Protein 1O63 (pdb70)

Secondary structure (DSSP, 8-state):
-EEE---STTTTT--HHHHHT--EEEE-SS-EEETTEEE---GGGHHHHHHTTS-SEEEEEHHHHHHS----B--SEEEEEEE--EEEETTT---SS-EEEEES-HHHHHHHHHHHT--EEEEE-SS-TTHHHHHTS-SEEE---SSSHHHHHTTEEEEE----EEEEEEE-HHHHHHTHHHHHHHHHHHHHHHHHHHH-/-EEE---STTTTT--HHHHHT--EEEE-SS-EEETTEEE---GGGHHHHHHTTS-SEEEEEHHHHHHS----EEEEE-----B--EEEETT----SSSEEEEES-HHHHHHHHHHHT--EEEEE-SS-TTHHHHHTS-SEEE---SSSHHHHHTTEEEEE----B-EEEEE-HHHHHHSHHHHHHHHHHHHHHHHH-

Organism: Thermotoga maritima (strain ATCC 43589 / DSM 3109 / JCM 10099 / NBRC 100826 / MSB8) (NCBI:txid243274)

Sequence (397 aa):
LKLAIPKGRLEEKVTYLKKTGVIFERESSILREGKDIVCFVRPFDVPTYLVHGVADIGFCGTDVLLEKETSLIQPFFIPTNISRVLAGPKGRGIPEGEKRIATKFPNVTQRYCESKGWHCRIIPLKGSVELAPIAGLSDLIVDITETGRTLKENNLEILDEIFVIRTHVVVNPVSYRTKREEVVSFLEKLQEVIEHDSNELKLAIPKGRLEEKVTYLKKTGVIFERESSILREGKDIVCFVRPFDVPTYLVHGVADIGFCGTDVLLEKETSLIQPFFIPTNISRVLAGPKGRGIPEGEKRIATKFPNVTQRYCESKGWHCRIIPLKGSVELAPIAGLSDLIVDITETGRTLKENNLEILDEIFVIRTHVVVNPVSYRTKREEVVSFLEKLQEVIEHD

Solvent-accessible surface area: 19078 Å² total

Nearest PDB structures (foldseek):
  1usy-assembly1_H  TM=9.453E-01  e=6.357E-39  Thermotoga maritima MSB8
  1usy-assembly1_G  TM=9.417E-01  e=3.894E-38  Thermotoga maritima MSB8
  6fua-assembly1_D-2  TM=9.173E-01  e=1.408E-21  Psychrobacter arcticus 273-4
  8oy0-assembly1_F  TM=9.197E-01  e=4.231E-21  Acinetobacter baumannii ATCC 17978
  1ve4-assembly1_A  TM=8.780E-01  e=1.447E-20  Thermus thermophilus

InterPro domains:
  IPR001348 ATP phosphoribosyltransferase HisG [PTHR21403] (2-198)
  IPR013820 ATP phosphoribosyltransferase, catalytic domain [PF01634] (45-195)
  IPR013820 ATP phosphoribosyltransferase, catalytic domain [TIGR00070] (2-174)
  IPR018198 ATP phosphoribosyltransferase, conserved site [PS01316] (134-155)
  IPR024893 ATP phosphoribosyltransferase HisG, short form [MF_01018] (1-199)
  IPR024893 ATP phosphoribosyltransferase HisG, short form [cd13595] (1-197)

Structure (mmCIF, N/CA/C/O backbone):
data_1O63
#
_entry.id   1O63
#
_cell.length_a   53.257
_cell.length_b   49.972
_cell.length_c   76.403
_cell.angle_alpha   90.00
_cell.angle_beta   92.75
_cell.angle_gamma   90.00
#
_symmetry.space_group_name_H-M   'P 1 21 1'
#
loop_
_entity.id
_entity.type
_entity.pdbx_description
1 polymer 'ATP phosphoribosyltransferase'
2 water water
#
loop_
_atom_site.group_PDB
_atom_site.id
_atom_site.type_symbol
_atom_site.label_atom_id
_atom_site.label_alt_id
_atom_site.label_comp_id
_atom_site.label_asym_id
_atom_site.label_entity_id
_atom_site.label_seq_id
_atom_site.pdbx_PDB_ins_code
_atom_site.Cartn_x
_atom_site.Cartn_y
_atom_site.Cartn_z
_atom_site.occupancy
_atom_site.B_iso_or_equiv
_atom_site.auth_seq_id
_atom_site.auth_comp_id
_atom_site.auth_asym_id
_atom_site.auth_atom_id
_atom_site.pdbx_PDB_model_num
ATOM 1 N N . LEU A 1 3 ? -16.087 10.317 3.061 1.00 25.08 2 LEU A N 1
ATOM 2 C CA . LEU A 1 3 ? -14.753 9.976 3.585 1.00 22.88 2 LEU A CA 1
ATOM 3 C C . LEU A 1 3 ? -14.101 11.161 4.281 1.00 23.26 2 LEU A C 1
ATOM 4 O O . LEU A 1 3 ? -14.222 12.300 3.839 1.00 24.17 2 LEU A O 1
ATOM 9 N N . LYS A 1 4 ? -13.416 10.903 5.387 1.00 24.05 3 LYS A N 1
ATOM 10 C CA . LYS A 1 4 ? -12.720 11.991 6.094 1.00 23.47 3 LYS A CA 1
ATOM 11 C C . LYS A 1 4 ? -11.214 11.776 5.939 1.00 22.96 3 LYS A C 1
ATOM 12 O O . LYS A 1 4 ? -10.753 10.690 6.298 1.00 22.12 3 LYS A O 1
ATOM 18 N N . LEU A 1 5 ? -10.521 12.768 5.392 1.00 21.44 4 LEU A N 1
ATOM 19 C CA . LEU A 1 5 ? -9.071 12.637 5.182 1.00 23.12 4 LEU A CA 1
ATOM 20 C C . LEU A 1 5 ? -8.285 13.548 6.130 1.00 23.22 4 LEU A C 1
ATOM 21 O O . LEU A 1 5 ? -8.709 14.691 6.378 1.00 22.29 4 LEU A O 1
ATOM 26 N N . ALA A 1 6 ? -7.166 13.027 6.663 1.00 20.87 5 ALA A N 1
ATOM 27 C CA . ALA A 1 6 ? -6.308 13.847 7.541 1.00 19.00 5 ALA A CA 1
ATOM 28 C C . ALA A 1 6 ? -5.075 14.219 6.683 1.00 19.67 5 ALA A C 1
ATOM 29 O O . ALA A 1 6 ? -4.328 13.328 6.314 1.00 17.35 5 ALA A O 1
ATOM 31 N N . ILE A 1 7 ? -4.971 15.465 6.305 1.00 19.87 6 ILE A N 1
ATOM 32 C CA . ILE A 1 7 ? -3.961 15.981 5.396 1.00 22.57 6 ILE A CA 1
ATOM 33 C C . ILE A 1 7 ? -2.882 16.769 6.151 1.00 22.10 6 ILE A C 1
ATOM 34 O O . ILE A 1 7 ? -3.182 17.598 7.022 1.00 24.91 6 ILE A O 1
ATOM 39 N N . PRO A 1 8 ? -1.644 16.430 5.916 1.00 22.23 7 PRO A N 1
ATOM 40 C CA . PRO A 1 8 ? -0.493 17.033 6.574 1.00 23.33 7 PRO A CA 1
ATOM 41 C C . PRO A 1 8 ? -0.147 18.412 6.050 1.00 25.16 7 PRO A C 1
ATOM 42 O O . PRO A 1 8 ? 0.160 18.577 4.859 1.00 25.81 7 PRO A O 1
ATOM 46 N N . LYS A 1 9 ? -0.193 19.438 6.904 1.00 24.17 8 LYS A N 1
ATOM 47 C CA . LYS A 1 9 ? 0.157 20.790 6.473 1.00 25.84 8 LYS A CA 1
ATOM 48 C C . LYS A 1 9 ? 1.680 20.835 6.296 1.00 25.48 8 LYS A C 1
ATOM 49 O O . LYS A 1 9 ? 2.391 19.999 6.853 1.00 26.03 8 LYS A O 1
ATOM 55 N N . GLY A 1 10 ? 2.177 21.801 5.544 1.00 26.77 9 GLY A N 1
ATOM 56 C CA . GLY A 1 10 ? 3.615 21.951 5.394 1.00 27.26 9 GLY A CA 1
ATOM 57 C C . GLY A 1 10 ? 4.117 21.358 4.084 1.00 26.82 9 GLY A C 1
ATOM 58 O O . GLY A 1 10 ? 3.542 21.503 3.012 1.00 25.73 9 GLY A O 1
ATOM 59 N N . ARG A 1 11 ? 5.271 20.730 4.166 1.00 27.96 10 ARG A N 1
ATOM 60 C CA . ARG A 1 11 ? 6.021 20.227 3.052 1.00 27.67 10 ARG A CA 1
ATOM 61 C C . ARG A 1 11 ? 5.258 19.326 2.106 1.00 27.26 10 ARG A C 1
ATOM 62 O O . ARG A 1 11 ? 5.533 19.320 0.901 1.00 29.29 10 ARG A O 1
ATOM 70 N N . LEU A 1 12 ? 4.403 18.450 2.621 1.00 27.08 11 LEU A N 1
ATOM 71 C CA . LEU A 1 12 ? 3.688 17.469 1.841 1.00 24.83 11 LEU A CA 1
ATOM 72 C C . LEU A 1 12 ? 2.294 17.911 1.423 1.00 24.97 11 LEU A C 1
ATOM 73 O O . LEU A 1 12 ? 1.616 17.214 0.683 1.00 21.99 11 LEU A O 1
ATOM 78 N N . GLU A 1 13 ? 1.857 19.076 1.895 1.00 23.90 12 GLU A N 1
ATOM 79 C CA . GLU A 1 13 ? 0.518 19.546 1.628 1.00 22.52 12 GLU A CA 1
ATOM 80 C C . GLU A 1 13 ? 0.184 19.686 0.164 1.00 22.57 12 GLU A C 1
ATOM 81 O O . GLU A 1 13 ? -0.920 19.279 -0.271 1.00 22.58 12 GLU A O 1
ATOM 87 N N . GLU A 1 14 ? 1.048 20.258 -0.664 1.00 21.43 13 GLU A N 1
ATOM 88 C CA . GLU A 1 14 ? 0.673 20.469 -2.068 1.00 21.81 13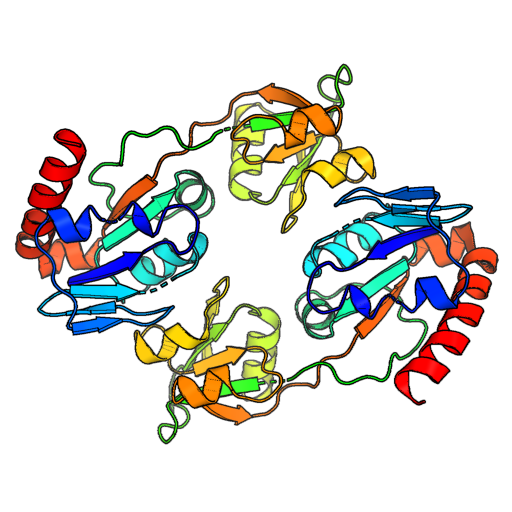 GLU A CA 1
ATOM 89 C C . GLU A 1 14 ? 0.681 19.181 -2.883 1.00 21.82 13 GLU A C 1
ATOM 90 O O . GLU A 1 14 ? -0.181 18.989 -3.747 1.00 19.75 13 GLU A O 1
ATOM 96 N N . LYS A 1 15 ? 1.637 18.292 -2.603 1.00 21.30 14 LYS A N 1
ATOM 97 C CA . LYS A 1 15 ? 1.646 16.993 -3.313 1.00 23.26 14 LYS A CA 1
ATOM 98 C C . LYS A 1 15 ? 0.340 16.254 -3.042 1.00 21.84 14 LYS A C 1
ATOM 99 O O . LYS A 1 15 ? -0.367 15.791 -3.924 1.00 23.26 14 LYS A O 1
ATOM 105 N N . VAL A 1 16 ? -0.041 16.171 -1.755 1.00 21.76 15 VAL A N 1
ATOM 106 C CA . VAL A 1 16 ? -1.281 15.458 -1.419 1.00 22.34 15 VAL A CA 1
ATOM 107 C C . VAL A 1 16 ? -2.514 16.118 -1.966 1.00 23.97 15 VAL A C 1
ATOM 108 O O . VAL A 1 16 ? -3.413 15.459 -2.523 1.00 23.66 15 VAL A O 1
ATOM 120 N N . THR A 1 18 ? -2.717 18.056 -4.484 1.00 23.66 17 THR A N 1
ATOM 121 C CA . THR A 1 18 ? -2.725 17.849 -5.953 1.00 26.44 17 THR A CA 1
ATOM 122 C C . THR A 1 18 ? -3.180 16.464 -6.318 1.00 26.41 17 THR A C 1
ATOM 123 O O . THR A 1 18 ? -3.974 16.281 -7.282 1.00 27.17 17 THR A O 1
ATOM 127 N N . TYR A 1 19 ? -2.824 15.430 -5.541 1.00 27.81 18 TYR A N 1
ATOM 128 C CA . TYR A 1 19 ? -3.317 14.081 -5.834 1.00 27.03 18 TYR A CA 1
ATOM 129 C C . TYR A 1 19 ? -4.854 14.056 -5.786 1.00 27.82 18 TYR A C 1
ATOM 130 O O . TYR A 1 19 ? -5.496 13.484 -6.676 1.00 25.36 18 TYR A O 1
ATOM 139 N N . LEU A 1 20 ? -5.421 14.580 -4.710 1.00 25.98 19 LEU A N 1
ATOM 140 C CA . LEU A 1 20 ? -6.882 14.577 -4.568 1.00 28.09 19 LEU A CA 1
ATOM 141 C C . LEU A 1 20 ? -7.534 15.363 -5.699 1.00 29.67 19 LEU A C 1
ATOM 142 O O . LEU A 1 20 ? -8.621 15.006 -6.162 1.00 31.72 19 LEU A O 1
ATOM 147 N N . LYS A 1 21 ? -6.937 16.500 -6.045 1.00 31.31 20 LYS A N 1
ATOM 148 C CA . LYS A 1 21 ? -7.427 17.309 -7.168 1.00 33.39 20 LYS A CA 1
ATOM 149 C C . LYS A 1 21 ? -7.490 16.462 -8.427 1.00 33.53 20 LYS A C 1
ATOM 150 O O . LYS A 1 21 ? -8.560 16.349 -9.039 1.00 33.67 20 LYS A O 1
ATOM 156 N N . LYS A 1 22 ? -6.465 15.640 -8.702 1.00 33.61 21 LYS A N 1
ATOM 157 C CA . LYS A 1 22 ? -6.513 14.791 -9.892 1.00 35.30 21 LYS A CA 1
ATOM 158 C C . LYS A 1 22 ? -7.397 13.568 -9.773 1.00 35.14 21 LYS A C 1
ATOM 159 O O . LYS A 1 22 ? -7.694 12.948 -10.812 1.00 33.67 21 LYS A O 1
ATOM 165 N N . THR A 1 23 ? -7.819 13.153 -8.579 1.00 34.60 22 THR A N 1
ATOM 166 C CA . THR A 1 23 ? -8.745 12.050 -8.451 1.00 36.27 22 THR A CA 1
ATOM 167 C C . THR A 1 23 ? -10.188 12.495 -8.703 1.00 37.69 22 THR A C 1
ATOM 168 O O . THR A 1 23 ? -11.050 11.651 -8.958 1.00 39.78 22 THR A O 1
ATOM 172 N N . GLY A 1 24 ? -10.432 13.794 -8.753 1.00 38.12 23 GLY A N 1
ATOM 173 C CA . GLY A 1 24 ? -11.739 14.357 -9.007 1.00 36.73 23 GLY A CA 1
ATOM 174 C C . GLY A 1 24 ? -12.330 15.135 -7.849 1.00 36.09 23 GLY A C 1
ATOM 175 O O . GLY A 1 24 ? -13.407 15.729 -7.970 1.00 35.46 23 GLY A O 1
ATOM 176 N N . VAL A 1 25 ? -11.603 15.254 -6.717 1.00 34.40 24 VAL A N 1
ATOM 177 C CA . VAL A 1 25 ? -12.178 15.984 -5.587 1.00 33.41 24 VAL A CA 1
ATOM 178 C C . VAL A 1 25 ? -12.308 17.477 -5.866 1.00 32.94 24 VAL A C 1
ATOM 179 O O . VAL A 1 25 ? -11.368 18.135 -6.283 1.00 28.74 24 VAL A O 1
ATOM 183 N N . ILE A 1 26 ? -13.504 18.010 -5.595 1.00 33.80 25 ILE A N 1
ATOM 184 C CA . ILE A 1 26 ? -13.755 19.446 -5.774 1.00 36.27 25 ILE A CA 1
ATOM 185 C C . ILE A 1 26 ? -14.255 20.012 -4.441 1.00 36.36 25 ILE A C 1
ATOM 186 O O . ILE A 1 26 ? -15.188 19.450 -3.867 1.00 36.59 25 ILE A O 1
ATOM 191 N N . PHE A 1 27 ? -13.639 21.066 -3.929 1.00 36.74 26 PHE A N 1
ATOM 192 C CA . PHE A 1 27 ? -14.110 21.605 -2.650 1.00 38.53 26 PHE A CA 1
ATOM 193 C C . PHE A 1 27 ? -15.103 22.741 -2.845 1.00 38.76 26 PHE A C 1
ATOM 194 O O . PHE A 1 27 ? -14.843 23.661 -3.613 1.00 38.17 26 PHE A O 1
ATOM 202 N N . GLU A 1 28 ? -16.205 22.693 -2.111 1.00 39.95 27 GLU A N 1
ATOM 203 C CA . GLU A 1 28 ? -17.193 23.783 -2.176 1.00 40.75 27 GLU A CA 1
ATOM 204 C C . GLU A 1 28 ? -16.871 24.845 -1.132 1.00 40.34 27 GLU A C 1
ATOM 205 O O . GLU A 1 28 ? -17.168 26.030 -1.340 1.00 39.51 27 GLU A O 1
ATOM 211 N N . ARG A 1 29 ? -16.284 24.425 -0.018 1.00 37.60 28 ARG A N 1
ATOM 212 C CA . ARG A 1 29 ? -15.986 25.341 1.089 1.00 35.98 28 ARG A CA 1
ATOM 213 C C . ARG A 1 29 ? -14.618 25.025 1.681 1.00 33.57 28 ARG A C 1
ATOM 214 O O . ARG A 1 29 ? -14.268 23.841 1.798 1.00 29.56 28 ARG A O 1
ATOM 222 N N . GLU A 1 30 ? -13.823 26.045 1.970 1.00 31.41 29 GLU A N 1
ATOM 223 C CA . GLU A 1 30 ? -12.466 25.844 2.452 1.00 31.55 29 GLU A CA 1
ATOM 224 C C . GLU A 1 30 ? -12.047 26.860 3.523 1.00 32.71 29 GLU A C 1
ATOM 225 O O . GLU A 1 30 ? -12.217 28.070 3.354 1.00 30.31 29 GLU A O 1
ATOM 231 N N . SER A 1 31 ? -11.422 26.313 4.565 1.00 30.15 30 SER A N 1
ATOM 232 C CA . SER A 1 31 ? -10.833 27.138 5.610 1.00 30.95 30 SER A CA 1
ATOM 233 C C . SER A 1 31 ? -9.384 26.641 5.818 1.00 30.99 30 SER A C 1
ATOM 234 O O . SER A 1 31 ? -8.968 25.713 5.118 1.00 31.07 30 SER A O 1
ATOM 237 N N . SER A 1 32 ? -8.646 27.290 6.696 1.00 29.66 31 SER A N 1
ATOM 238 C CA . SER A 1 32 ? -7.269 26.905 6.996 1.00 30.18 31 SER A CA 1
ATOM 239 C C . SER A 1 32 ? -7.232 25.457 7.516 1.00 29.37 31 SER A C 1
ATOM 240 O O . SER A 1 32 ? -6.378 24.683 7.128 1.00 29.18 31 SER A O 1
ATOM 243 N N . ILE A 1 33 ? -8.213 25.101 8.357 1.00 26.09 32 ILE A N 1
ATOM 244 C CA . ILE A 1 33 ? -8.227 23.779 8.945 1.00 26.62 32 ILE A CA 1
ATOM 245 C C . ILE A 1 33 ? -9.198 22.795 8.339 1.00 25.18 32 ILE A C 1
ATOM 246 O O . ILE A 1 33 ? -9.126 21.603 8.705 1.00 23.84 32 ILE A O 1
ATOM 251 N N . LEU A 1 34 ? -10.142 23.206 7.501 1.00 24.18 33 LEU A N 1
ATOM 252 C CA . LEU A 1 34 ? -11.147 22.241 7.001 1.00 26.04 33 LEU A CA 1
ATOM 253 C C . LEU A 1 34 ? -11.570 22.506 5.569 1.00 25.99 33 LEU A C 1
ATOM 254 O O . LEU A 1 34 ? -11.973 23.635 5.268 1.00 25.51 33 LEU A O 1
ATOM 259 N N . ARG A 1 35 ? -11.428 21.518 4.683 1.00 27.10 34 ARG A N 1
ATOM 260 C CA . ARG A 1 35 ? -11.812 21.651 3.282 1.00 27.84 34 ARG A CA 1
ATOM 261 C C . ARG A 1 35 ? -12.929 20.634 3.002 1.00 31.69 34 ARG A C 1
ATOM 262 O O . ARG A 1 35 ? -12.703 19.442 3.208 1.00 30.21 34 ARG A O 1
ATOM 270 N N . GLU A 1 36 ? -14.083 21.137 2.576 1.00 33.70 35 GLU A N 1
ATOM 271 C CA . GLU A 1 36 ? -15.250 20.285 2.419 1.00 36.35 35 GLU A CA 1
ATOM 272 C C . GLU A 1 36 ? -15.640 20.148 0.949 1.00 38.39 35 GLU A C 1
ATOM 273 O O . GLU A 1 36 ? -15.661 21.116 0.190 1.00 35.28 35 GLU A O 1
ATOM 279 N N . GLY A 1 37 ? -16.012 18.925 0.579 1.00 38.53 36 GLY A N 1
ATOM 280 C CA . GLY A 1 37 ? -16.429 18.669 -0.792 1.00 41.38 36 GLY A CA 1
ATOM 281 C C . GLY A 1 37 ? -17.487 17.560 -0.775 1.00 42.51 36 GLY A C 1
ATOM 282 O O . GLY A 1 37 ? -17.743 16.975 0.277 1.00 42.39 36 GLY A O 1
ATOM 283 N N . LYS A 1 38 ? -18.072 17.354 -1.943 1.00 43.59 37 LYS A N 1
ATOM 284 C CA . LYS A 1 38 ? -19.055 16.280 -2.093 1.00 45.52 37 LYS A CA 1
ATOM 285 C C . LYS A 1 38 ? -18.372 14.971 -1.702 1.00 44.53 37 LYS A C 1
ATOM 286 O O . LYS A 1 38 ? -17.361 14.585 -2.300 1.00 45.43 37 LYS A O 1
ATOM 292 N N . ASP A 1 39 ? -18.911 14.297 -0.701 1.00 42.68 38 ASP A N 1
ATOM 293 C CA . ASP A 1 39 ? -18.402 12.997 -0.293 1.00 42.12 38 ASP A CA 1
ATOM 294 C C . ASP A 1 39 ? -16.994 13.021 0.299 1.00 39.40 38 ASP A C 1
ATOM 295 O O . ASP A 1 39 ? -16.389 11.948 0.452 1.00 37.55 38 ASP A O 1
ATOM 300 N N . ILE A 1 40 ? -16.447 14.179 0.631 1.00 38.14 39 ILE A N 1
ATOM 301 C CA . ILE A 1 40 ? -15.111 14.267 1.187 1.00 36.69 39 ILE A CA 1
ATOM 302 C C . ILE A 1 40 ? -14.912 15.497 2.060 1.00 34.31 39 ILE A C 1
ATOM 303 O O . ILE A 1 40 ? -15.219 16.626 1.670 1.00 33.65 39 ILE A O 1
ATOM 308 N N . VAL A 1 41 ? -14.366 15.259 3.248 1.00 30.99 40 VAL A N 1
ATOM 309 C CA . VAL A 1 41 ? -13.992 16.351 4.161 1.00 26.79 40 VAL A CA 1
ATOM 310 C C . VAL A 1 41 ? -12.494 16.170 4.465 1.00 26.32 40 VAL A C 1
ATOM 311 O O . VAL A 1 41 ? -12.084 15.049 4.798 1.00 23.42 40 VAL A O 1
ATOM 315 N N . CYS A 1 42 ? -11.725 17.242 4.306 1.00 23.43 41 CYS A N 1
ATOM 316 C CA . CYS A 1 42 ? -10.302 17.154 4.627 1.00 20.87 41 CYS A CA 1
ATOM 317 C C . CYS A 1 42 ? -10.015 17.930 5.915 1.00 21.40 41 CYS A C 1
ATOM 318 O O . CYS A 1 42 ? -10.314 19.118 5.974 1.00 19.85 41 CYS A O 1
ATOM 321 N N . PHE A 1 43 ? -9.422 17.231 6.885 1.00 21.36 42 PHE A N 1
ATOM 322 C CA . PHE A 1 43 ? -8.924 17.917 8.085 1.00 20.51 42 PHE A CA 1
ATOM 323 C C . PHE A 1 43 ? -7.461 18.313 7.796 1.00 20.91 42 PHE A C 1
ATOM 324 O O . PHE A 1 43 ? -6.671 17.424 7.465 1.00 20.05 42 PHE A O 1
ATOM 340 N N . VAL A 1 45 ? -4.069 19.259 9.132 1.00 23.37 44 VAL A N 1
ATOM 341 C CA . VAL A 1 45 ? -3.462 19.144 10.456 1.00 21.13 44 VAL A CA 1
ATOM 342 C C . VAL A 1 45 ? -1.947 19.066 10.381 1.00 23.38 44 VAL A C 1
ATOM 343 O O . VAL A 1 45 ? -1.407 18.865 9.288 1.00 23.55 44 VAL A O 1
ATOM 347 N N . ARG A 1 46 ? -1.282 19.265 11.513 1.00 22.68 45 ARG A N 1
ATOM 348 C CA . ARG A 1 46 ? 0.186 19.150 11.542 1.00 23.07 45 ARG A CA 1
ATOM 349 C C . ARG A 1 46 ? 0.533 17.685 11.264 1.00 23.83 45 ARG A C 1
ATOM 350 O O . ARG A 1 46 ? -0.180 16.772 11.701 1.00 22.74 45 ARG A O 1
ATOM 358 N N . PRO A 1 47 ? 1.604 17.462 10.513 1.00 24.48 46 PRO A N 1
ATOM 359 C CA . PRO A 1 47 ? 2.024 16.136 10.101 1.00 23.44 46 PRO A CA 1
ATOM 360 C C . PRO A 1 47 ? 2.053 15.105 11.179 1.00 23.84 46 PRO A C 1
ATOM 361 O O . PRO A 1 47 ? 1.523 13.968 11.011 1.00 22.97 46 PRO A O 1
ATOM 365 N N . PHE A 1 48 ? 2.582 15.430 12.363 1.00 22.50 47 PHE A N 1
ATOM 366 C CA . PHE A 1 48 ? 2.627 14.475 13.463 1.00 22.73 47 PHE A CA 1
ATOM 367 C C . PHE A 1 48 ? 1.258 14.181 14.041 1.00 21.94 47 PHE A C 1
ATOM 368 O O . PHE A 1 48 ? 1.076 13.130 14.680 1.00 23.82 47 PHE A O 1
ATOM 376 N N . ASP A 1 49 ? 0.257 14.984 13.735 1.00 20.17 48 ASP A N 1
ATOM 377 C CA . ASP A 1 49 ? -1.097 14.736 14.239 1.00 20.66 48 ASP A CA 1
ATOM 378 C C . ASP A 1 49 ? -1.910 13.859 13.302 1.00 20.48 48 ASP A C 1
ATOM 379 O O . ASP A 1 49 ? -3.016 13.472 13.656 1.00 19.99 48 ASP A O 1
ATOM 384 N N . VAL A 1 50 ? -1.394 13.553 12.100 1.00 20.30 49 VAL A N 1
ATOM 385 C CA . VAL A 1 50 ? -2.203 12.711 11.183 1.00 20.01 49 VAL A CA 1
ATOM 386 C C . VAL A 1 50 ? -2.548 11.392 11.808 1.00 21.86 49 VAL A C 1
ATOM 387 O O . VAL A 1 50 ? -3.739 10.990 11.866 1.00 22.99 49 VAL A O 1
ATOM 391 N N . PRO A 1 51 ? -1.586 10.663 12.391 1.00 21.49 50 PRO A N 1
ATOM 392 C CA . PRO A 1 51 ? -1.867 9.359 12.946 1.00 22.50 50 PRO A CA 1
ATOM 393 C C . PRO A 1 51 ? -2.781 9.457 14.161 1.00 23.15 50 PRO A C 1
ATOM 394 O O . PRO A 1 51 ? -3.603 8.552 14.374 1.00 21.28 50 PRO A O 1
ATOM 398 N N . THR A 1 52 ? -2.683 10.555 14.906 1.00 20.85 51 THR A N 1
ATOM 399 C CA . THR A 1 52 ? -3.583 10.789 16.045 1.00 22.34 51 THR A CA 1
ATOM 400 C C . THR A 1 52 ? -5.025 10.889 15.595 1.00 21.21 51 THR A C 1
ATOM 401 O O . THR A 1 52 ? -5.941 10.286 16.192 1.00 22.92 51 THR A O 1
ATOM 405 N N . TYR A 1 53 ? -5.313 11.631 14.523 1.00 22.70 52 TYR A N 1
ATOM 406 C CA . TYR A 1 53 ? -6.676 11.727 14.012 1.00 22.77 52 TYR A CA 1
ATOM 407 C C . TYR A 1 53 ? -7.207 10.375 13.563 1.00 24.10 52 TYR A C 1
ATOM 408 O O . TYR A 1 53 ? -8.416 10.088 13.709 1.00 23.58 52 TYR A O 1
ATOM 417 N N . LEU A 1 54 ? -6.358 9.558 12.941 1.00 23.51 53 LEU A N 1
ATOM 418 C CA . LEU A 1 54 ? -6.770 8.240 12.489 1.00 24.25 53 LEU A CA 1
ATOM 419 C C . LEU A 1 54 ? -6.953 7.248 13.636 1.00 26.48 53 LEU A C 1
ATOM 420 O O . LEU A 1 54 ? -7.978 6.556 13.739 1.00 24.73 53 LEU A O 1
ATOM 425 N N . VAL A 1 55 ? -5.959 7.193 14.537 1.00 26.11 54 VAL A N 1
ATOM 426 C CA . VAL A 1 55 ? -6.035 6.231 15.648 1.00 27.46 54 VAL A CA 1
ATOM 427 C C . VAL A 1 55 ? -7.270 6.456 16.488 1.00 27.69 54 VAL A C 1
ATOM 428 O O . VAL A 1 55 ? -7.931 5.503 16.944 1.00 26.62 54 VAL A O 1
ATOM 432 N N . HIS A 1 56 ? -7.640 7.712 16.723 1.00 26.93 55 HIS A N 1
ATOM 433 C CA . HIS A 1 56 ? -8.838 8.043 17.486 1.00 28.05 55 HIS A CA 1
ATOM 434 C C . HIS A 1 56 ? -10.111 7.804 16.695 1.00 27.99 55 HIS A C 1
AT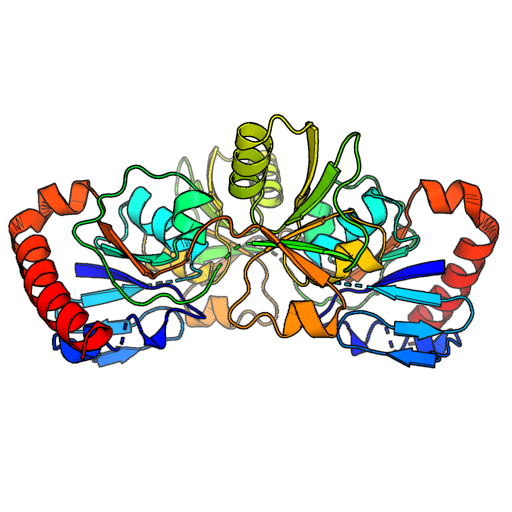OM 435 O O . HIS A 1 56 ? -11.208 7.951 17.246 1.00 30.16 55 HIS A O 1
ATOM 442 N N . GLY A 1 57 ? -10.031 7.516 15.408 1.00 27.54 56 GLY A N 1
ATOM 443 C CA . GLY A 1 57 ? -11.189 7.229 14.590 1.00 28.49 56 GLY A CA 1
ATOM 444 C C . GLY A 1 57 ? -11.952 8.404 14.046 1.00 27.49 56 GLY A C 1
ATOM 445 O O . GLY A 1 57 ? -13.101 8.206 13.568 1.00 27.26 56 GLY A O 1
ATOM 446 N N . VAL A 1 58 ? -11.392 9.618 14.016 1.00 24.14 57 VAL A N 1
ATOM 447 C CA . VAL A 1 58 ? -12.168 10.748 13.474 1.00 24.01 57 VAL A CA 1
ATOM 448 C C . VAL A 1 58 ? -11.932 10.936 11.986 1.00 23.49 57 VAL A C 1
ATOM 449 O O . VAL A 1 58 ? -12.672 11.662 11.285 1.00 24.81 57 VAL A O 1
ATOM 453 N N . ALA A 1 59 ? -10.907 10.294 11.461 1.00 20.88 58 ALA A N 1
ATOM 454 C CA . ALA A 1 59 ? -10.564 10.328 10.054 1.00 21.29 58 ALA A CA 1
ATOM 455 C C . ALA A 1 59 ? -10.476 8.883 9.516 1.00 21.22 58 ALA A C 1
ATOM 456 O O . ALA A 1 59 ? -10.132 7.976 10.269 1.00 20.40 58 ALA A O 1
ATOM 458 N N . ASP A 1 60 ? -10.740 8.703 8.244 1.00 19.90 59 ASP A N 1
ATOM 459 C CA . ASP A 1 60 ? -10.663 7.411 7.587 1.00 20.70 59 ASP A CA 1
ATOM 460 C C . ASP A 1 60 ? -9.291 7.184 6.945 1.00 19.81 59 ASP A C 1
ATOM 461 O O . ASP A 1 60 ? -8.752 6.084 7.002 1.00 20.77 59 ASP A O 1
ATOM 466 N N . ILE A 1 61 ? -8.802 8.162 6.184 1.00 19.95 60 ILE A N 1
ATOM 467 C CA . ILE A 1 61 ? -7.525 8.017 5.468 1.00 18.84 60 ILE A CA 1
ATOM 468 C C . ILE A 1 61 ? -6.634 9.222 5.792 1.00 20.70 60 ILE A C 1
ATOM 469 O O . ILE A 1 61 ? -7.153 10.327 5.937 1.00 18.71 60 ILE A O 1
ATOM 474 N N . GLY A 1 62 ? -5.319 9.008 5.856 1.00 19.73 61 GLY A N 1
ATOM 475 C CA . GLY A 1 62 ? -4.406 10.123 6.083 1.00 20.22 61 GLY A CA 1
ATOM 476 C C . GLY A 1 62 ? -3.099 9.917 5.319 1.00 21.96 61 GLY A C 1
ATOM 477 O O . GLY A 1 62 ? -2.931 8.948 4.566 1.00 19.87 61 GLY A O 1
ATOM 478 N N . PHE A 1 63 ? -2.282 10.971 5.327 1.00 20.74 62 PHE A N 1
ATOM 479 C CA . PHE A 1 63 ? -0.997 11.018 4.671 1.00 22.19 62 PHE A CA 1
ATOM 480 C C . PHE A 1 63 ? 0.040 11.675 5.617 1.00 23.11 62 PHE A C 1
ATOM 481 O O . PHE A 1 63 ? -0.305 12.622 6.312 1.00 21.68 62 PHE A O 1
ATOM 489 N N . CYS A 1 64 ? 1.232 11.101 5.649 1.00 22.48 63 CYS A N 1
ATOM 490 C CA . CYS A 1 64 ? 2.310 11.666 6.449 1.00 23.24 63 CYS A CA 1
ATOM 491 C C . CYS A 1 64 ? 3.664 11.165 5.952 1.00 21.90 63 CYS A C 1
ATOM 492 O O . CYS A 1 64 ? 3.741 10.216 5.172 1.00 21.37 63 CYS A O 1
ATOM 495 N N . GLY A 1 65 ? 4.742 11.847 6.310 1.00 20.06 64 GLY A N 1
ATOM 496 C CA . GLY A 1 65 ? 6.060 11.417 5.816 1.00 20.38 64 GLY A CA 1
ATOM 497 C C . GLY A 1 65 ? 6.611 10.247 6.609 1.00 21.31 64 GLY A C 1
ATOM 498 O O . GLY A 1 65 ? 6.163 9.869 7.685 1.00 17.90 64 GLY A O 1
ATOM 499 N N . THR A 1 66 ? 7.749 9.717 6.103 1.00 21.72 65 THR A N 1
ATOM 500 C CA . THR A 1 66 ? 8.401 8.602 6.774 1.00 23.66 65 THR A CA 1
ATOM 501 C C . THR A 1 66 ? 8.885 8.984 8.167 1.00 23.30 65 THR A C 1
ATOM 502 O O . THR A 1 66 ? 8.889 8.146 9.078 1.00 24.26 65 THR A O 1
ATOM 506 N N . ASP A 1 67 ? 9.289 10.214 8.367 1.00 24.19 66 ASP A N 1
ATOM 507 C CA . ASP A 1 67 ? 9.744 10.710 9.663 1.00 24.43 66 ASP A CA 1
ATOM 508 C C . ASP A 1 67 ? 8.645 10.520 10.701 1.00 23.75 66 ASP A C 1
ATOM 509 O O . ASP A 1 67 ? 8.909 9.957 11.771 1.00 24.70 66 ASP A O 1
ATOM 514 N N . VAL A 1 68 ? 7.430 10.966 10.407 1.00 21.31 67 VAL A N 1
ATOM 515 C CA . VAL A 1 68 ? 6.299 10.805 11.330 1.00 20.00 67 VAL A CA 1
ATOM 516 C C . VAL A 1 68 ? 6.085 9.336 11.643 1.00 22.71 67 VAL A C 1
ATOM 517 O O . VAL A 1 68 ? 5.962 8.923 12.788 1.00 21.12 67 VAL A O 1
ATOM 521 N N . LEU A 1 69 ? 5.991 8.510 10.585 1.00 26.30 68 LEU A N 1
ATOM 522 C CA . LEU A 1 69 ? 5.721 7.096 10.722 1.00 28.08 68 LEU A CA 1
ATOM 523 C C . LEU A 1 69 ? 6.723 6.362 11.585 1.00 28.94 68 LEU A C 1
ATOM 524 O O . LEU A 1 69 ? 6.343 5.477 12.373 1.00 27.13 68 LEU A O 1
ATOM 529 N N . LEU A 1 70 ? 8.013 6.665 11.382 1.00 27.71 69 LEU A N 1
ATOM 530 C CA . LEU A 1 70 ? 9.040 5.950 12.155 1.00 26.59 69 LEU A CA 1
ATOM 531 C C . LEU A 1 70 ? 9.215 6.565 13.532 1.00 27.66 69 LEU A C 1
ATOM 532 O O . LEU A 1 70 ? 9.715 5.887 14.421 1.00 24.81 69 LEU A O 1
ATOM 537 N N . GLU A 1 71 ? 8.918 7.860 13.709 1.00 25.95 70 GLU A N 1
ATOM 538 C CA . GLU A 1 71 ? 9.117 8.456 15.025 1.00 27.74 70 GLU A CA 1
ATOM 539 C C . GLU A 1 71 ? 8.034 8.030 16.013 1.00 29.71 70 GLU A C 1
ATOM 540 O O . GLU A 1 71 ? 8.258 7.993 17.219 1.00 30.29 70 GLU A O 1
ATOM 546 N N . LYS A 1 72 ? 6.866 7.734 15.508 1.00 32.76 71 LYS A N 1
ATOM 547 C CA . LYS A 1 72 ? 5.676 7.417 16.312 1.00 37.22 71 LYS A CA 1
ATOM 548 C C . LYS A 1 72 ? 5.027 6.172 15.735 1.00 36.93 71 LYS A C 1
ATOM 549 O O . LYS A 1 72 ? 4.374 6.253 14.683 1.00 37.23 71 LYS A O 1
ATOM 555 N N . GLU A 1 73 ? 5.223 5.022 16.359 1.00 36.42 72 GLU A N 1
ATOM 556 C CA . GLU A 1 73 ? 4.650 3.791 15.797 1.00 38.35 72 GLU A CA 1
ATOM 557 C C . GLU A 1 73 ? 3.152 3.683 15.972 1.00 36.67 72 GLU A C 1
ATOM 558 O O . GLU A 1 73 ? 2.583 3.980 17.018 1.00 35.33 72 GLU A O 1
ATOM 564 N N . THR A 1 74 ? 2.452 3.299 14.904 1.00 38.10 73 THR A N 1
ATOM 565 C CA . THR A 1 74 ? 1.008 3.117 14.934 1.00 38.99 73 THR A CA 1
ATOM 566 C C . THR A 1 74 ? 0.653 1.731 14.374 1.00 39.16 73 THR A C 1
ATOM 567 O O . THR A 1 74 ? 1.490 1.071 13.757 1.00 37.32 73 THR A O 1
ATOM 571 N N . SER A 1 75 ? -0.625 1.386 14.461 1.00 38.23 74 SER A N 1
ATOM 572 C CA . SER A 1 75 ? -1.094 0.133 13.878 1.00 40.67 74 SER A CA 1
ATOM 573 C C . SER A 1 75 ? -1.760 0.362 12.525 1.00 38.57 74 SER A C 1
ATOM 574 O O . SER A 1 75 ? -2.257 -0.591 11.905 1.00 40.42 74 SER A O 1
ATOM 577 N N . LEU A 1 76 ? -1.763 1.577 12.023 1.00 35.54 75 LEU A N 1
ATOM 578 C CA . LEU A 1 76 ? -2.402 1.926 10.775 1.00 33.81 75 LEU A CA 1
ATOM 579 C C . LEU A 1 76 ? -1.917 1.139 9.568 1.00 32.05 75 LEU A C 1
ATOM 580 O O . LEU A 1 76 ? -0.751 0.782 9.384 1.00 31.69 75 LEU A O 1
ATOM 585 N N . ILE A 1 77 ? -2.848 0.946 8.635 1.00 30.58 76 ILE A N 1
ATOM 586 C CA . ILE A 1 77 ? -2.624 0.220 7.399 1.00 28.77 76 ILE A CA 1
ATOM 587 C C . ILE A 1 77 ? -2.121 1.108 6.278 1.00 28.45 76 ILE A C 1
ATOM 588 O O . ILE A 1 77 ? -2.694 2.168 6.018 1.00 26.50 76 ILE A O 1
ATOM 593 N N . GLN A 1 78 ? -1.112 0.644 5.546 1.00 27.44 77 GLN A N 1
ATOM 594 C CA . GLN A 1 78 ? -0.608 1.372 4.390 1.00 27.20 77 GLN A CA 1
ATOM 595 C C . GLN A 1 78 ? -1.016 0.600 3.134 1.00 28.95 77 GLN A C 1
ATOM 596 O O . GLN A 1 78 ? -0.435 -0.479 2.906 1.00 28.05 77 GLN A O 1
ATOM 602 N N . PRO A 1 79 ? -2.007 1.065 2.390 1.00 27.77 78 PRO A N 1
ATOM 603 C CA . PRO A 1 79 ? -2.531 0.303 1.277 1.00 28.26 78 PRO A CA 1
ATOM 604 C C . PRO A 1 79 ? -1.539 0.207 0.137 1.00 27.92 78 PRO A C 1
ATOM 605 O O . PRO A 1 79 ? -1.511 -0.796 -0.569 1.00 27.42 78 PRO A O 1
ATOM 609 N N . PHE A 1 80 ? -0.754 1.263 -0.087 1.00 28.93 79 PHE A N 1
ATOM 610 C CA . PHE A 1 80 ? 0.208 1.227 -1.195 1.00 27.27 79 PHE A CA 1
ATOM 611 C C . PHE A 1 80 ? 1.359 2.193 -0.978 1.00 29.07 79 PHE A C 1
ATOM 612 O O . PHE A 1 80 ? 1.358 3.006 -0.049 1.00 25.80 79 PHE A O 1
ATOM 620 N N . PHE A 1 81 ? 2.308 2.150 -1.909 1.00 30.13 80 PHE A N 1
ATOM 621 C CA . PHE A 1 81 ? 3.537 2.939 -1.874 1.00 30.28 80 PHE A CA 1
ATOM 622 C C . PHE A 1 81 ? 3.507 4.203 -2.697 1.00 29.36 80 PHE A C 1
ATOM 623 O O . PHE A 1 81 ? 3.202 4.201 -3.887 1.00 29.81 80 PHE A O 1
ATOM 631 N N . ILE A 1 82 ? 3.909 5.339 -2.117 1.00 30.62 81 ILE A N 1
ATOM 632 C CA . ILE A 1 82 ? 3.964 6.606 -2.882 1.00 30.01 81 ILE A CA 1
ATOM 633 C C . ILE A 1 82 ? 5.424 6.938 -3.163 1.00 32.14 81 ILE A C 1
ATOM 634 O O . ILE A 1 82 ? 6.198 7.281 -2.271 1.00 32.07 81 ILE A O 1
ATOM 639 N N . PRO A 1 83 ? 5.856 6.752 -4.408 1.00 34.97 82 PRO A N 1
ATOM 640 C CA . PRO A 1 83 ? 7.212 6.842 -4.845 1.00 36.71 82 PRO A CA 1
ATOM 641 C C . PRO A 1 83 ? 8.116 7.977 -4.480 1.00 38.03 82 PRO A C 1
ATOM 642 O O . PRO A 1 83 ? 9.295 7.759 -4.093 1.00 39.70 82 PRO A O 1
ATOM 646 N N . THR A 1 84 ? 7.771 9.208 -4.797 1.00 39.27 83 THR A N 1
ATOM 647 C CA . THR A 1 84 ? 8.628 10.371 -4.665 1.00 39.83 83 THR A CA 1
ATOM 648 C C . THR A 1 84 ? 9.475 10.467 -3.422 1.00 38.78 83 THR A C 1
ATOM 649 O O . THR A 1 84 ? 9.004 10.562 -2.293 1.00 35.85 83 THR A O 1
ATOM 653 N N . ASN A 1 85 ? 10.805 10.556 -3.613 1.00 38.07 84 ASN A N 1
ATOM 654 C CA . ASN A 1 85 ? 11.693 10.822 -2.478 1.00 37.75 84 ASN A CA 1
ATOM 655 C C . ASN A 1 85 ? 11.604 12.314 -2.163 1.00 37.79 84 ASN A C 1
ATOM 656 O O . ASN A 1 85 ? 11.902 13.142 -3.042 1.00 38.69 84 ASN A O 1
ATOM 661 N N . ILE A 1 86 ? 11.171 12.681 -0.960 1.00 34.64 85 ILE A N 1
ATOM 662 C CA . ILE A 1 86 ? 11.087 14.101 -0.627 1.00 35.20 85 ILE A CA 1
ATOM 663 C C . ILE A 1 86 ? 12.397 14.619 -0.014 1.00 32.95 85 ILE A C 1
ATOM 664 O O . ILE A 1 86 ? 12.830 15.735 -0.253 1.00 32.27 85 ILE A O 1
ATOM 669 N N . SER A 1 87 ? 12.850 13.866 0.998 1.00 33.66 86 SER A N 1
ATOM 670 C CA . SER A 1 87 ? 14.054 14.288 1.741 1.00 30.74 86 SER A CA 1
ATOM 671 C C . SER A 1 87 ? 14.731 13.087 2.372 1.00 30.35 86 SER A C 1
ATOM 672 O O . SER A 1 87 ? 14.398 11.943 2.045 1.00 30.30 86 SER A O 1
ATOM 675 N N . ARG A 1 88 ? 15.732 13.338 3.210 1.00 29.65 87 ARG A N 1
ATOM 676 C CA . ARG A 1 88 ? 16.489 12.267 3.858 1.00 27.11 87 ARG A CA 1
ATOM 677 C C . ARG A 1 88 ? 16.656 12.579 5.364 1.00 24.25 87 ARG A C 1
ATOM 678 O O . ARG A 1 88 ? 16.985 13.695 5.711 1.00 23.61 87 ARG A O 1
ATOM 694 N N . VAL A 1 90 ? 19.271 12.188 8.229 1.00 21.48 89 VAL A N 1
ATOM 695 C CA . VAL A 1 90 ? 20.706 11.911 8.289 1.00 23.02 89 VAL A CA 1
ATOM 696 C C . VAL A 1 90 ? 21.285 12.135 9.675 1.00 24.15 89 VAL A C 1
ATOM 697 O O . VAL A 1 90 ? 20.683 12.800 10.504 1.00 23.23 89 VAL A O 1
ATOM 701 N N . LEU A 1 91 ? 22.452 11.556 9.894 1.00 22.96 90 LEU A N 1
ATOM 702 C CA . LEU A 1 91 ? 23.290 11.837 11.042 1.00 23.42 90 LEU A CA 1
ATOM 703 C C . LEU A 1 91 ? 24.318 12.868 10.521 1.00 22.85 90 LEU A C 1
ATOM 704 O O . LEU A 1 91 ? 24.796 12.663 9.390 1.00 23.78 90 LEU A O 1
ATOM 709 N N . ALA A 1 92 ? 24.464 13.980 11.180 1.00 24.10 91 ALA A N 1
ATOM 710 C CA . ALA A 1 92 ? 25.437 15.005 10.752 1.00 24.20 91 ALA A CA 1
ATOM 711 C C . ALA A 1 92 ? 26.217 15.554 11.944 1.00 24.52 91 ALA A C 1
ATOM 712 O O . ALA A 1 92 ? 25.803 15.508 13.097 1.00 22.92 91 ALA A O 1
ATOM 714 N N . GLY A 1 93 ? 27.383 16.152 11.620 1.00 25.80 92 GLY A N 1
ATOM 715 C CA . GLY A 1 93 ? 28.235 16.730 12.678 1.00 24.86 92 GLY A CA 1
ATOM 716 C C . GLY A 1 93 ? 29.262 17.686 12.049 1.00 25.94 92 GLY A C 1
ATOM 717 O O . GLY A 1 93 ? 29.376 17.770 10.837 1.00 25.17 92 GLY A O 1
ATOM 718 N N . PRO A 1 94 ? 29.994 18.398 12.873 1.00 27.04 93 PRO A N 1
ATOM 719 C CA . PRO A 1 94 ? 30.998 19.364 12.384 1.00 28.49 93 PRO A CA 1
ATOM 720 C C . PRO A 1 94 ? 31.883 18.707 11.355 1.00 29.17 93 PRO A C 1
ATOM 721 O O . PRO A 1 94 ? 32.366 17.579 11.601 1.00 27.57 93 PRO A O 1
ATOM 725 N N . LYS A 1 95 ? 32.071 19.297 10.176 1.00 30.47 94 LYS A N 1
ATOM 726 C CA . LYS A 1 95 ? 32.907 18.637 9.178 1.00 33.42 94 LYS A CA 1
ATOM 727 C C . LYS A 1 95 ? 34.348 18.458 9.672 1.00 32.92 94 LYS A C 1
ATOM 728 O O . LYS A 1 95 ? 34.961 19.398 10.154 1.00 31.58 94 LYS A O 1
ATOM 734 N N . GLY A 1 96 ? 34.844 17.227 9.542 1.00 33.67 95 GLY A N 1
ATOM 735 C CA . GLY A 1 96 ? 36.169 16.861 9.975 1.00 33.95 95 GLY A CA 1
ATOM 736 C C . GLY A 1 96 ? 36.214 16.260 11.361 1.00 35.38 95 GLY A C 1
ATOM 737 O O . GLY A 1 96 ? 37.120 15.458 11.673 1.00 34.38 95 GLY A O 1
ATOM 738 N N . ARG A 1 97 ? 35.260 16.565 12.241 1.00 35.13 96 ARG A N 1
ATOM 739 C CA . ARG A 1 97 ? 35.384 16.085 13.611 1.00 38.03 96 ARG A CA 1
ATOM 740 C C . ARG A 1 97 ? 35.177 14.599 13.750 1.00 40.41 96 ARG A C 1
ATOM 741 O O . ARG A 1 97 ? 36.004 13.877 14.356 1.00 42.19 96 ARG A O 1
ATOM 749 N N . GLY A 1 98 ? 34.096 14.062 13.203 1.00 41.21 97 GLY A N 1
ATOM 750 C CA . GLY A 1 98 ? 33.828 12.629 13.333 1.00 43.78 97 GLY A CA 1
ATOM 751 C C . GLY A 1 98 ? 32.833 12.371 14.465 1.00 45.48 97 GLY A C 1
ATOM 752 O O . GLY A 1 98 ? 32.082 13.283 14.860 1.00 45.78 97 GLY A O 1
ATOM 753 N N . ILE A 1 99 ? 32.969 11.201 15.074 1.00 45.31 98 ILE A N 1
ATOM 754 C CA . ILE A 1 99 ? 32.130 10.752 16.177 1.00 45.39 98 ILE A CA 1
ATOM 755 C C . ILE A 1 99 ? 32.994 10.534 17.426 1.00 44.66 98 ILE A C 1
ATOM 756 O O . ILE A 1 99 ? 33.990 9.810 17.362 1.00 45.29 98 ILE A O 1
ATOM 761 N N . PRO A 1 100 ? 32.651 11.140 18.544 1.00 44.26 99 PRO A N 1
ATOM 762 C CA . PRO A 1 100 ? 33.377 10.911 19.794 1.00 43.19 99 PRO A CA 1
ATOM 763 C C . PRO A 1 100 ? 33.350 9.423 20.145 1.00 43.01 99 PRO A C 1
ATOM 764 O O . PRO A 1 100 ? 32.390 8.720 19.8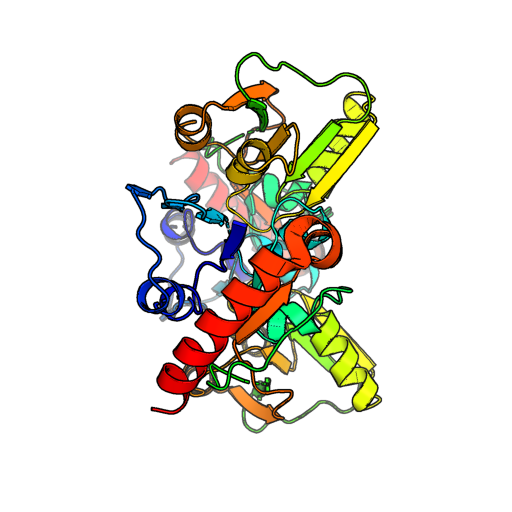24 1.00 39.84 99 PRO A O 1
ATOM 768 N N . GLU A 1 101 ? 34.373 8.949 20.836 1.00 42.98 100 GLU A N 1
ATOM 769 C CA . GLU A 1 101 ? 34.492 7.553 21.206 1.00 43.48 100 GLU A CA 1
ATOM 770 C C . GLU A 1 101 ? 33.611 7.166 22.378 1.00 41.99 100 GLU A C 1
ATOM 771 O O . GLU A 1 101 ? 33.138 6.028 22.464 1.00 43.46 100 GLU A O 1
ATOM 777 N N . GLY A 1 102 ? 33.338 8.094 23.277 1.00 40.22 101 GLY A N 1
ATOM 778 C CA . GLY A 1 102 ? 32.517 7.810 24.447 1.00 38.57 101 GLY A CA 1
ATOM 779 C C . GLY A 1 102 ? 31.035 8.040 24.168 1.00 37.66 101 GLY A C 1
ATOM 780 O O . GLY A 1 102 ? 30.524 7.750 23.086 1.00 36.26 101 GLY A O 1
ATOM 781 N N . GLU A 1 103 ? 30.361 8.619 25.150 1.00 36.07 102 GLU A N 1
ATOM 782 C CA . GLU A 1 103 ? 28.926 8.894 25.061 1.00 34.81 102 GLU A CA 1
ATOM 783 C C . GLU A 1 103 ? 28.685 9.998 24.031 1.00 32.98 102 GLU A C 1
ATOM 784 O O . GLU A 1 103 ? 29.443 10.949 23.915 1.00 30.13 102 GLU A O 1
ATOM 790 N N . LYS A 1 104 ? 27.739 9.762 23.110 1.00 32.28 103 LYS A N 1
ATOM 791 C CA . LYS A 1 104 ? 27.517 10.749 22.046 1.00 32.43 103 LYS A CA 1
ATOM 792 C C . LYS A 1 104 ? 26.326 11.640 22.336 1.00 31.99 103 LYS A C 1
ATOM 793 O O . LYS A 1 104 ? 25.212 11.167 22.572 1.00 32.10 103 LYS A O 1
ATOM 799 N N . ARG A 1 105 ? 26.545 12.958 22.371 1.00 30.37 104 ARG A N 1
ATOM 800 C CA . ARG A 1 105 ? 25.440 13.894 22.603 1.00 29.91 104 ARG A CA 1
ATOM 801 C C . ARG A 1 105 ? 24.810 14.227 21.228 1.00 28.44 104 ARG A C 1
ATOM 802 O O . ARG A 1 105 ? 25.532 14.624 20.321 1.00 25.00 104 ARG A O 1
ATOM 810 N N . ILE A 1 106 ? 23.550 13.838 21.039 1.00 25.26 105 ILE A N 1
ATOM 811 C CA . ILE A 1 106 ? 22.883 14.045 19.755 1.00 23.37 105 ILE A CA 1
ATOM 812 C C . ILE A 1 106 ? 21.605 14.873 19.979 1.00 24.84 105 ILE A C 1
ATOM 813 O O . ILE A 1 106 ? 20.735 14.389 20.700 1.00 22.43 105 ILE A O 1
ATOM 818 N N . ALA A 1 107 ? 21.540 16.017 19.315 1.00 22.82 106 ALA A N 1
ATOM 819 C CA . ALA A 1 107 ? 20.339 16.861 19.324 1.00 21.90 106 ALA A CA 1
ATOM 820 C C . ALA A 1 107 ? 19.439 16.428 18.176 1.00 22.12 106 ALA A C 1
ATOM 821 O O . ALA A 1 107 ? 19.951 16.074 17.114 1.00 20.34 106 ALA A O 1
ATOM 823 N N . THR A 1 108 ? 18.115 16.469 18.395 1.00 22.47 107 THR A N 1
ATOM 824 C CA . THR A 1 108 ? 17.228 16.038 17.294 1.00 22.25 107 THR A CA 1
ATOM 825 C C . THR A 1 108 ? 15.782 16.384 17.636 1.00 21.89 107 THR A C 1
ATOM 826 O O . THR A 1 108 ? 15.458 16.534 18.821 1.00 22.18 107 THR A O 1
ATOM 830 N N . LYS A 1 109 ? 14.933 16.460 16.633 1.00 22.07 108 LYS A N 1
ATOM 831 C CA . LYS A 1 109 ? 13.493 16.545 16.795 1.00 23.66 108 LYS A CA 1
ATOM 832 C C . LYS A 1 109 ? 12.880 15.136 16.809 1.00 24.31 108 LYS A C 1
ATOM 833 O O . LYS A 1 109 ? 11.663 14.967 17.013 1.00 23.00 108 LYS A O 1
ATOM 839 N N . PHE A 1 110 ? 13.701 14.151 16.447 1.00 20.44 109 PHE A N 1
ATOM 840 C CA . PHE A 1 110 ? 13.210 12.756 16.382 1.00 22.52 109 PHE A CA 1
ATOM 841 C C . PHE A 1 110 ? 13.919 11.843 17.355 1.00 23.30 109 PHE A C 1
ATOM 842 O O . PHE A 1 110 ? 14.794 11.053 16.989 1.00 20.72 109 PHE A O 1
ATOM 850 N N . PRO A 1 111 ? 13.573 11.916 18.653 1.00 25.32 110 PRO A N 1
ATOM 851 C CA . PRO A 1 111 ? 14.227 11.114 19.659 1.00 25.88 110 PRO A CA 1
ATOM 852 C C . PRO A 1 111 ? 14.057 9.627 19.508 1.00 24.90 110 PRO A C 1
ATOM 853 O O . PRO A 1 111 ? 15.055 8.914 19.776 1.00 25.70 110 PRO A O 1
ATOM 857 N N . ASN A 1 112 ? 12.951 9.072 19.037 1.00 24.28 111 ASN A N 1
ATOM 858 C CA . ASN A 1 112 ? 12.838 7.617 18.898 1.00 24.93 111 ASN A CA 1
ATOM 859 C C . ASN A 1 112 ? 13.663 7.118 17.718 1.00 24.25 111 ASN A C 1
ATOM 860 O O . ASN A 1 112 ? 14.330 6.094 17.793 1.00 22.24 111 ASN A O 1
ATOM 865 N N . VAL A 1 113 ? 13.530 7.832 16.571 1.00 21.98 112 VAL A N 1
ATOM 866 C CA . VAL A 1 113 ? 14.379 7.533 15.417 1.00 20.37 112 VAL A CA 1
ATOM 867 C C . VAL A 1 113 ? 15.861 7.535 15.834 1.00 20.93 112 VAL A C 1
ATOM 868 O O . VAL A 1 113 ? 16.610 6.634 15.506 1.00 20.14 112 VAL A O 1
ATOM 872 N N . THR A 1 114 ? 16.288 8.571 16.555 1.00 22.39 113 THR A N 1
ATOM 873 C CA . THR A 1 114 ? 17.697 8.677 16.970 1.00 21.91 113 THR A CA 1
ATOM 874 C C . THR A 1 114 ? 18.050 7.538 17.924 1.00 24.03 113 THR A C 1
ATOM 875 O O . THR A 1 114 ? 19.084 6.874 17.754 1.00 21.99 113 THR A O 1
ATOM 882 N N . GLN A 1 115 ? 17.166 7.233 18.876 1.00 23.25 114 GLN A N 1
ATOM 883 C CA . GLN A 1 115 ? 17.453 6.121 19.798 1.00 27.36 114 GLN A CA 1
ATOM 884 C C . GLN A 1 115 ? 17.589 4.818 19.024 1.00 28.12 114 GLN A C 1
ATOM 885 O O . GLN A 1 115 ? 18.514 4.033 19.281 1.00 30.81 114 GLN A O 1
ATOM 891 N N . ARG A 1 116 ? 16.716 4.590 18.032 1.00 27.40 115 ARG A N 1
ATOM 892 C CA . ARG A 1 116 ? 16.800 3.369 17.223 1.00 26.27 115 ARG A CA 1
ATOM 893 C C . ARG A 1 116 ? 18.123 3.305 16.467 1.00 28.17 115 ARG A C 1
ATOM 894 O O . ARG A 1 116 ? 18.714 2.236 16.260 1.00 24.72 115 ARG A O 1
ATOM 902 N N . TYR A 1 117 ? 18.568 4.456 15.964 1.00 25.81 116 TYR A N 1
ATOM 903 C CA . TYR A 1 117 ? 19.834 4.543 15.255 1.00 26.56 116 TYR A CA 1
ATOM 904 C C . TYR A 1 117 ? 20.976 4.175 16.181 1.00 27.35 116 TYR A C 1
ATOM 905 O O . TYR A 1 117 ? 21.701 3.192 15.921 1.00 26.67 116 TYR A O 1
ATOM 914 N N . CYS A 1 118 ? 21.047 4.781 17.359 1.00 28.35 117 CYS A N 1
ATOM 915 C CA . CYS A 1 118 ? 22.089 4.451 18.334 1.00 30.01 117 CYS A CA 1
ATOM 916 C C . CYS A 1 118 ? 22.138 2.948 18.655 1.00 32.48 117 CYS A C 1
ATOM 917 O O . CYS A 1 118 ? 23.204 2.320 18.531 1.00 30.51 117 CYS A O 1
ATOM 920 N N . GLU A 1 119 ? 21.004 2.314 18.878 1.00 34.03 118 GLU A N 1
ATOM 921 C CA . GLU A 1 119 ? 20.939 0.879 19.161 1.00 35.88 118 GLU A CA 1
ATOM 922 C C . GLU A 1 119 ? 21.473 0.037 18.028 1.00 37.34 118 GLU A C 1
ATOM 923 O O . GLU A 1 119 ? 22.219 -0.929 18.240 1.00 38.84 118 GLU A O 1
ATOM 929 N N . SER A 1 120 ? 21.189 0.452 16.807 1.00 38.90 119 SER A N 1
ATOM 930 C CA . SER A 1 120 ? 21.683 -0.225 15.623 1.00 41.81 119 SER A CA 1
ATOM 931 C C . SER A 1 120 ? 23.200 -0.080 15.523 1.00 43.57 119 SER A C 1
ATOM 932 O O . SER A 1 120 ? 23.846 -0.825 14.777 1.00 44.06 119 SER A O 1
ATOM 935 N N . LYS A 1 121 ? 23.785 0.840 16.282 1.00 43.79 120 LYS A N 1
ATOM 936 C CA . LYS A 1 121 ? 25.214 1.058 16.295 1.00 43.80 120 LYS A CA 1
ATOM 937 C C . LYS A 1 121 ? 25.872 0.544 17.561 1.00 43.71 120 LYS A C 1
ATOM 938 O O . LYS A 1 121 ? 27.097 0.601 17.680 1.00 44.03 120 LYS A O 1
ATOM 944 N N . GLY A 1 122 ? 25.080 0.238 18.583 1.00 44.55 121 GLY A N 1
ATOM 945 C CA . GLY A 1 122 ? 25.640 -0.150 19.885 1.00 43.34 121 GLY A CA 1
ATOM 946 C C . GLY A 1 122 ? 26.241 1.052 20.606 1.00 43.45 121 GLY A C 1
ATOM 947 O O . GLY A 1 122 ? 27.054 0.902 21.521 1.00 42.61 121 GLY A O 1
ATOM 948 N N . TRP A 1 123 ? 25.823 2.265 20.226 1.00 41.48 122 TRP A N 1
ATOM 949 C CA . TRP A 1 123 ? 26.334 3.479 20.823 1.00 39.45 122 TRP A CA 1
ATOM 950 C C . TRP A 1 123 ? 25.595 3.813 22.123 1.00 40.40 122 TRP A C 1
ATOM 951 O O . TRP A 1 123 ? 24.390 3.561 22.232 1.00 41.25 122 TRP A O 1
ATOM 962 N N . HIS A 1 124 ? 26.308 4.435 23.048 1.00 40.29 123 HIS A N 1
ATOM 963 C CA . HIS A 1 124 ? 25.660 5.023 24.232 1.00 40.87 123 HIS A CA 1
ATOM 964 C C . HIS A 1 124 ? 25.405 6.493 23.863 1.00 38.53 123 HIS A C 1
ATOM 965 O O . HIS A 1 124 ? 26.364 7.183 23.488 1.00 37.59 123 HIS A O 1
ATOM 972 N N . CYS A 1 125 ? 24.163 6.915 23.847 1.00 36.88 124 CYS A N 1
ATOM 973 C CA . CYS A 1 125 ? 23.831 8.269 23.395 1.00 35.21 124 CYS A CA 1
ATOM 974 C C . CYS A 1 125 ? 23.110 9.084 24.441 1.00 34.81 124 CYS A C 1
ATOM 975 O O . CYS A 1 125 ? 22.267 8.589 25.204 1.00 37.53 124 CYS A O 1
ATOM 978 N N . ARG A 1 126 ? 23.394 10.362 24.487 1.00 34.51 125 ARG A N 1
ATOM 979 C CA . ARG A 1 126 ? 22.698 11.323 25.354 1.00 34.36 125 ARG A CA 1
ATOM 980 C C . ARG A 1 126 ? 21.819 12.165 24.400 1.00 32.11 125 ARG A C 1
ATOM 981 O O . ARG A 1 126 ? 22.373 13.015 23.691 1.00 29.08 125 ARG A O 1
ATOM 989 N N . ILE A 1 127 ? 20.551 11.805 24.281 1.00 28.68 126 ILE A N 1
ATOM 990 C CA . ILE A 1 127 ? 19.699 12.434 23.257 1.00 29.05 126 ILE A CA 1
ATOM 991 C C . ILE A 1 127 ? 19.021 13.701 23.727 1.00 29.09 126 ILE A C 1
ATOM 992 O O . ILE A 1 127 ? 18.210 13.690 24.650 1.00 30.13 126 ILE A O 1
ATOM 997 N N . ILE A 1 128 ? 19.240 14.794 22.988 1.00 27.40 127 ILE A N 1
ATOM 998 C CA . ILE A 1 128 ? 18.654 16.082 23.359 1.00 27.39 127 ILE A CA 1
ATOM 999 C C . ILE A 1 128 ? 17.574 16.532 22.392 1.00 25.94 127 ILE A C 1
ATOM 1000 O O . ILE A 1 128 ? 17.867 16.980 21.283 1.00 24.54 127 ILE A O 1
ATOM 1005 N N . PRO A 1 129 ? 16.312 16.459 22.799 1.00 26.97 128 PRO A N 1
ATOM 1006 C CA . PRO A 1 129 ? 15.191 16.829 21.979 1.00 27.58 128 PRO A CA 1
ATOM 1007 C C . PRO A 1 129 ? 15.077 18.329 21.746 1.00 27.81 128 PRO A C 1
ATOM 1008 O O . PRO A 1 129 ? 15.158 19.100 22.702 1.00 28.27 128 PRO A O 1
ATOM 1012 N N . LEU A 1 130 ? 14.895 18.718 20.501 1.00 27.61 129 LEU A N 1
ATOM 1013 C CA . LEU A 1 130 ? 14.748 20.137 20.132 1.00 26.06 129 LEU A CA 1
ATOM 1014 C C . LEU A 1 130 ? 13.499 20.252 19.255 1.00 27.97 129 LEU A C 1
ATOM 1015 O O . LEU A 1 130 ? 13.124 19.256 18.600 1.00 25.85 129 LEU A O 1
ATOM 1020 N N . LYS A 1 131 ? 12.988 21.465 19.098 1.00 28.54 130 LYS A N 1
ATOM 1021 C CA . LYS A 1 131 ? 11.794 21.662 18.282 1.00 31.33 130 LYS A CA 1
ATOM 1022 C C . LYS A 1 131 ? 12.123 22.152 16.887 1.00 30.52 130 LYS A C 1
ATOM 1023 O O . LYS A 1 131 ? 11.240 22.190 16.038 1.00 32.54 130 LYS A O 1
ATOM 1029 N N . GLY A 1 132 ? 13.319 22.665 16.660 1.00 30.61 131 GLY A N 1
ATOM 1030 C CA . GLY A 1 132 ? 13.667 23.169 15.316 1.00 27.97 131 GLY A CA 1
ATOM 1031 C C . GLY A 1 132 ? 15.063 23.797 15.409 1.00 28.28 131 GLY A C 1
ATOM 1032 O O . GLY A 1 132 ? 15.685 23.683 16.472 1.00 26.24 131 GLY A O 1
ATOM 1033 N N . SER A 1 133 ? 15.563 24.305 14.300 1.00 26.50 132 SER A N 1
ATOM 1034 C CA . SER A 1 133 ? 16.896 24.886 14.227 1.00 26.22 132 SER A CA 1
ATOM 1035 C C . SER A 1 133 ? 17.925 23.978 14.892 1.00 25.99 132 SER A C 1
ATOM 1036 O O . SER A 1 133 ? 18.880 24.415 15.547 1.00 25.22 132 SER A O 1
ATOM 1039 N N . VAL A 1 134 ? 17.826 22.673 14.585 1.00 25.80 133 VAL A N 1
ATOM 1040 C CA . VAL A 1 134 ? 18.684 21.684 15.208 1.00 23.04 133 VAL A CA 1
ATOM 1041 C C . VAL A 1 134 ? 20.130 21.884 14.796 1.00 23.95 133 VAL A C 1
ATOM 1042 O O . VAL A 1 134 ? 21.046 21.491 15.516 1.00 23.15 133 VAL A O 1
ATOM 1046 N N . GLU A 1 135 ? 20.372 22.490 13.625 1.00 23.47 134 GLU A N 1
ATOM 1047 C CA . GLU A 1 135 ? 21.722 22.729 13.151 1.00 26.71 134 GLU A CA 1
ATOM 1048 C C . GLU A 1 135 ? 22.530 23.677 14.022 1.00 27.53 134 GLU A C 1
ATOM 1049 O O . GLU A 1 135 ? 23.774 23.658 13.947 1.00 28.18 134 GLU A O 1
ATOM 1055 N N . LEU A 1 136 ? 21.929 24.421 14.918 1.00 26.16 135 LEU A N 1
ATOM 1056 C CA . LEU A 1 136 ? 22.623 25.284 15.870 1.00 28.44 135 LEU A CA 1
ATOM 1057 C C . LEU A 1 136 ? 23.266 24.484 17.002 1.00 28.18 135 LEU A C 1
ATOM 1058 O O . LEU A 1 136 ? 24.265 24.928 17.578 1.00 29.18 135 LEU A O 1
ATOM 1063 N N . ALA A 1 137 ? 22.785 23.285 17.329 1.00 28.25 136 ALA A N 1
ATOM 1064 C CA . ALA A 1 137 ? 23.315 22.542 18.473 1.00 27.98 136 ALA A CA 1
ATOM 1065 C C . ALA A 1 137 ? 24.802 22.313 18.524 1.00 27.32 136 ALA A C 1
ATOM 1066 O O . ALA A 1 137 ? 25.441 22.603 19.558 1.00 27.98 136 ALA A O 1
ATOM 1068 N N . PRO A 1 138 ? 25.447 21.781 17.511 1.00 27.78 137 PRO A N 1
ATOM 1069 C CA . PRO A 1 138 ? 26.895 21.529 17.536 1.00 28.45 137 PRO A CA 1
ATOM 1070 C C . PRO A 1 138 ? 27.713 22.790 17.726 1.00 29.56 137 PRO A C 1
ATOM 1071 O O . PRO A 1 138 ? 28.499 22.912 18.676 1.00 29.19 137 PRO A O 1
ATOM 1075 N N . ILE A 1 139 ? 27.454 23.840 16.949 1.00 31.12 138 ILE A N 1
ATOM 1076 C CA . ILE A 1 139 ? 28.177 25.112 17.116 1.00 32.52 138 ILE A CA 1
ATOM 1077 C C . ILE A 1 139 ? 27.927 25.790 18.425 1.00 31.91 138 ILE A C 1
ATOM 1078 O O . ILE A 1 139 ? 28.843 26.455 18.996 1.00 31.09 138 ILE A O 1
ATOM 1083 N N . ALA A 1 140 ? 26.770 25.611 19.087 1.00 30.36 139 ALA A N 1
ATOM 1084 C CA . ALA A 1 140 ? 26.574 26.156 20.415 1.00 30.21 139 ALA A CA 1
ATOM 1085 C C . ALA A 1 140 ? 27.222 25.300 21.505 1.00 31.02 139 ALA A C 1
ATOM 1086 O O . ALA A 1 140 ? 27.203 25.688 22.691 1.00 28.18 139 ALA A O 1
ATOM 1088 N N . GLY A 1 141 ? 27.654 24.087 21.172 1.00 30.35 140 GLY A N 1
ATOM 1089 C CA . GLY A 1 141 ? 28.231 23.204 22.196 1.00 31.61 140 GLY A CA 1
ATOM 1090 C C . GLY A 1 141 ? 27.157 22.379 22.898 1.00 29.72 140 GLY A C 1
ATOM 1091 O O . GLY A 1 141 ? 27.397 21.781 23.935 1.00 28.97 140 GLY A O 1
ATOM 1092 N N . LEU A 1 142 ? 25.954 22.366 22.332 1.00 30.04 141 LEU A N 1
ATOM 1093 C CA . LEU A 1 142 ? 24.834 21.630 22.963 1.00 28.20 141 LEU A CA 1
ATOM 1094 C C . LEU A 1 142 ? 24.941 20.149 22.615 1.00 27.11 141 LEU A C 1
ATOM 1095 O O . LEU A 1 142 ? 24.599 19.289 23.407 1.00 26.80 141 LEU A O 1
ATOM 1100 N N . SER A 1 143 ? 25.458 19.855 21.408 1.00 24.36 142 SER A N 1
ATOM 1101 C CA . SER A 1 143 ? 25.594 18.451 21.048 1.00 25.73 142 SER A CA 1
ATOM 1102 C C . SER A 1 143 ? 26.846 18.231 20.207 1.00 25.53 142 SER A C 1
ATOM 1103 O O . SER A 1 143 ? 27.422 19.198 19.694 1.00 25.01 142 SER A O 1
ATOM 1106 N N . ASP A 1 144 ? 27.207 16.960 20.095 1.00 24.34 143 ASP A N 1
ATOM 1107 C CA . ASP A 1 144 ? 28.329 16.581 19.250 1.00 24.74 143 ASP A CA 1
ATOM 1108 C C . ASP A 1 144 ? 27.822 16.414 17.823 1.00 24.43 143 ASP A C 1
ATOM 1109 O O . ASP A 1 144 ? 28.474 16.720 16.831 1.00 23.71 143 ASP A O 1
ATOM 1114 N N . LEU A 1 145 ? 26.617 15.833 17.717 1.00 20.74 144 LEU A N 1
ATOM 1115 C CA . LEU A 1 145 ? 26.035 15.410 16.480 1.00 20.36 144 LEU A CA 1
ATOM 1116 C C . LEU A 1 145 ? 24.527 15.755 16.451 1.00 20.34 144 LEU A C 1
ATOM 1117 O O . LEU A 1 145 ? 23.942 16.055 17.469 1.00 21.37 144 LEU A O 1
ATOM 1122 N N . ILE A 1 146 ? 23.972 15.725 15.244 1.00 20.64 145 ILE A N 1
ATOM 1123 C CA . ILE A 1 146 ? 22.520 15.875 15.134 1.00 21.81 145 ILE A CA 1
ATOM 1124 C C . ILE A 1 146 ? 21.953 14.753 14.265 1.00 19.35 145 ILE A C 1
ATOM 1125 O O . ILE A 1 146 ? 22.715 14.130 13.523 1.00 21.85 145 ILE A O 1
ATOM 1130 N N . VAL A 1 147 ? 20.666 14.493 14.449 1.00 18.51 146 VAL A N 1
ATOM 1131 C CA . VAL A 1 147 ? 19.943 13.589 13.528 1.00 19.58 146 VAL A CA 1
ATOM 1132 C C . VAL A 1 147 ? 18.799 14.461 12.997 1.00 20.42 146 VAL A C 1
ATOM 1133 O O . VAL A 1 147 ? 18.007 14.944 13.805 1.00 20.72 146 VAL A O 1
ATOM 1137 N N . ASP A 1 148 ? 18.827 14.782 11.713 1.00 20.25 147 ASP A N 1
ATOM 1138 C CA . ASP A 1 148 ? 17.817 15.728 11.195 1.00 22.52 147 ASP A CA 1
ATOM 1139 C C . ASP A 1 148 ? 17.549 15.489 9.721 1.00 21.87 147 ASP A C 1
ATOM 1140 O O . ASP A 1 148 ? 18.264 14.738 9.047 1.00 21.72 147 ASP A O 1
ATOM 1145 N N . ILE A 1 149 ? 16.540 16.168 9.209 1.00 23.15 148 ILE A N 1
ATOM 1146 C CA . ILE A 1 149 ? 16.158 16.050 7.805 1.00 22.80 148 ILE A CA 1
ATOM 1147 C C . ILE A 1 149 ? 16.919 17.124 6.993 1.00 25.71 148 ILE A C 1
ATOM 1148 O O . ILE A 1 149 ? 17.089 18.241 7.458 1.00 24.51 148 ILE A O 1
ATOM 1153 N N . THR A 1 150 ? 17.292 16.740 5.798 1.00 27.11 149 THR A N 1
ATOM 1154 C CA . THR A 1 150 ? 17.921 17.557 4.793 1.00 29.13 149 THR A CA 1
ATOM 1155 C C . THR A 1 150 ? 17.350 17.169 3.423 1.00 28.42 149 THR A C 1
ATOM 1156 O O . THR A 1 150 ? 16.936 16.032 3.225 1.00 27.46 149 THR A O 1
ATOM 1160 N N . GLU A 1 151 ? 17.279 18.108 2.490 1.00 30.05 150 GLU A N 1
ATOM 1161 C CA . GLU A 1 151 ? 16.787 17.804 1.147 1.00 29.19 150 GLU A CA 1
ATOM 1162 C C . GLU A 1 151 ? 17.957 17.882 0.156 1.00 30.84 150 GLU A C 1
ATOM 1163 O O . GLU A 1 151 ? 18.130 16.987 -0.665 1.00 30.83 150 GLU A O 1
ATOM 1169 N N . THR A 1 152 ? 18.728 18.965 0.238 1.00 29.40 151 THR A N 1
ATOM 1170 C CA . THR A 1 152 ? 19.861 19.105 -0.673 1.00 31.09 151 THR A CA 1
ATOM 1171 C C . THR A 1 152 ? 21.191 19.185 0.082 1.00 32.82 151 THR A C 1
ATOM 1172 O O . THR A 1 152 ? 22.229 19.317 -0.565 1.00 31.32 151 THR A O 1
ATOM 1176 N N . GLY A 1 153 ? 21.132 19.332 1.404 1.00 33.08 152 GLY A N 1
ATOM 1177 C CA . GLY A 1 153 ? 22.331 19.475 2.220 1.00 34.93 152 GLY A CA 1
ATOM 1178 C C . GLY A 1 153 ? 22.768 20.908 2.398 1.00 36.28 152 GLY A C 1
ATOM 1179 O O . GLY A 1 153 ? 23.785 21.195 3.044 1.00 36.68 152 GLY A O 1
ATOM 1180 N N . ARG A 1 154 ? 22.005 21.865 1.862 1.00 36.62 153 ARG A N 1
ATOM 1181 C CA . ARG A 1 154 ? 22.314 23.272 1.927 1.00 36.97 153 ARG A CA 1
ATOM 1182 C C . ARG A 1 154 ? 22.448 23.821 3.336 1.00 36.68 153 ARG A C 1
ATOM 1183 O O . ARG A 1 154 ? 23.498 24.394 3.677 1.00 34.59 153 ARG A O 1
ATOM 1191 N N . THR A 1 155 ? 21.398 23.718 4.152 1.00 33.84 154 THR A N 1
ATOM 1192 C CA . THR A 1 155 ? 21.475 24.221 5.529 1.00 32.66 154 THR A CA 1
ATOM 1193 C C . THR A 1 155 ? 22.637 23.576 6.264 1.00 32.62 154 THR A C 1
ATOM 1194 O O . THR A 1 155 ? 23.402 24.259 6.942 1.00 31.63 154 THR A O 1
ATOM 1198 N N . LEU A 1 156 ? 22.850 22.268 6.094 1.00 31.94 155 LEU A N 1
ATOM 1199 C CA . LEU A 1 156 ? 24.014 21.636 6.739 1.00 33.30 155 LEU A CA 1
ATOM 1200 C C . LEU A 1 156 ? 25.333 22.253 6.257 1.00 35.33 155 LEU A C 1
ATOM 1201 O O . LEU A 1 156 ? 26.182 22.667 7.071 1.00 34.23 155 LEU A O 1
ATOM 1206 N N . LYS A 1 157 ? 25.532 22.261 4.959 1.00 35.96 156 LYS A N 1
ATOM 1207 C CA . LYS A 1 157 ? 26.707 22.798 4.296 1.00 39.88 156 LYS A CA 1
ATOM 1208 C C . LYS A 1 157 ? 27.050 24.200 4.739 1.00 40.43 156 LYS A C 1
ATOM 1209 O O . LYS A 1 157 ? 28.192 24.519 5.104 1.00 40.57 156 LYS A O 1
ATOM 1215 N N . GLU A 1 158 ? 26.060 25.092 4.803 1.00 42.34 157 GLU A N 1
ATOM 1216 C CA . GLU A 1 158 ? 26.309 26.487 5.176 1.00 42.31 157 GLU A CA 1
ATOM 1217 C C . GLU A 1 158 ? 26.563 26.643 6.662 1.00 42.43 157 GLU A C 1
ATOM 1218 O O . GLU A 1 158 ? 26.964 27.718 7.149 1.00 42.25 157 GLU A O 1
ATOM 1224 N N . ASN A 1 159 ? 26.306 25.598 7.442 1.00 39.97 158 ASN A N 1
ATOM 1225 C CA . ASN A 1 159 ? 26.595 25.616 8.869 1.00 39.74 158 ASN A CA 1
ATOM 1226 C C . ASN A 1 159 ? 27.816 24.763 9.187 1.00 36.75 158 ASN A C 1
ATOM 1227 O O . ASN A 1 159 ? 28.012 24.364 10.334 1.00 37.67 158 ASN A O 1
ATOM 1232 N N . ASN A 1 160 ? 28.550 24.366 8.158 1.00 35.97 159 ASN A N 1
ATOM 1233 C CA . ASN A 1 160 ? 29.748 23.560 8.286 1.00 35.84 159 ASN A CA 1
ATOM 1234 C C . ASN A 1 160 ? 29.511 22.207 8.921 1.00 35.34 159 ASN A C 1
ATOM 1235 O O . ASN A 1 160 ? 30.404 21.659 9.580 1.00 35.80 159 ASN A O 1
ATOM 1240 N N . LEU A 1 161 ? 28.307 21.671 8.777 1.00 33.28 160 LEU A N 1
ATOM 1241 C CA . LEU A 1 161 ? 27.991 20.327 9.236 1.00 33.02 160 LEU A CA 1
ATOM 1242 C C . LEU A 1 161 ? 28.154 19.396 8.033 1.00 32.04 160 LEU A C 1
ATOM 1243 O O . LEU A 1 161 ? 27.827 19.820 6.923 1.00 33.75 160 LEU A O 1
ATOM 1248 N N . GLU A 1 162 ? 28.681 18.222 8.253 1.00 31.82 161 GLU A N 1
ATOM 1249 C CA . GLU A 1 162 ? 28.837 17.229 7.192 1.00 33.65 161 GLU A CA 1
ATOM 1250 C C . GLU A 1 162 ? 27.850 16.080 7.437 1.00 33.31 161 GLU A C 1
ATOM 1251 O O . GLU A 1 162 ? 27.617 15.728 8.598 1.00 31.28 161 GLU A O 1
ATOM 1257 N N . ILE A 1 163 ? 27.430 15.431 6.364 1.00 33.77 162 ILE A N 1
ATOM 1258 C CA . ILE A 1 163 ? 26.566 14.260 6.482 1.00 33.71 162 ILE A CA 1
ATOM 1259 C C . ILE A 1 163 ? 27.402 13.024 6.778 1.00 34.06 162 ILE A C 1
ATOM 1260 O O . ILE A 1 163 ? 28.213 12.573 5.969 1.00 33.70 162 ILE A O 1
ATOM 1265 N N . LEU A 1 164 ? 27.252 12.482 7.989 1.00 33.60 163 LEU A N 1
ATOM 1266 C CA . LEU A 1 164 ? 28.034 11.331 8.402 1.00 31.96 163 LEU A CA 1
ATOM 1267 C C . LEU A 1 164 ? 27.373 10.009 8.044 1.00 33.62 163 LEU A C 1
ATOM 1268 O O . LEU A 1 164 ? 28.068 8.984 8.022 1.00 32.20 163 LEU A O 1
ATOM 1273 N N . ASP A 1 165 ? 26.043 10.001 7.867 1.00 30.00 164 ASP A N 1
ATOM 1274 C CA . ASP A 1 165 ? 25.350 8.761 7.552 1.00 31.39 164 ASP A CA 1
ATOM 1275 C C . ASP A 1 165 ? 23.909 9.076 7.101 1.00 33.20 164 ASP A C 1
ATOM 1276 O O . ASP A 1 165 ? 23.252 9.971 7.632 1.00 29.91 164 ASP A O 1
ATOM 1281 N N . GLU A 1 166 ? 23.436 8.250 6.175 1.00 31.21 165 GLU A N 1
ATOM 1282 C CA . GLU A 1 166 ? 22.053 8.386 5.685 1.00 32.12 165 GLU A CA 1
ATOM 1283 C C . GLU A 1 166 ? 21.197 7.406 6.475 1.00 31.57 165 GLU A C 1
ATOM 1284 O O . GLU A 1 166 ? 21.502 6.208 6.482 1.00 31.99 165 GLU A O 1
ATOM 1290 N N . ILE A 1 167 ? 20.209 7.870 7.236 1.00 30.99 166 ILE A N 1
ATOM 1291 C CA . ILE A 1 167 ? 19.473 6.889 8.080 1.00 29.25 166 ILE A CA 1
ATOM 1292 C C . ILE A 1 167 ? 18.299 6.300 7.324 1.00 29.47 166 ILE A C 1
ATOM 1293 O O . ILE A 1 167 ? 17.950 5.141 7.485 1.00 30.40 166 ILE A O 1
ATOM 1298 N N . PHE A 1 168 ? 17.553 7.139 6.597 1.00 27.01 167 PHE A N 1
ATOM 1299 C CA . PHE A 1 168 ? 16.469 6.642 5.774 1.00 25.88 167 PHE A CA 1
ATOM 1300 C C . PHE A 1 168 ? 15.997 7.754 4.854 1.00 25.71 167 PHE A C 1
ATOM 1301 O O . PHE A 1 168 ? 16.120 8.964 5.162 1.00 24.20 167 PHE A O 1
ATOM 1309 N N . VAL A 1 169 ? 15.455 7.293 3.736 1.00 22.85 168 VAL A N 1
ATOM 1310 C CA . VAL A 1 169 ? 14.901 8.233 2.759 1.00 25.81 168 VAL A CA 1
ATOM 1311 C C . VAL A 1 169 ? 13.458 8.522 3.179 1.00 26.12 168 VAL A C 1
ATOM 1312 O O . VAL A 1 169 ? 12.830 7.626 3.727 1.00 26.38 168 VAL A O 1
ATOM 1316 N N . ILE A 1 170 ? 13.023 9.758 3.049 1.00 26.55 169 ILE A N 1
ATOM 1317 C CA . ILE A 1 170 ? 11.697 10.166 3.492 1.00 26.30 169 ILE A CA 1
ATOM 1318 C C . ILE A 1 170 ? 10.771 10.387 2.298 1.00 27.79 169 ILE A C 1
ATOM 1319 O O . ILE A 1 170 ? 11.085 11.123 1.362 1.00 26.59 169 ILE A O 1
ATOM 1324 N N . ARG A 1 171 ? 9.610 9.752 2.379 1.00 26.67 170 ARG A N 1
ATOM 1325 C CA . ARG A 1 171 ? 8.608 9.861 1.325 1.00 26.10 170 ARG A CA 1
ATOM 1326 C C . ARG A 1 171 ? 7.243 10.140 1.990 1.00 25.32 170 ARG A C 1
ATOM 1327 O O . ARG A 1 171 ? 7.097 10.065 3.189 1.00 24.55 170 ARG A O 1
ATOM 1335 N N . THR A 1 172 ? 6.237 10.293 1.144 1.00 26.01 171 THR A N 1
ATOM 1336 C CA . THR A 1 172 ? 4.854 10.415 1.607 1.00 25.12 171 THR A CA 1
ATOM 1337 C C . THR A 1 172 ? 4.289 9.003 1.731 1.00 25.20 171 THR A C 1
ATOM 1338 O O . THR A 1 172 ? 4.656 8.143 0.933 1.00 24.95 171 THR A O 1
ATOM 1342 N N . HIS A 1 173 ? 3.439 8.769 2.736 1.00 22.80 172 HIS A N 1
ATOM 1343 C CA . HIS A 1 173 ? 2.830 7.438 2.875 1.00 21.04 172 HIS A CA 1
ATOM 1344 C C . HIS A 1 173 ? 1.295 7.661 2.998 1.00 22.12 172 HIS A C 1
ATOM 1345 O O . HIS A 1 173 ? 0.947 8.722 3.500 1.00 21.43 172 HIS A O 1
ATOM 1352 N N . VAL A 1 174 ? 0.507 6.728 2.536 1.00 20.65 173 VAL A N 1
ATOM 1353 C CA . VAL A 1 174 ? -0.951 6.775 2.774 1.00 20.79 173 VAL A CA 1
ATOM 1354 C C . VAL A 1 174 ? -1.268 5.772 3.887 1.00 22.01 173 VAL A C 1
ATOM 1355 O O . VAL A 1 174 ? -0.725 4.652 3.899 1.00 20.75 173 VAL A O 1
ATOM 1359 N N . VAL A 1 175 ? -2.065 6.195 4.870 1.00 21.32 174 VAL A N 1
ATOM 1360 C CA . VAL A 1 175 ? -2.370 5.373 6.031 1.00 21.44 174 VAL A CA 1
ATOM 1361 C C . VAL A 1 175 ? -3.885 5.342 6.241 1.00 23.59 174 VAL A C 1
ATOM 1362 O O . VAL A 1 175 ? -4.553 6.346 5.966 1.00 21.51 174 VAL A O 1
ATOM 1366 N N . VAL A 1 176 ? -4.415 4.192 6.637 1.00 21.86 175 VAL A N 1
ATOM 1367 C CA . VAL A 1 176 ? -5.872 4.052 6.733 1.00 21.32 175 VAL A CA 1
ATOM 1368 C C . VAL A 1 176 ? -6.266 3.608 8.138 1.00 22.39 175 VAL A C 1
ATOM 1369 O O . VAL A 1 176 ? -5.661 2.699 8.695 1.00 21.33 175 VAL A O 1
ATOM 1373 N N . ASN A 1 177 ? -7.323 4.204 8.671 1.00 22.86 176 ASN A N 1
ATOM 1374 C CA . ASN A 1 177 ? -7.878 3.746 9.966 1.00 24.35 176 ASN A CA 1
ATOM 1375 C C . ASN A 1 177 ? -8.455 2.349 9.751 1.00 25.45 176 ASN A C 1
ATOM 1376 O O . ASN A 1 177 ? -9.307 2.128 8.892 1.00 25.51 176 ASN A O 1
ATOM 1381 N N . PRO A 1 178 ? -7.967 1.348 10.469 1.00 26.91 177 PRO A N 1
ATOM 1382 C CA . PRO A 1 178 ? -8.420 -0.019 10.334 1.00 29.21 177 PRO A CA 1
ATOM 1383 C C . PRO A 1 178 ? -9.914 -0.223 10.492 1.00 29.24 177 PRO A C 1
ATOM 1384 O O . PRO A 1 178 ? -10.514 -1.108 9.868 1.00 28.90 177 PRO A O 1
ATOM 1388 N N . VAL A 1 179 ? -10.573 0.518 11.363 1.00 28.80 178 VAL A N 1
ATOM 1389 C CA . VAL A 1 179 ? -12.017 0.412 11.533 1.00 31.31 178 VAL A CA 1
ATOM 1390 C C . VAL A 1 179 ? -12.761 0.877 10.290 1.00 31.65 178 VAL A C 1
ATOM 1391 O O . VAL A 1 179 ? -13.755 0.263 9.871 1.00 31.31 178 VAL A O 1
ATOM 1395 N N . SER A 1 180 ? -12.269 1.939 9.646 1.00 31.14 179 SER A N 1
ATOM 1396 C CA . SER A 1 180 ? -12.854 2.484 8.438 1.00 32.64 179 SER A CA 1
ATOM 1397 C C . SER A 1 180 ? -12.812 1.460 7.299 1.00 34.90 179 SER A C 1
ATOM 1398 O O . SER A 1 180 ? -13.707 1.381 6.462 1.00 31.69 179 SER A O 1
ATOM 1401 N N . TYR A 1 181 ? -11.774 0.628 7.351 1.00 37.48 180 TYR A N 1
ATOM 1402 C CA . TYR A 1 181 ? -11.612 -0.468 6.413 1.00 42.49 180 TYR A CA 1
ATOM 1403 C C . TYR A 1 181 ? -12.665 -1.538 6.640 1.00 44.43 180 TYR A C 1
ATOM 1404 O O . TYR A 1 181 ? -13.019 -2.320 5.745 1.00 46.16 180 TYR A O 1
ATOM 1413 N N . ARG A 1 182 ? -13.218 -1.573 7.844 1.00 46.53 181 ARG A N 1
ATOM 1414 C CA . ARG A 1 182 ? -14.324 -2.483 8.191 1.00 48.06 181 ARG A CA 1
ATOM 1415 C C . ARG A 1 182 ? -15.638 -1.796 7.807 1.00 48.60 181 ARG A C 1
ATOM 1416 O O . ARG A 1 182 ? -16.226 -2.123 6.766 1.00 50.55 181 ARG A O 1
ATOM 1424 N N . THR A 1 183 ? -15.956 -0.693 8.456 1.00 46.65 182 THR A N 1
ATOM 1425 C CA . THR A 1 183 ? -17.180 0.047 8.285 1.00 44.73 182 THR A CA 1
ATOM 1426 C C . THR A 1 183 ? -17.466 0.600 6.911 1.00 43.40 182 THR A C 1
ATOM 1427 O O . THR A 1 183 ? -18.636 0.664 6.501 1.00 43.46 182 THR A O 1
ATOM 1431 N N . LYS A 1 184 ? -16.474 1.069 6.168 1.00 40.96 183 LYS A N 1
ATOM 1432 C CA . LYS A 1 184 ? -16.682 1.716 4.871 1.00 36.91 183 LYS A CA 1
ATOM 1433 C C . LYS A 1 184 ? -15.869 0.988 3.794 1.00 36.18 183 LYS A C 1
ATOM 1434 O O . LYS A 1 184 ? -15.344 1.573 2.843 1.00 32.17 183 LYS A O 1
ATOM 1440 N N . ARG A 1 185 ? -15.777 -0.339 3.957 1.00 33.38 184 ARG A N 1
ATOM 1441 C CA . ARG A 1 185 ? -14.955 -1.142 3.086 1.00 33.34 184 ARG A CA 1
ATOM 1442 C C . ARG A 1 185 ? -14.965 -0.820 1.625 1.00 32.04 184 ARG A C 1
ATOM 1443 O O . ARG A 1 185 ? -13.925 -0.371 1.092 1.00 29.91 184 ARG A O 1
ATOM 1451 N N . GLU A 1 186 ? -16.085 -0.999 0.891 1.00 29.70 185 GLU A N 1
ATOM 1452 C CA . GLU A 1 186 ? -16.046 -0.717 -0.534 1.00 29.01 185 GLU A CA 1
ATOM 1453 C C . GLU A 1 186 ? -15.787 0.734 -0.868 1.00 27.98 185 GLU A C 1
ATOM 1454 O O . GLU A 1 186 ? -15.118 1.018 -1.879 1.00 28.82 185 GLU A O 1
ATOM 1460 N N . GLU A 1 187 ? -16.338 1.677 -0.116 1.00 27.43 186 GLU A N 1
ATOM 1461 C CA . GLU A 1 187 ? -16.052 3.087 -0.436 1.00 28.65 186 GLU A CA 1
ATOM 1462 C C . GLU A 1 187 ? -14.553 3.374 -0.310 1.00 27.75 186 GLU A C 1
ATOM 1463 O O . GLU A 1 187 ? -13.947 3.999 -1.174 1.00 29.13 186 GLU A O 1
ATOM 1469 N N . VAL A 1 188 ? -13.907 2.863 0.727 1.00 28.97 187 VAL A N 1
ATOM 1470 C CA . VAL A 1 188 ? -12.460 3.060 0.913 1.00 28.15 187 VAL A CA 1
ATOM 1471 C C . VAL A 1 188 ? -11.659 2.417 -0.208 1.00 28.45 187 VAL A C 1
ATOM 1472 O O . VAL A 1 188 ? -10.805 3.024 -0.858 1.00 26.99 187 VAL A O 1
ATOM 1476 N N . VAL A 1 189 ? -11.919 1.119 -0.421 1.00 28.44 188 VAL A N 1
ATOM 1477 C CA . VAL A 1 189 ? -11.209 0.361 -1.442 1.00 28.22 188 VAL A CA 1
ATOM 1478 C C . VAL A 1 189 ? -11.260 1.063 -2.779 1.00 28.65 188 VAL A C 1
ATOM 1479 O O . VAL A 1 189 ? -10.257 1.164 -3.487 1.00 28.32 188 VAL A O 1
ATOM 1483 N N . SER A 1 190 ? -12.454 1.537 -3.158 1.00 30.58 189 SER A N 1
ATOM 1484 C CA . SER A 1 190 ? -12.665 2.208 -4.428 1.00 32.06 189 SER A CA 1
ATOM 1485 C C . SER A 1 190 ? -11.921 3.527 -4.519 1.00 31.72 189 SER A C 1
ATOM 1486 O O . SER A 1 190 ? -11.317 3.883 -5.545 1.00 30.16 189 SER A O 1
ATOM 1491 N N . PHE A 1 191 ? -12.009 4.338 -3.452 1.00 31.01 190 PHE A N 1
ATOM 1492 C CA . PHE A 1 191 ? -11.268 5.608 -3.457 1.00 30.29 190 PHE A CA 1
ATOM 1493 C C . PHE A 1 191 ? -9.770 5.319 -3.553 1.00 28.52 190 PHE A C 1
ATOM 1494 O O . PHE A 1 191 ? -9.060 5.941 -4.351 1.00 25.81 190 PHE A O 1
ATOM 1502 N N . LEU A 1 192 ? -9.275 4.325 -2.825 1.00 28.31 191 LEU A N 1
ATOM 1503 C CA . LEU A 1 192 ? -7.844 3.990 -2.859 1.00 28.98 191 LEU A CA 1
ATOM 1504 C C . LEU A 1 192 ? -7.397 3.516 -4.238 1.00 30.57 191 LEU A C 1
ATOM 1505 O O . LEU A 1 192 ? -6.243 3.732 -4.635 1.00 29.17 191 LEU A O 1
ATOM 1510 N N . GLU A 1 193 ? -8.285 2.868 -4.992 1.00 29.64 192 GLU A N 1
ATOM 1511 C CA . GLU A 1 193 ? -7.968 2.454 -6.353 1.00 31.38 192 GLU A CA 1
ATOM 1512 C C . GLU A 1 193 ? -7.764 3.665 -7.261 1.00 29.24 192 GLU A C 1
ATOM 1513 O O . GLU A 1 193 ? -6.772 3.707 -7.977 1.00 29.78 192 GLU A O 1
ATOM 1519 N N . LYS A 1 194 ? -8.717 4.587 -7.282 1.00 28.09 193 LYS A N 1
ATOM 1520 C CA . LYS A 1 194 ? -8.571 5.801 -8.065 1.00 30.81 193 LYS A CA 1
ATOM 1521 C C . LYS A 1 194 ? -7.315 6.586 -7.683 1.00 32.52 193 LYS A C 1
ATOM 1522 O O . LYS A 1 194 ? -6.599 7.096 -8.546 1.00 32.57 193 LYS A O 1
ATOM 1528 N N . LEU A 1 195 ? -7.060 6.704 -6.381 1.00 30.23 194 LEU A N 1
ATOM 1529 C CA . LEU A 1 195 ? -5.914 7.466 -5.895 1.00 31.01 194 LEU A CA 1
ATOM 1530 C C . LEU A 1 195 ? -4.593 6.845 -6.285 1.00 30.24 194 LEU A C 1
ATOM 1531 O O . LEU A 1 195 ? -3.697 7.553 -6.779 1.00 29.85 194 LEU A O 1
ATOM 1536 N N . GLN A 1 196 ? -4.430 5.523 -6.174 1.00 30.22 195 GLN A N 1
ATOM 1537 C CA . GLN A 1 196 ? -3.173 4.891 -6.600 1.00 30.26 195 GLN A CA 1
ATOM 1538 C C . GLN A 1 196 ? -2.917 5.106 -8.091 1.00 30.28 195 GLN A C 1
ATOM 1539 O O . GLN A 1 196 ? -1.776 5.358 -8.508 1.00 28.14 195 GLN A O 1
ATOM 1545 N N . GLU A 1 197 ? -3.955 4.989 -8.928 1.00 30.85 196 GLU A N 1
ATOM 1546 C CA . GLU A 1 197 ? -3.808 5.265 -10.357 1.00 34.32 196 GLU A CA 1
ATOM 1547 C C . GLU A 1 197 ? -3.222 6.674 -10.580 1.00 33.30 196 GLU A C 1
ATOM 1548 O O . GLU A 1 197 ? -2.262 6.862 -11.300 1.00 33.90 196 GLU A O 1
ATOM 1554 N N . VAL A 1 198 ? -3.865 7.653 -9.970 1.00 33.41 197 VAL A N 1
ATOM 1555 C CA . VAL A 1 198 ? -3.454 9.060 -10.097 1.00 32.06 197 VAL A CA 1
ATOM 1556 C C . VAL A 1 198 ? -2.040 9.244 -9.567 1.00 34.81 197 VAL A C 1
ATOM 1557 O O . VAL A 1 198 ? -1.137 9.777 -10.223 1.00 31.59 197 VAL A O 1
ATOM 1561 N N . ILE A 1 199 ? -1.820 8.747 -8.346 1.00 34.87 198 ILE A N 1
ATOM 1562 C CA . ILE A 1 199 ? -0.519 8.923 -7.691 1.00 36.82 198 ILE A CA 1
ATOM 1563 C C . ILE A 1 199 ? 0.613 8.292 -8.457 1.00 38.21 198 ILE A C 1
ATOM 1564 O O . ILE A 1 199 ? 1.723 8.832 -8.582 1.00 38.77 198 ILE A O 1
ATOM 1569 N N . GLU A 1 200 ? 0.393 7.090 -8.972 1.00 40.29 199 GLU A N 1
ATOM 1570 C CA . GLU A 1 200 ? 1.408 6.402 -9.770 1.00 41.79 199 GLU A CA 1
ATOM 1571 C C . GLU A 1 200 ? 1.814 7.243 -10.971 1.00 42.25 199 GLU A C 1
ATOM 1572 O O . GLU A 1 200 ? 3.003 7.463 -11.228 1.00 40.69 199 GLU A O 1
ATOM 1578 N N . HIS A 1 201 ? 0.805 7.718 -11.716 1.00 42.23 200 HIS A N 1
ATOM 1579 C CA . HIS A 1 201 ? 1.090 8.520 -12.899 1.00 44.23 200 HIS A CA 1
ATOM 1580 C C . HIS A 1 201 ? 1.840 9.795 -12.529 1.00 43.84 200 HIS A C 1
ATOM 1581 O O . HIS A 1 201 ? 2.839 10.136 -13.160 1.00 41.08 200 HIS A O 1
ATOM 1588 N N . ASP A 1 202 ? 1.423 10.453 -11.443 1.00 44.16 201 ASP A N 1
ATOM 1589 C CA . ASP A 1 202 ? 2.055 11.694 -11.034 1.00 44.98 201 ASP A CA 1
ATOM 1590 C C . ASP A 1 202 ? 3.509 11.505 -10.614 1.00 44.58 201 ASP A C 1
ATOM 1591 O O . ASP A 1 202 ? 4.362 12.302 -11.002 1.00 44.06 201 ASP A O 1
ATOM 1596 N N . SER A 1 203 ? 3.755 10.559 -9.712 1.00 44.00 202 SER A N 1
ATOM 1597 C CA . SER A 1 203 ? 5.097 10.348 -9.180 1.00 43.15 202 SER A CA 1
ATOM 1598 C C . SER A 1 203 ? 6.061 9.833 -10.227 1.00 42.21 202 SER A C 1
ATOM 1599 O O . SER A 1 203 ? 7.215 10.280 -10.303 1.00 42.14 202 SER A O 1
ATOM 1602 N N . ASN A 1 204 ? 5.631 8.880 -11.056 1.00 40.52 203 ASN A N 1
ATOM 1603 C CA . ASN A 1 204 ? 6.512 8.365 -12.089 1.00 40.11 203 ASN A CA 1
ATOM 1604 C C . ASN A 1 204 ? 6.594 9.260 -13.307 1.00 38.36 203 ASN A C 1
ATOM 1605 O O . ASN A 1 204 ? 7.657 9.404 -13.928 1.00 39.57 203 ASN A O 1
ATOM 1610 N N . GLU A 1 205 ? 5.465 9.815 -13.710 1.00 37.49 204 GLU A N 1
ATOM 1611 C CA . GLU A 1 205 ? 5.438 10.555 -14.990 1.00 37.74 204 GLU A CA 1
ATOM 1612 C C . GLU A 1 205 ? 4.718 11.874 -14.848 1.00 39.16 204 GLU A C 1
ATOM 1613 O O . GLU A 1 205 ? 5.070 12.793 -15.600 1.00 44.27 204 GLU A O 1
ATOM 1619 N N . LEU B 1 3 ? 28.830 36.269 28.442 1.00 30.34 2 LEU B N 1
ATOM 1620 C CA . LEU B 1 3 ? 27.548 35.649 28.780 1.00 30.40 2 LEU B CA 1
ATOM 1621 C C . LEU B 1 3 ? 26.890 35.084 27.530 1.00 30.24 2 LEU B C 1
ATOM 1622 O O . LEU B 1 3 ? 26.975 35.703 26.466 1.00 32.45 2 LEU B O 1
ATOM 1627 N N . LYS B 1 4 ? 26.199 33.966 27.681 1.00 28.57 3 LYS B N 1
ATOM 1628 C CA . LYS B 1 4 ? 25.477 33.390 26.539 1.00 29.36 3 LYS B CA 1
ATOM 1629 C C . LYS B 1 4 ? 23.977 33.417 26.837 1.00 27.83 3 LYS B C 1
ATOM 1630 O O . LYS B 1 4 ? 23.556 33.069 27.933 1.00 23.97 3 LYS B O 1
ATOM 1636 N N . LEU B 1 5 ? 23.197 33.914 25.897 1.00 26.85 4 LEU B N 1
ATOM 1637 C CA . LEU B 1 5 ? 21.773 34.065 25.984 1.00 29.59 4 LEU B CA 1
ATOM 1638 C C . LEU B 1 5 ? 20.995 33.225 24.955 1.00 28.76 4 LEU B C 1
ATOM 1639 O O . LEU B 1 5 ? 21.314 33.226 23.758 1.00 29.17 4 LEU B O 1
ATOM 1644 N N . ALA B 1 6 ? 19.920 32.622 25.411 1.00 26.92 5 ALA B N 1
ATOM 1645 C CA . ALA B 1 6 ? 19.017 31.864 24.545 1.00 27.74 5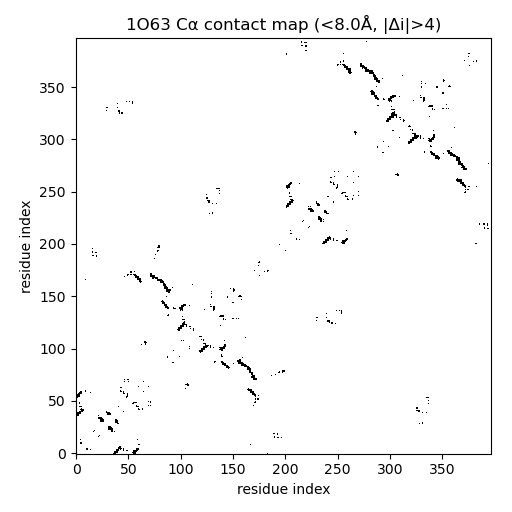 ALA B CA 1
ATOM 1646 C C . ALA B 1 6 ? 17.787 32.742 24.273 1.00 28.51 5 ALA B C 1
ATOM 1647 O O . ALA B 1 6 ? 17.003 33.062 25.188 1.00 27.53 5 ALA B O 1
ATOM 1649 N N . ILE B 1 7 ? 17.693 33.177 23.031 1.00 28.32 6 ILE B N 1
ATOM 1650 C CA . ILE B 1 7 ? 16.630 34.111 22.639 1.00 28.43 6 ILE B CA 1
ATOM 1651 C C . ILE B 1 7 ? 15.555 33.365 21.866 1.00 29.41 6 ILE B C 1
ATOM 1652 O O . ILE B 1 7 ? 15.853 32.652 20.912 1.00 29.56 6 ILE B O 1
ATOM 1657 N N . PRO B 1 8 ? 14.299 33.556 22.234 1.00 30.12 7 PRO B N 1
ATOM 1658 C CA . PRO B 1 8 ? 13.192 32.910 21.559 1.00 30.03 7 PRO B CA 1
ATOM 1659 C C . PRO B 1 8 ? 12.936 33.511 20.190 1.00 32.14 7 PRO B C 1
ATOM 1660 O O . PRO B 1 8 ? 12.530 34.674 20.047 1.00 31.24 7 PRO B O 1
ATOM 1664 N N . LYS B 1 9 ? 13.201 32.731 19.152 1.00 34.65 8 LYS B N 1
ATOM 1665 C CA . LYS B 1 9 ? 12.941 33.142 17.778 1.00 37.57 8 LYS B CA 1
ATOM 1666 C C . LYS B 1 9 ? 11.438 33.346 17.576 1.00 38.68 8 LYS B C 1
ATOM 1667 O O . LYS B 1 9 ? 10.625 32.652 18.176 1.00 41.14 8 LYS B O 1
ATOM 1673 N N . GLY B 1 10 ? 11.071 34.291 16.727 1.00 41.33 9 GLY B N 1
ATOM 1674 C CA . GLY B 1 10 ? 9.660 34.450 16.379 1.00 42.54 9 GLY B CA 1
ATOM 1675 C C . GLY B 1 10 ? 9.093 35.772 16.849 1.00 42.44 9 GLY B C 1
ATOM 1676 O O . GLY B 1 10 ? 9.748 36.813 16.778 1.00 42.97 9 GLY B O 1
ATOM 1677 N N . ARG B 1 11 ? 7.871 35.736 17.340 1.00 42.82 10 ARG B N 1
ATOM 1678 C CA . ARG B 1 11 ? 7.141 36.863 17.820 1.00 46.14 10 ARG B CA 1
ATOM 1679 C C . ARG B 1 11 ? 7.900 37.854 18.673 1.00 46.90 10 ARG B C 1
ATOM 1680 O O . ARG B 1 11 ? 7.772 39.063 18.427 1.00 47.85 10 ARG B O 1
ATOM 1681 N N . LEU B 1 12 ? 8.673 37.430 19.673 1.00 46.83 11 LEU B N 1
ATOM 1682 C CA . LEU B 1 12 ? 9.303 38.392 20.585 1.00 47.16 11 LEU B CA 1
ATOM 1683 C C . LEU B 1 12 ? 10.761 38.639 20.340 1.00 46.56 11 LEU B C 1
ATOM 1684 O O . LEU B 1 12 ? 11.421 39.426 21.045 1.00 46.02 11 LEU B O 1
ATOM 1689 N N . GLU B 1 13 ? 11.308 38.056 19.272 1.00 44.74 12 GLU B N 1
ATOM 1690 C CA . GLU B 1 13 ? 12.711 38.250 18.952 1.00 44.00 12 GLU B CA 1
ATOM 1691 C C . GLU B 1 13 ? 13.154 39.703 18.998 1.00 43.13 12 GLU B C 1
ATOM 1692 O O . GLU B 1 13 ? 14.090 40.070 19.710 1.00 41.71 12 GLU B O 1
ATOM 1698 N N . GLU B 1 14 ? 12.564 40.555 18.165 1.00 41.96 13 GLU B N 1
ATOM 1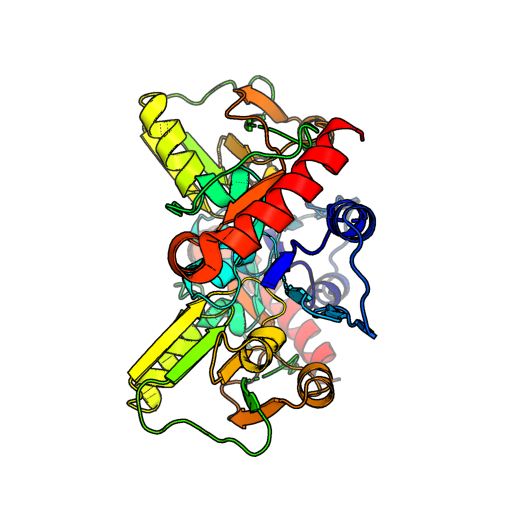699 C CA . GLU B 1 14 ? 12.916 41.946 18.075 1.00 40.02 13 GLU B CA 1
ATOM 1700 C C . GLU B 1 14 ? 12.747 42.716 19.369 1.00 38.56 13 GLU B C 1
ATOM 1701 O O . GLU B 1 14 ? 13.556 43.601 19.653 1.00 39.62 13 GLU B O 1
ATOM 1702 N N . LYS B 1 15 ? 11.676 42.488 20.111 1.00 37.57 14 LYS B N 1
ATOM 1703 C CA . LYS B 1 15 ? 11.484 43.173 21.401 1.00 37.28 14 LYS B CA 1
ATOM 1704 C C . LYS B 1 15 ? 12.674 42.886 22.318 1.00 37.37 14 LYS B C 1
ATOM 1705 O O . LYS B 1 15 ? 13.308 43.779 22.892 1.00 34.95 14 LYS B O 1
ATOM 1711 N N . VAL B 1 16 ? 13.014 41.591 22.452 1.00 35.63 15 VAL B N 1
ATOM 1712 C CA . VAL B 1 16 ? 14.105 41.216 23.376 1.00 34.47 15 VAL B CA 1
ATOM 1713 C C . VAL B 1 16 ? 15.432 41.709 22.871 1.00 34.84 15 VAL B C 1
ATOM 1714 O O . VAL B 1 16 ? 16.279 42.260 23.608 1.00 35.92 15 VAL B O 1
ATOM 1726 N N . THR B 1 18 ? 15.924 44.318 21.082 1.00 35.50 17 THR B N 1
ATOM 1727 C CA . THR B 1 18 ? 16.063 45.779 21.319 1.00 36.51 17 THR B CA 1
ATOM 1728 C C . THR B 1 18 ? 16.429 46.083 22.749 1.00 35.84 17 THR B C 1
ATOM 1729 O O . THR B 1 18 ? 17.347 46.885 23.022 1.00 36.18 17 THR B O 1
ATOM 1733 N N . TYR B 1 19 ? 15.823 45.396 23.722 1.00 36.07 18 TYR B N 1
ATOM 1734 C CA . TYR B 1 19 ? 16.246 45.536 25.124 1.00 35.68 18 TYR B CA 1
ATOM 1735 C C . TYR B 1 19 ? 17.736 45.276 25.271 1.00 35.98 18 TYR B C 1
ATOM 1736 O O . TYR B 1 19 ? 18.489 46.011 25.928 1.00 34.03 18 TYR B O 1
ATOM 1745 N N . LEU B 1 20 ? 18.185 44.142 24.677 1.00 35.88 19 LEU B N 1
ATOM 1746 C CA . LEU B 1 20 ? 19.628 43.829 24.829 1.00 35.78 19 LEU B CA 1
ATOM 1747 C C . LEU B 1 20 ? 20.424 45.028 24.330 1.00 36.56 19 LEU B C 1
ATOM 1748 O O . LEU B 1 20 ? 21.336 45.530 24.997 1.00 37.27 19 LEU B O 1
ATOM 1753 N N . LYS B 1 21 ? 20.093 45.484 23.128 1.00 37.04 20 LYS B N 1
ATOM 1754 C CA . LYS B 1 21 ? 20.741 46.664 22.543 1.00 38.88 20 LYS B CA 1
ATOM 1755 C C . LYS B 1 21 ? 20.652 47.853 23.489 1.00 39.56 20 LYS B C 1
ATOM 1756 O O . LYS B 1 21 ? 21.684 48.479 23.809 1.00 39.13 20 LYS B O 1
ATOM 1762 N N . LYS B 1 22 ? 19.493 48.101 24.106 1.00 39.20 21 LYS B N 1
ATOM 1763 C CA . LYS B 1 22 ? 19.388 49.197 25.066 1.00 41.22 21 LYS B CA 1
ATOM 1764 C C . LYS B 1 22 ? 20.231 48.995 26.304 1.00 44.47 21 LYS B C 1
ATOM 1765 O O . LYS B 1 22 ? 20.620 49.984 26.959 1.00 45.18 21 LYS B O 1
ATOM 1771 N N . THR B 1 23 ? 20.556 47.751 26.684 1.00 46.11 22 THR B N 1
ATOM 1772 C CA . THR B 1 23 ? 21.456 47.563 27.830 1.00 48.22 22 THR B CA 1
ATOM 1773 C C . THR B 1 23 ? 22.872 47.982 27.397 1.00 50.55 22 THR B C 1
ATOM 1774 O O . THR B 1 23 ? 23.745 48.108 28.240 1.00 52.73 22 THR B O 1
ATOM 1778 N N . GLY B 1 24 ? 23.099 48.110 26.099 1.00 52.39 23 GLY B N 1
ATOM 1779 C CA . GLY B 1 24 ? 24.357 48.513 25.531 1.00 54.05 23 GLY B CA 1
ATOM 1780 C C . GLY B 1 24 ? 25.158 47.372 24.927 1.00 55.40 23 GLY B C 1
ATOM 1781 O O . GLY B 1 24 ? 26.385 47.331 25.086 1.00 55.66 23 GLY B O 1
A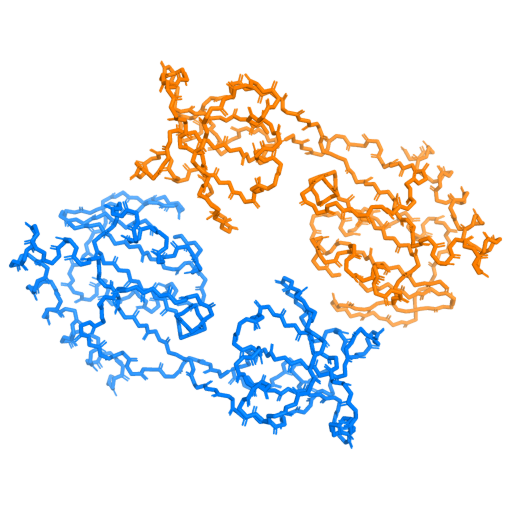TOM 1782 N N . VAL B 1 25 ? 24.513 46.478 24.184 1.00 55.95 24 VAL B N 1
ATOM 1783 C CA . VAL B 1 25 ? 25.222 45.364 23.573 1.00 56.61 24 VAL B CA 1
ATOM 1784 C C . VAL B 1 25 ? 25.508 45.619 22.100 1.00 56.39 24 VAL B C 1
ATOM 1785 O O . VAL B 1 25 ? 24.713 46.229 21.395 1.00 56.38 24 VAL B O 1
ATOM 1789 N N . ILE B 1 26 ? 26.666 45.152 21.638 1.00 57.04 25 ILE B N 1
ATOM 1790 C CA . ILE B 1 26 ? 27.068 45.302 20.249 1.00 57.24 25 ILE B CA 1
ATOM 1791 C C . ILE B 1 26 ? 27.450 43.954 19.627 1.00 56.99 25 ILE B C 1
ATOM 1792 O O . ILE B 1 26 ? 28.280 43.223 20.179 1.00 56.82 25 ILE B O 1
ATOM 1797 N N . PHE B 1 27 ? 26.876 43.634 18.478 1.00 56.64 26 PHE B N 1
ATOM 1798 C CA . PHE B 1 27 ? 27.162 42.386 17.787 1.00 56.64 26 PHE B CA 1
ATOM 1799 C C . PHE B 1 27 ? 28.136 42.585 16.630 1.00 57.22 26 PHE B C 1
ATOM 1800 O O . PHE B 1 27 ? 28.002 43.542 15.859 1.00 57.03 26 PHE B O 1
ATOM 1808 N N . GLU B 1 28 ? 29.082 41.671 16.483 1.00 56.92 27 GLU B N 1
ATOM 1809 C CA . GLU B 1 28 ? 30.059 41.718 15.401 1.00 57.08 27 GLU B CA 1
ATOM 1810 C C . GLU B 1 28 ? 29.569 40.926 14.193 1.00 57.64 27 GLU B C 1
ATOM 1811 O O . GLU B 1 28 ? 29.849 41.271 13.039 1.00 57.41 27 GLU B O 1
ATOM 1812 N N . ARG B 1 29 ? 28.850 39.833 14.433 1.00 57.14 28 ARG B N 1
ATOM 1813 C CA . ARG B 1 29 ? 28.317 39.027 13.335 1.00 57.05 28 ARG B CA 1
ATOM 1814 C C . ARG B 1 29 ? 26.980 38.415 13.718 1.00 56.10 28 ARG B C 1
ATOM 1815 O O . ARG B 1 29 ? 26.737 38.117 14.888 1.00 55.75 28 ARG B O 1
ATOM 1823 N N . GLU B 1 30 ? 26.052 38.361 12.761 1.00 55.62 29 GLU B N 1
ATOM 1824 C CA . GLU B 1 30 ? 24.722 37.849 13.009 1.00 55.11 29 GLU B CA 1
ATOM 1825 C C . GLU B 1 30 ? 24.214 36.930 11.899 1.00 54.16 29 GLU B C 1
ATOM 1826 O O . GLU B 1 30 ? 24.439 37.183 10.717 1.00 54.14 29 GLU B O 1
ATOM 1832 N N . SER B 1 31 ? 23.463 35.913 12.295 1.00 51.22 30 SER B N 1
ATOM 1833 C CA . SER B 1 31 ? 22.806 35.013 11.359 1.00 49.57 30 SER B CA 1
ATOM 1834 C C . SER B 1 31 ? 21.383 34.743 11.844 1.00 48.71 30 SER B C 1
ATOM 1835 O O . SER B 1 31 ? 20.951 35.290 12.868 1.00 48.48 30 SER B O 1
ATOM 1838 N N . SER B 1 32 ? 20.682 33.841 11.188 1.00 48.24 31 SER B N 1
ATOM 1839 C CA . SER B 1 32 ? 19.310 33.520 11.598 1.00 47.47 31 SER B CA 1
ATOM 1840 C C . SER B 1 32 ? 19.278 32.811 12.942 1.00 45.69 31 SER B C 1
ATOM 1841 O O . SER B 1 32 ? 18.270 32.841 13.657 1.00 43.99 31 SER B O 1
ATOM 1844 N N . ILE B 1 33 ? 20.352 32.105 13.306 1.00 43.80 32 ILE B N 1
ATOM 1845 C CA . ILE B 1 33 ? 20.361 31.337 14.537 1.00 42.98 32 ILE B CA 1
ATOM 1846 C C . ILE B 1 33 ? 21.418 31.745 15.541 1.00 41.27 32 ILE B C 1
ATOM 1847 O O . ILE B 1 33 ? 21.418 31.208 16.650 1.00 39.51 32 ILE B O 1
ATOM 1852 N N . LEU B 1 34 ? 22.310 32.669 15.196 1.00 41.50 33 LEU B N 1
ATOM 1853 C CA . LEU B 1 34 ? 23.347 33.086 16.123 1.00 41.67 33 LEU B CA 1
ATOM 1854 C C . LEU B 1 34 ? 23.819 34.519 15.928 1.00 43.07 33 LEU B C 1
ATOM 1855 O O . LEU B 1 34 ? 24.139 34.942 14.824 1.00 41.80 33 LEU B O 1
ATOM 1860 N N . ARG B 1 35 ? 23.965 35.244 17.036 1.00 44.49 34 ARG B N 1
ATOM 1861 C CA . ARG B 1 35 ? 24.484 36.612 17.019 1.00 45.89 34 ARG B CA 1
ATOM 1862 C C . ARG B 1 35 ? 25.540 36.788 18.109 1.00 46.42 34 ARG B C 1
ATOM 1863 O O . ARG B 1 35 ? 25.200 36.586 19.276 1.00 45.79 34 ARG B O 1
ATOM 1871 N N . GLU B 1 36 ? 26.771 37.087 17.720 1.00 46.68 35 GLU B N 1
ATOM 1872 C CA . GLU B 1 36 ? 27.850 37.224 18.678 1.00 49.58 35 GLU B CA 1
ATOM 1873 C C . GLU B 1 36 ? 28.465 38.637 18.615 1.00 50.35 35 GLU B C 1
ATOM 1874 O O . GLU B 1 36 ? 28.481 39.269 17.561 1.00 48.98 35 GLU B O 1
ATOM 1880 N N . GLY B 1 37 ? 29.043 39.021 19.730 1.00 50.93 36 GLY B N 1
ATOM 1881 C CA . GLY B 1 37 ? 29.720 40.309 19.860 1.00 52.35 36 GLY B CA 1
ATOM 1882 C C . GLY B 1 37 ? 30.668 40.220 21.060 1.00 53.90 36 GLY B C 1
ATOM 1883 O O . GLY B 1 37 ? 30.910 39.127 21.578 1.00 53.48 36 GLY B O 1
ATOM 1884 N N . LYS B 1 38 ? 31.161 41.368 21.513 1.00 54.70 37 LYS B N 1
ATOM 1885 C CA . LYS B 1 38 ? 32.056 41.357 22.676 1.00 55.51 37 LYS B CA 1
ATOM 1886 C C . LYS B 1 38 ? 31.308 40.948 23.931 1.00 56.17 37 LYS B C 1
ATOM 1887 O O . LYS B 1 38 ? 30.356 41.607 24.368 1.00 56.92 37 LYS B O 1
ATOM 1888 N N . ASP B 1 39 ? 31.685 39.810 24.511 1.00 56.29 38 ASP B N 1
ATOM 1889 C CA . ASP B 1 39 ? 31.112 39.346 25.761 1.00 56.44 38 ASP B CA 1
ATOM 1890 C C . ASP B 1 39 ? 29.668 38.902 25.704 1.00 54.25 38 ASP B C 1
ATOM 1891 O O . ASP B 1 39 ? 29.067 38.673 26.770 1.00 53.72 38 ASP B O 1
ATOM 1896 N N . ILE B 1 40 ? 29.067 38.792 24.525 1.00 52.51 39 ILE B N 1
ATOM 1897 C CA . ILE B 1 40 ? 27.673 38.374 24.448 1.00 49.65 39 ILE B CA 1
ATOM 1898 C C . ILE B 1 40 ? 27.459 37.494 23.220 1.00 46.72 39 ILE B C 1
ATOM 1899 O O . ILE B 1 40 ? 27.968 37.780 22.138 1.00 46.46 39 ILE B O 1
ATOM 1904 N N . VAL B 1 41 ? 26.788 36.389 23.453 1.00 43.79 40 VAL B N 1
ATOM 1905 C CA . VAL B 1 41 ? 26.422 35.451 22.402 1.00 40.17 40 VAL B CA 1
ATOM 1906 C C . VAL B 1 41 ? 24.919 35.142 22.545 1.00 36.42 40 VAL B C 1
ATOM 1907 O O . VAL B 1 41 ? 24.517 34.710 23.622 1.00 35.05 40 VAL B O 1
ATOM 1911 N N . CYS B 1 42 ? 24.167 35.328 21.474 1.00 34.45 41 CYS B N 1
ATOM 1912 C CA . CYS B 1 42 ? 22.757 34.983 21.463 1.00 32.87 41 CYS B CA 1
ATOM 1913 C C . CYS B 1 42 ? 22.440 33.822 20.531 1.00 32.19 41 CYS B C 1
ATOM 1914 O O . CYS B 1 42 ? 22.586 33.891 19.305 1.00 31.75 41 CYS B O 1
ATOM 1917 N N . PHE B 1 43 ? 21.911 32.758 21.107 1.00 31.83 42 PHE B N 1
ATOM 1918 C CA . PHE B 1 43 ? 21.444 31.605 20.337 1.00 31.33 42 PHE B CA 1
ATOM 1919 C C . PHE B 1 43 ? 19.944 31.847 20.065 1.00 32.84 42 PHE B C 1
ATOM 1920 O O . PHE B 1 43 ? 19.190 32.041 21.017 1.00 31.79 42 PHE B O 1
ATOM 1936 N N . VAL B 1 45 ? 16.761 30.465 19.228 1.00 33.27 44 VAL B N 1
ATOM 1937 C CA . VAL B 1 45 ? 16.189 29.120 19.211 1.00 32.91 44 VAL B CA 1
ATOM 1938 C C . VAL B 1 45 ? 14.677 29.157 19.306 1.00 33.05 44 VAL B C 1
ATOM 1939 O O . VAL B 1 45 ? 14.111 30.209 19.605 1.00 31.84 44 VAL B O 1
ATOM 1943 N N . ARG B 1 46 ? 14.041 27.991 19.125 1.00 32.77 45 ARG B N 1
ATOM 1944 C CA . ARG B 1 46 ? 12.592 27.911 19.341 1.00 33.28 45 ARG B CA 1
ATOM 1945 C C . ARG B 1 46 ? 12.294 28.175 20.821 1.00 32.64 45 ARG B C 1
ATOM 1946 O O . ARG B 1 46 ? 12.996 27.679 21.702 1.00 30.98 45 ARG B O 1
ATOM 1954 N N . PRO B 1 47 ? 11.228 28.905 21.114 1.00 33.27 46 PRO B N 1
ATOM 1955 C CA . PRO B 1 47 ? 10.847 29.196 22.490 1.00 33.22 46 PRO B CA 1
ATOM 1956 C C . PRO B 1 47 ? 10.866 28.000 23.382 1.00 33.25 46 PRO B C 1
ATOM 1957 O O . PRO B 1 47 ? 11.449 28.063 24.485 1.00 32.83 46 PRO B O 1
ATOM 1961 N N . PHE B 1 48 ? 10.339 26.840 22.950 1.00 34.26 47 PHE B N 1
ATOM 1962 C CA . PHE B 1 48 ? 10.372 25.660 23.800 1.00 34.03 47 PHE B CA 1
ATOM 1963 C C . PHE B 1 48 ? 11.765 25.107 24.023 1.00 32.44 47 PHE B C 1
ATOM 1964 O O . PHE B 1 48 ? 11.956 24.346 24.973 1.00 33.51 47 PHE B O 1
ATOM 1972 N N . ASP B 1 49 ? 12.739 25.453 23.195 1.00 31.12 48 ASP B N 1
ATOM 1973 C CA . ASP B 1 49 ? 14.113 24.990 23.415 1.00 30.80 48 ASP B CA 1
ATOM 1974 C C . ASP B 1 49 ? 14.900 25.893 24.349 1.00 29.40 48 ASP B C 1
ATOM 1975 O O . ASP B 1 49 ? 16.028 25.544 24.717 1.00 27.82 48 ASP B O 1
ATOM 1980 N N . VAL B 1 50 ? 14.376 27.057 24.739 1.00 28.41 49 VAL B N 1
ATOM 1981 C CA . VAL B 1 50 ? 15.133 27.967 25.612 1.00 28.32 49 VAL B CA 1
ATOM 1982 C C . VAL B 1 50 ? 15.621 27.286 26.873 1.00 28.68 49 VAL B C 1
ATOM 1983 O O . VAL B 1 50 ? 16.832 27.220 27.128 1.00 29.24 49 VAL B O 1
ATOM 1987 N N . PRO B 1 51 ? 14.743 26.684 27.663 1.00 27.94 50 PRO B N 1
ATOM 1988 C CA . PRO B 1 51 ? 15.138 25.959 28.861 1.00 29.36 50 PRO B CA 1
ATOM 1989 C C . PRO B 1 51 ? 16.120 24.839 28.605 1.00 29.81 50 PRO B C 1
ATOM 1990 O O . PRO B 1 51 ? 17.056 24.658 29.393 1.00 31.11 50 PRO B O 1
ATOM 1994 N N . THR B 1 52 ? 16.019 24.119 27.478 1.00 29.18 51 THR B N 1
ATOM 1995 C CA . THR B 1 52 ? 16.963 23.046 27.201 1.00 27.46 51 THR B CA 1
ATOM 1996 C C . THR B 1 52 ? 18.358 23.567 26.930 1.00 27.21 51 THR B C 1
ATOM 1997 O O . THR B 1 52 ? 19.346 22.922 27.324 1.00 25.52 51 THR B O 1
ATOM 2001 N N . TYR B 1 53 ? 18.478 24.788 26.397 1.00 27.52 52 TYR B N 1
ATOM 2002 C CA . TYR B 1 53 ? 19.816 25.378 26.233 1.00 28.84 52 TYR B CA 1
ATOM 2003 C C . TYR B 1 53 ? 20.369 25.823 27.594 1.00 29.86 52 TYR B C 1
ATOM 2004 O O . TYR B 1 53 ? 21.589 25.810 27.806 1.00 30.09 52 TYR B O 1
ATOM 2013 N N . LEU B 1 54 ? 19.502 26.183 28.531 1.00 28.23 53 LEU B N 1
ATOM 2014 C CA . LEU B 1 54 ? 19.945 26.566 29.867 1.00 30.27 53 LEU B CA 1
ATOM 2015 C C . LEU B 1 54 ? 20.225 25.307 30.720 1.00 33.51 53 LEU B C 1
ATOM 2016 O O . LEU B 1 54 ? 21.307 25.128 31.251 1.00 32.65 53 LEU B O 1
ATOM 2021 N N . VAL B 1 55 ? 19.254 24.384 30.688 1.00 35.43 54 VAL B N 1
ATOM 2022 C CA . VAL B 1 55 ? 19.386 23.115 31.386 1.00 38.15 54 VAL B CA 1
ATOM 2023 C C . VAL B 1 55 ? 20.752 22.513 31.113 1.00 39.02 54 VAL B C 1
ATOM 2024 O O . VAL B 1 55 ? 21.532 22.208 32.010 1.00 40.53 54 VAL B O 1
ATOM 2028 N N . HIS B 1 56 ? 21.128 22.433 29.835 1.00 38.17 55 HIS B N 1
ATOM 2029 C CA . HIS B 1 56 ? 22.356 21.829 29.415 1.00 36.08 55 HIS B CA 1
ATOM 2030 C C . HIS B 1 56 ? 23.594 22.650 29.625 1.00 37.00 55 HIS B C 1
ATOM 2031 O O . HIS B 1 56 ? 24.691 22.232 29.223 1.00 36.06 55 HIS B O 1
ATOM 2038 N N . GLY B 1 57 ? 23.488 23.851 30.211 1.00 36.23 56 GLY B N 1
ATOM 2039 C CA . GLY B 1 57 ? 24.602 24.692 30.502 1.00 35.51 56 GLY B CA 1
ATOM 2040 C C . GLY B 1 57 ? 25.264 25.395 29.358 1.00 35.68 56 GLY B C 1
ATOM 2041 O O . GLY B 1 57 ? 26.399 25.891 29.468 1.00 36.38 56 GLY B O 1
ATOM 2042 N N . VAL B 1 58 ? 24.613 25.484 28.195 1.00 35.33 57 VAL B N 1
ATOM 2043 C CA . VAL B 1 58 ? 25.229 26.160 27.056 1.00 33.23 57 VAL B CA 1
ATOM 2044 C C . VAL B 1 58 ? 24.873 27.633 27.107 1.00 32.72 57 VAL B C 1
ATOM 2045 O O . VAL B 1 58 ? 25.610 28.479 26.623 1.00 32.35 57 VAL B O 1
ATOM 2049 N N . ALA B 1 59 ? 23.731 27.958 27.726 1.00 30.76 58 ALA B N 1
ATOM 2050 C CA . ALA B 1 59 ? 23.358 29.376 27.880 1.00 28.73 58 ALA B CA 1
ATOM 2051 C C . ALA B 1 59 ? 23.292 29.742 29.363 1.00 26.28 58 ALA B C 1
ATOM 2052 O O . ALA B 1 59 ? 23.052 28.895 30.217 1.00 28.54 58 ALA B O 1
ATOM 2054 N N . ASP B 1 60 ? 23.505 31.004 29.683 1.00 24.96 59 ASP B N 1
ATOM 2055 C CA . ASP B 1 60 ? 23.488 31.426 31.093 1.00 25.89 59 ASP B CA 1
ATOM 2056 C C . ASP B 1 60 ? 22.110 32.007 31.416 1.00 25.18 59 ASP B C 1
ATOM 2057 O O . ASP B 1 60 ? 21.552 31.801 32.488 1.00 25.64 59 ASP B O 1
ATOM 2062 N N . ILE B 1 61 ? 21.615 32.773 30.451 1.00 23.92 60 ILE B N 1
ATOM 2063 C CA . ILE B 1 61 ? 20.343 33.495 30.619 1.00 23.56 60 ILE B CA 1
ATOM 2064 C C . ILE B 1 61 ? 19.466 33.294 29.391 1.00 22.60 60 ILE B C 1
ATOM 2065 O O . ILE B 1 61 ? 19.960 33.229 28.272 1.00 22.48 60 ILE B O 1
ATOM 2070 N N . GLY B 1 62 ? 18.150 33.196 29.623 1.00 22.86 61 GLY B N 1
ATOM 2071 C CA . GLY B 1 62 ? 17.228 33.084 28.510 1.00 22.11 61 GLY B CA 1
ATOM 2072 C C . GLY B 1 62 ? 15.942 33.841 28.764 1.00 22.63 61 GLY B C 1
ATOM 2073 O O . GLY B 1 62 ? 15.715 34.434 29.816 1.00 21.64 61 GLY B O 1
ATOM 2074 N N . PHE B 1 63 ? 15.107 33.891 27.733 1.00 21.46 62 PHE B N 1
ATOM 2075 C CA . PHE B 1 63 ? 13.832 34.547 27.744 1.00 23.14 62 PHE B CA 1
ATOM 2076 C C . PHE B 1 63 ? 12.789 33.567 27.213 1.00 25.09 62 PHE B C 1
ATOM 2077 O O . PHE B 1 63 ? 13.013 33.018 26.110 1.00 23.86 62 PHE B O 1
ATOM 2085 N N . CYS B 1 64 ? 11.691 33.388 27.931 1.00 24.65 63 CYS B N 1
ATOM 2086 C CA . CYS B 1 64 ? 10.644 32.535 27.353 1.00 28.21 63 CYS B CA 1
ATOM 2087 C C . CYS B 1 64 ? 9.355 32.673 28.152 1.00 28.78 63 CYS B C 1
ATOM 2088 O O . CYS B 1 64 ? 9.345 33.047 29.324 1.00 27.31 63 CYS B O 1
ATOM 2091 N N . GLY B 1 65 ? 8.247 32.324 27.503 1.00 27.60 64 GLY B N 1
ATOM 2092 C CA . GLY B 1 65 ? 6.955 32.482 28.072 1.00 26.97 64 GLY B CA 1
ATOM 2093 C C . GLY B 1 65 ? 6.577 31.566 29.202 1.00 28.63 64 GLY B C 1
ATOM 2094 O O . GLY B 1 65 ? 7.002 30.416 29.362 1.00 27.37 64 GLY B O 1
ATOM 2095 N N . THR B 1 66 ? 5.558 32.049 29.928 1.00 26.78 65 THR B N 1
ATOM 2096 C CA . THR B 1 66 ? 4.951 31.330 31.015 1.00 27.74 65 THR B CA 1
ATOM 2097 C C . THR B 1 66 ? 4.518 29.945 30.570 1.00 27.78 65 THR B C 1
ATOM 2098 O O . THR B 1 66 ? 4.717 28.987 31.309 1.00 28.58 65 THR B O 1
ATOM 2102 N N . ASP B 1 67 ? 3.978 29.831 29.354 1.00 27.72 66 ASP B N 1
ATOM 2103 C CA . ASP B 1 67 ? 3.576 28.549 28.799 1.00 29.11 66 ASP B CA 1
ATOM 2104 C C . ASP B 1 67 ? 4.714 27.549 28.761 1.00 29.16 66 ASP B C 1
ATOM 2105 O O . ASP B 1 67 ? 4.535 26.372 29.126 1.00 29.38 66 ASP B O 1
ATOM 2110 N N . VAL B 1 68 ? 5.885 27.960 28.273 1.00 27.60 67 VAL B N 1
ATOM 2111 C CA . VAL B 1 68 ? 7.029 27.032 28.209 1.00 27.37 67 VAL B CA 1
ATOM 2112 C C . VAL B 1 68 ? 7.407 26.544 29.593 1.00 28.96 67 VAL B C 1
ATOM 2113 O O . VAL B 1 68 ? 7.635 25.336 29.790 1.00 28.38 67 VAL B O 1
ATOM 2117 N N . LEU B 1 69 ? 7.566 27.470 30.536 1.00 29.59 68 LEU B N 1
ATOM 2118 C CA . LEU B 1 69 ? 7.970 27.152 31.887 1.00 31.35 68 LEU B CA 1
ATOM 2119 C C . LEU B 1 69 ? 6.990 26.284 32.634 1.00 30.98 68 LEU B C 1
ATOM 2120 O O . LEU B 1 69 ? 7.401 25.506 33.503 1.00 29.87 68 LEU B O 1
ATOM 2125 N N . LEU B 1 70 ? 5.681 26.495 32.421 1.00 29.77 69 LEU B N 1
ATOM 2126 C CA . LEU B 1 70 ? 4.713 25.667 33.158 1.00 29.85 69 LEU B CA 1
ATOM 2127 C C . LEU B 1 70 ? 4.547 24.317 32.495 1.00 29.86 69 LEU B C 1
ATOM 2128 O O . LEU B 1 70 ? 4.345 23.300 33.163 1.00 29.91 69 LEU B O 1
ATOM 2133 N N . GLU B 1 71 ? 4.790 24.232 31.176 1.00 31.31 70 GLU B N 1
ATOM 2134 C CA . GLU B 1 71 ? 4.656 22.938 30.497 1.00 32.44 70 GLU B CA 1
ATOM 2135 C C . GLU B 1 71 ? 5.851 22.035 30.775 1.00 35.89 70 GLU B C 1
ATOM 2136 O O . GLU B 1 71 ? 5.723 20.802 30.856 1.00 31.90 70 GLU B O 1
ATOM 2142 N N . LYS B 1 72 ? 7.036 22.647 30.899 1.00 37.29 71 LYS B N 1
ATOM 2143 C CA . LYS B 1 72 ? 8.258 21.873 31.120 1.00 42.45 71 LYS B CA 1
ATOM 2144 C C . LYS B 1 72 ? 8.935 22.233 32.433 1.00 45.17 71 LYS B C 1
ATOM 2145 O O . LYS B 1 72 ? 9.877 23.044 32.440 1.00 48.07 71 LYS B O 1
ATOM 2146 N N . GLU B 1 73 ? 8.486 21.690 33.533 1.00 47.42 72 GLU B N 1
ATOM 2147 C CA . GLU B 1 73 ? 9.046 21.944 34.863 1.00 50.11 72 GLU B CA 1
ATOM 2148 C C . GLU B 1 73 ? 10.560 22.099 34.803 1.00 51.61 72 GLU B C 1
ATOM 2149 O O . GLU B 1 73 ? 11.303 21.149 34.534 1.00 51.18 72 GLU B O 1
ATOM 2150 N N . THR B 1 74 ? 11.018 23.317 35.064 1.00 52.55 73 THR B N 1
ATOM 2151 C CA . THR B 1 74 ? 12.413 23.679 34.919 1.00 52.95 73 THR B CA 1
ATOM 2152 C C . THR B 1 74 ? 13.245 23.703 36.186 1.00 51.29 73 THR B C 1
ATOM 2153 O O . THR B 1 74 ? 14.374 23.185 36.205 1.00 50.98 73 THR B O 1
ATOM 2160 N N . SER B 1 75 ? 12.821 24.451 37.191 1.00 50.14 74 SER B N 1
ATOM 2161 C CA . SER B 1 75 ? 13.714 24.727 38.331 1.00 48.75 74 SER B CA 1
ATOM 2162 C C . SER B 1 75 ? 14.839 25.648 37.828 1.00 46.97 74 SER B C 1
ATOM 2163 O O . SER B 1 75 ? 16.028 25.395 37.939 1.00 48.07 74 SER B O 1
ATOM 2166 N N . LEU B 1 76 ? 14.434 26.719 37.147 1.00 43.77 75 LEU B N 1
ATOM 2167 C CA . LEU B 1 76 ? 15.403 27.717 36.677 1.00 40.09 75 LEU B CA 1
ATOM 2168 C C . LEU B 1 76 ? 15.262 28.917 37.620 1.00 37.71 75 LEU B C 1
ATOM 2169 O O . LEU B 1 76 ? 14.220 28.994 38.290 1.00 36.28 75 LEU B O 1
ATOM 2174 N N . ILE B 1 77 ? 16.291 29.722 37.732 1.00 34.51 76 ILE B N 1
ATOM 2175 C CA . ILE B 1 77 ? 16.174 30.940 38.539 1.00 34.00 76 ILE B CA 1
ATOM 2176 C C . ILE B 1 77 ? 15.343 31.945 37.727 1.00 35.22 76 ILE B C 1
ATOM 2177 O O . ILE B 1 77 ? 15.548 32.140 36.524 1.00 32.17 76 ILE B O 1
ATOM 2182 N N . GLN B 1 78 ? 14.350 32.517 38.390 1.00 35.04 77 GLN B N 1
ATOM 2183 C CA . GLN B 1 78 ? 13.432 33.457 37.750 1.00 35.98 77 GLN B CA 1
ATOM 2184 C C . GLN B 1 78 ? 13.561 34.840 38.346 1.00 33.25 77 GLN B C 1
ATOM 2185 O O . GLN B 1 78 ? 12.808 35.204 39.260 1.00 33.82 77 GLN B O 1
ATOM 2191 N N . PRO B 1 79 ? 14.491 35.654 37.869 1.00 32.75 78 PRO B N 1
ATOM 2192 C CA . PRO B 1 79 ? 14.714 36.968 38.458 1.00 31.77 78 PRO B CA 1
ATOM 2193 C C . PRO B 1 79 ? 13.510 37.881 38.347 1.00 31.58 78 PRO B C 1
ATOM 2194 O O . PRO B 1 79 ? 13.217 38.644 39.283 1.00 33.07 78 PRO B O 1
ATOM 2198 N N . PHE B 1 80 ? 12.911 37.996 37.176 1.00 27.80 79 PHE B N 1
ATOM 2199 C CA . PHE B 1 80 ? 11.781 38.873 36.924 1.00 27.07 79 PHE B CA 1
ATOM 2200 C C . PHE B 1 80 ? 11.228 38.573 35.527 1.00 28.09 79 PHE B C 1
ATOM 2201 O O . PHE B 1 80 ? 11.793 37.719 34.826 1.00 25.88 79 PHE B O 1
ATOM 2209 N N . PHE B 1 81 ? 10.222 39.323 35.095 1.00 27.48 80 PHE B N 1
ATOM 2210 C CA . PHE B 1 81 ? 9.655 39.090 33.767 1.00 27.20 80 PHE B CA 1
ATOM 2211 C C . PHE B 1 81 ? 9.367 40.411 33.065 1.00 26.46 80 PHE B C 1
ATOM 2212 O O . PHE B 1 81 ? 9.504 41.461 33.679 1.00 25.47 80 PHE B O 1
ATOM 2220 N N . ILE B 1 82 ? 9.052 40.357 31.786 1.00 27.75 81 ILE B N 1
ATOM 2221 C CA . ILE B 1 82 ? 8.633 41.565 31.033 1.00 27.17 81 ILE B CA 1
ATOM 2222 C C . ILE B 1 82 ? 7.138 41.725 31.267 1.00 28.74 81 ILE B C 1
ATOM 2223 O O . ILE B 1 82 ? 6.392 40.741 31.119 1.00 29.43 81 ILE B O 1
ATOM 2228 N N . PRO B 1 83 ? 6.662 42.907 31.622 1.00 30.01 82 PRO B N 1
ATOM 2229 C CA . PRO B 1 83 ? 5.279 43.125 31.981 1.00 30.88 82 PRO B CA 1
ATOM 2230 C C . PRO B 1 83 ? 4.227 42.849 30.950 1.00 32.81 82 PRO B C 1
ATOM 2231 O O . PRO B 1 83 ? 3.074 42.503 31.298 1.00 33.95 82 PRO B O 1
ATOM 2235 N N . THR B 1 84 ? 4.457 43.091 29.673 1.00 35.01 83 THR B N 1
ATOM 2236 C CA . THR B 1 84 ? 3.408 42.978 28.662 1.00 37.89 83 THR B CA 1
ATOM 2237 C C . THR B 1 84 ? 2.637 41.674 28.667 1.00 38.28 83 THR B C 1
ATOM 2238 O O . THR B 1 84 ? 3.196 40.578 28.571 1.00 37.87 83 THR B O 1
ATOM 2245 N N . ASN B 1 85 ? 1.309 41.782 28.800 1.00 38.75 84 ASN B N 1
ATOM 2246 C CA . ASN B 1 85 ? 0.447 40.601 28.744 1.00 41.16 84 ASN B CA 1
ATOM 2247 C C . ASN B 1 85 ? 0.289 40.237 27.263 1.00 42.12 84 ASN B C 1
ATOM 2248 O O . ASN B 1 85 ? -0.462 40.929 26.570 1.00 43.34 84 ASN B O 1
ATOM 2253 N N . ILE B 1 86 ? 1.058 39.258 26.814 1.00 41.35 85 ILE B N 1
ATOM 2254 C CA . ILE B 1 86 ? 1.027 38.875 25.410 1.00 42.33 85 ILE B CA 1
ATOM 2255 C C . ILE B 1 86 ? -0.141 37.977 25.056 1.00 40.30 85 ILE B C 1
ATOM 2256 O O . ILE B 1 86 ? -0.713 38.096 23.963 1.00 41.61 85 ILE B O 1
ATOM 2261 N N . SER B 1 87 ? -0.553 37.093 25.954 1.00 38.48 86 SER B N 1
ATOM 2262 C CA . SER B 1 87 ? -1.615 36.138 25.605 1.00 34.14 86 SER B CA 1
ATOM 2263 C C . SER B 1 87 ? -2.089 35.413 26.837 1.00 32.80 86 SER B C 1
ATOM 2264 O O . SER B 1 87 ? -1.660 35.744 27.953 1.00 31.63 86 SER B O 1
ATOM 2267 N N . ARG B 1 88 ? -3.002 34.448 26.664 1.00 30.07 87 ARG B N 1
ATOM 2268 C CA . ARG B 1 88 ? -3.569 33.773 27.840 1.00 28.58 87 ARG B CA 1
ATOM 2269 C C . ARG B 1 88 ? -3.740 32.288 27.529 1.00 27.04 87 ARG B C 1
ATOM 2270 O O . ARG B 1 88 ? -4.084 31.963 26.389 1.00 28.54 87 ARG B O 1
ATOM 2286 N N . VAL B 1 90 ? -6.124 29.301 28.103 1.00 21.50 89 VAL B N 1
ATOM 2287 C CA . VAL B 1 90 ? -7.532 29.164 28.433 1.00 22.74 89 VAL B CA 1
ATOM 2288 C C . VAL B 1 90 ? -8.018 27.730 28.128 1.00 22.33 89 VAL B C 1
ATOM 2289 O O . VAL B 1 90 ? -7.413 27.004 27.339 1.00 23.18 89 VAL B O 1
ATOM 2293 N N . LEU B 1 91 ? -9.082 27.350 28.762 1.00 22.93 90 LEU B N 1
ATOM 2294 C CA . LEU B 1 91 ? -9.881 26.181 28.456 1.00 25.40 90 LEU B CA 1
ATOM 2295 C C . LEU B 1 91 ? -11.034 26.653 27.567 1.00 25.11 90 LEU B C 1
ATOM 2296 O O . LEU B 1 91 ? -11.647 27.680 27.894 1.00 27.09 90 LEU B O 1
ATOM 2301 N N . ALA B 1 92 ? -11.298 25.984 26.455 1.00 25.17 91 ALA B N 1
ATOM 2302 C CA . ALA B 1 92 ? -12.380 26.452 25.568 1.00 25.68 91 ALA B CA 1
ATOM 2303 C C . ALA B 1 92 ? -13.171 25.271 25.040 1.00 26.49 91 ALA B C 1
ATOM 2304 O O . ALA B 1 92 ? -12.686 24.145 25.061 1.00 23.71 91 ALA B O 1
ATOM 2306 N N . GLY B 1 93 ? -14.398 25.561 24.569 1.00 27.62 92 GLY B N 1
ATOM 2307 C CA . GLY B 1 93 ? -15.238 24.480 24.061 1.00 27.13 92 GLY B CA 1
ATOM 2308 C C . GLY B 1 93 ? -16.358 25.068 23.197 1.00 28.86 92 GLY B C 1
ATOM 2309 O O . GLY B 1 93 ? -16.549 26.293 23.189 1.00 29.20 92 GLY B O 1
ATOM 2310 N N . PRO B 1 94 ? -17.028 24.210 22.458 1.00 29.52 93 PRO B N 1
ATOM 2311 C CA . PRO B 1 94 ? -18.102 24.601 21.558 1.00 32.89 93 PRO B CA 1
ATOM 2312 C C . PRO B 1 94 ? -19.163 25.432 22.279 1.00 34.83 93 PRO B C 1
ATOM 2313 O O . PRO B 1 94 ? -19.657 25.000 23.308 1.00 34.45 93 PRO B O 1
ATOM 2317 N N . LYS B 1 95 ? -19.500 26.588 21.730 1.00 38.37 94 LYS B N 1
ATOM 2318 C CA . LYS B 1 95 ? -20.467 27.482 22.340 1.00 42.13 94 LYS B CA 1
ATOM 2319 C C . LYS B 1 95 ? -21.699 26.734 22.831 1.00 43.78 94 LYS B C 1
ATOM 2320 O O . LYS B 1 95 ? -22.234 25.867 22.146 1.00 45.09 94 LYS B O 1
ATOM 2326 N N . GLY B 1 96 ? -22.110 27.011 24.064 1.00 45.07 95 GLY B N 1
ATOM 2327 C CA . GLY B 1 96 ? -23.296 26.451 24.652 1.00 45.34 95 GLY B CA 1
ATOM 2328 C C . GLY B 1 96 ? -23.258 25.003 25.021 1.00 46.11 95 GLY B C 1
ATOM 2329 O O . GLY B 1 96 ? -24.155 24.535 25.754 1.00 46.71 95 GLY B O 1
ATOM 2330 N N . ARG B 1 97 ? -22.251 24.242 24.608 1.00 47.14 96 ARG B N 1
ATOM 2331 C CA . ARG B 1 97 ? -22.114 22.837 24.981 1.00 47.85 96 ARG B CA 1
ATOM 2332 C C . ARG B 1 97 ? -21.727 22.729 26.459 1.00 49.01 96 ARG B C 1
ATOM 2333 O O . ARG B 1 97 ? -21.882 21.681 27.085 1.00 49.34 96 ARG B O 1
ATOM 2334 N N . GLY B 1 98 ? -21.228 23.829 27.010 1.00 49.53 97 GLY B N 1
ATOM 2335 C CA . GLY B 1 98 ? -20.815 23.870 28.398 1.00 50.58 97 GLY B CA 1
ATOM 2336 C C . GLY B 1 98 ? -19.638 22.920 28.609 1.00 50.75 97 GLY B C 1
ATOM 2337 O O . GLY B 1 98 ? -18.674 22.895 27.846 1.00 51.49 97 GLY B O 1
ATOM 2338 N N . ILE B 1 99 ? -19.730 22.126 29.664 1.00 50.74 98 ILE B N 1
ATOM 2339 C CA . ILE B 1 99 ? -18.653 21.187 30.004 1.00 49.73 98 ILE B CA 1
ATOM 2340 C C . ILE B 1 99 ? -19.224 19.793 30.181 1.00 50.45 98 ILE B C 1
ATOM 2341 O O . ILE B 1 99 ? -20.030 19.524 31.070 1.00 50.93 98 ILE B O 1
ATOM 2346 N N . PRO B 1 100 ? -18.846 18.875 29.299 1.00 50.70 99 PRO B N 1
ATOM 2347 C CA . PRO B 1 100 ? -19.354 17.522 29.297 1.00 50.66 99 PRO B CA 1
ATOM 2348 C C . PRO B 1 100 ? -19.330 16.852 30.653 1.00 50.36 99 PRO B C 1
ATOM 2349 O O . PRO B 1 100 ? -18.367 16.983 31.421 1.00 49.50 99 PRO B O 1
ATOM 2353 N N . GLU B 1 101 ? -20.391 16.097 30.959 1.00 49.64 100 GLU B N 1
ATOM 2354 C CA . GLU B 1 101 ? -20.395 15.349 32.218 1.00 49.40 100 GLU B CA 1
ATOM 2355 C C . GLU B 1 101 ? -19.275 14.310 32.117 1.00 47.91 100 GLU B C 1
ATOM 2356 O O . GLU B 1 101 ? -18.864 13.970 31.003 1.00 48.39 100 GLU B O 1
ATOM 2362 N N . GLY B 1 102 ? -18.825 13.799 33.241 1.00 45.17 101 GLY B N 1
ATOM 2363 C CA . GLY B 1 102 ? -17.850 12.739 33.278 1.00 42.48 101 GLY B CA 1
ATOM 2364 C C . GLY B 1 102 ? -16.479 13.114 32.755 1.00 41.12 101 GLY B C 1
ATOM 2365 O O . GLY B 1 102 ? -16.009 14.231 32.879 1.00 41.13 101 GLY B O 1
ATOM 2366 N N . GLU B 1 103 ? -15.814 12.120 32.159 1.00 40.66 102 GLU B N 1
ATOM 2367 C CA . GLU B 1 103 ? -14.465 12.281 31.645 1.00 39.00 102 GLU B CA 1
ATOM 2368 C C . GLU B 1 103 ? -14.435 13.255 30.468 1.00 36.62 102 GLU B C 1
ATOM 2369 O O . GLU B 1 103 ? -15.118 13.050 29.477 1.00 36.99 102 GLU B O 1
ATOM 2375 N N . LYS B 1 104 ? -13.622 14.293 30.575 1.00 34.35 103 LYS B N 1
ATOM 2376 C CA . LYS B 1 104 ? -13.497 15.279 29.515 1.00 30.79 103 LYS B CA 1
ATOM 2377 C C . LYS B 1 104 ? -12.378 14.936 28.541 1.00 28.94 103 LYS B C 1
ATOM 2378 O O . LYS B 1 104 ? -11.250 14.716 28.966 1.00 26.37 103 LYS B O 1
ATOM 2384 N N . ARG B 1 105 ? -12.702 14.907 27.244 1.00 27.31 104 ARG B N 1
ATOM 2385 C CA . ARG B 1 105 ? -11.648 14.683 26.236 1.00 25.35 104 ARG B CA 1
ATOM 2386 C C . ARG B 1 105 ? -11.132 16.091 25.854 1.00 23.70 104 ARG B C 1
ATOM 2387 O O . ARG B 1 105 ? -11.918 16.919 25.411 1.00 21.25 104 ARG B O 1
ATOM 2395 N N . ILE B 1 106 ? -9.859 16.341 26.162 1.00 21.58 105 ILE B N 1
ATOM 2396 C CA . ILE B 1 106 ? -9.268 17.655 25.926 1.00 22.06 105 ILE B CA 1
ATOM 2397 C C . ILE B 1 106 ? -8.030 17.535 25.024 1.00 21.08 105 ILE B C 1
ATOM 2398 O O . ILE B 1 106 ? -7.089 16.836 25.381 1.00 20.72 105 ILE B O 1
ATOM 2403 N N . ALA B 1 107 ? -8.030 18.259 23.919 1.00 20.07 106 ALA B N 1
ATOM 2404 C CA . ALA B 1 107 ? -6.899 18.271 22.994 1.00 18.25 106 ALA B CA 1
ATOM 2405 C C . ALA B 1 107 ? -6.024 19.486 23.328 1.00 20.39 106 ALA B C 1
ATOM 2406 O O . ALA B 1 107 ? -6.541 20.535 23.684 1.00 17.03 106 ALA B O 1
ATOM 2408 N N . THR B 1 108 ? -4.692 19.305 23.247 1.00 18.26 107 THR B N 1
ATOM 2409 C CA . THR B 1 108 ? -3.870 20.462 23.652 1.00 20.09 107 THR B CA 1
ATOM 2410 C C . THR B 1 108 ? -2.448 20.275 23.138 1.00 20.97 107 THR B C 1
ATOM 2411 O O . THR B 1 108 ? -2.035 19.150 22.871 1.00 20.81 107 THR B O 1
ATOM 2415 N N . LYS B 1 109 ? -1.718 21.369 23.071 1.00 20.69 108 LYS B N 1
ATOM 2416 C CA . LYS B 1 109 ? -0.287 21.317 22.751 1.00 22.89 108 LYS B CA 1
ATOM 2417 C C . LYS B 1 109 ? 0.472 21.337 24.086 1.00 23.53 108 LYS B C 1
ATOM 2418 O O . LYS B 1 109 ? 1.675 21.205 24.120 1.00 22.49 108 LYS B O 1
ATOM 2424 N N . PHE B 1 110 ? -0.304 21.482 25.181 1.00 21.31 109 PHE B N 1
ATOM 2425 C CA . PHE B 1 110 ? 0.255 21.593 26.521 1.00 22.00 109 PHE B CA 1
ATOM 2426 C C . PHE B 1 110 ? -0.351 20.546 27.473 1.00 24.81 109 PHE B C 1
ATOM 2427 O O . PHE B 1 110 ? -1.223 20.863 28.303 1.00 24.61 109 PHE B O 1
ATOM 2435 N N . PRO B 1 111 ? 0.065 19.305 27.323 1.00 24.08 110 PRO B N 1
ATOM 2436 C CA . PRO B 1 111 ? -0.476 18.184 28.061 1.00 24.19 110 PRO B CA 1
ATOM 2437 C C . PRO B 1 111 ? -0.157 18.194 29.526 1.00 24.82 110 PRO B C 1
ATOM 2438 O O . PRO B 1 111 ? -1.027 17.814 30.350 1.00 22.59 110 PRO B O 1
ATOM 2442 N N . ASN B 1 112 ? 1.045 18.679 29.919 1.00 23.00 111 ASN B N 1
ATOM 2443 C CA . ASN B 1 112 ? 1.336 18.727 31.356 1.00 26.07 111 ASN B CA 1
ATOM 2444 C C . ASN B 1 112 ? 0.479 19.791 32.010 1.00 23.49 111 ASN B C 1
ATOM 2445 O O . ASN B 1 112 ? -0.077 19.601 33.095 1.00 25.30 111 ASN B O 1
ATOM 2450 N N . VAL B 1 113 ? 0.395 20.964 31.387 1.00 23.83 112 VAL B N 1
ATOM 2451 C CA . VAL B 1 113 ? -0.420 22.069 31.889 1.00 22.82 112 VAL B CA 1
ATOM 2452 C C . VAL B 1 113 ? -1.867 21.599 32.022 1.00 23.45 112 VAL B C 1
ATOM 2453 O O . VAL B 1 113 ? -2.529 21.852 33.029 1.00 23.22 112 VAL B O 1
ATOM 2457 N N . THR B 1 114 ? -2.361 20.880 31.017 1.00 22.13 113 THR B N 1
ATOM 2458 C CA . THR B 1 114 ? -3.745 20.402 31.049 1.00 21.26 113 THR B CA 1
ATOM 2459 C C . THR B 1 114 ? -3.953 19.376 32.165 1.00 23.67 113 THR B C 1
ATOM 2460 O O . THR B 1 114 ? -5.002 19.378 32.832 1.00 21.09 113 THR B O 1
ATOM 2464 N N . GLN B 1 115 ? -3.014 18.463 32.332 1.00 23.15 114 GLN B N 1
ATOM 2465 C CA . GLN B 1 115 ? -3.171 17.441 33.386 1.00 28.45 114 GLN B CA 1
ATOM 2466 C C . GLN B 1 115 ? -3.223 18.107 34.759 1.00 29.57 114 GLN B C 1
ATOM 2467 O O . GLN B 1 115 ? -4.079 17.768 35.578 1.00 30.25 114 GLN B O 1
ATOM 2473 N N . ARG B 1 116 ? -2.346 19.103 34.994 1.00 27.69 115 ARG B N 1
ATOM 2474 C CA . ARG B 1 116 ? -2.397 19.786 36.282 1.00 28.20 115 ARG B CA 1
ATOM 2475 C C . ARG B 1 116 ? -3.653 20.604 36.427 1.00 28.09 115 ARG B C 1
ATOM 2476 O O . ARG B 1 116 ? -4.236 20.656 37.534 1.00 28.13 115 ARG B O 1
ATOM 2491 N N . TYR B 1 117 ? -4.137 21.223 35.359 1.00 26.47 116 TYR B N 1
ATOM 2492 C CA . TYR B 1 117 ? -5.396 21.951 35.404 1.00 26.23 116 TYR B CA 1
ATOM 2493 C C . TYR B 1 117 ? -6.550 21.013 35.778 1.00 26.86 116 TYR B C 1
ATOM 2494 O O . TYR B 1 117 ? -7.345 21.357 36.660 1.00 26.75 116 TYR B O 1
ATOM 2503 N N . CYS B 1 118 ? -6.625 19.848 35.138 1.00 26.44 117 CYS B N 1
ATOM 2504 C CA . CYS B 1 118 ? -7.689 18.874 35.387 1.00 27.33 117 CYS B CA 1
ATOM 2505 C C . CYS B 1 118 ? -7.645 18.375 36.833 1.00 28.22 117 CYS B C 1
ATOM 2506 O O . CYS B 1 118 ? -8.671 18.270 37.510 1.00 24.67 117 CYS B O 1
ATOM 2509 N N . GLU B 1 119 ? -6.421 18.107 37.318 1.00 27.01 118 GLU B N 1
ATOM 2510 C CA . GLU B 1 119 ? -6.279 17.744 38.725 1.00 31.08 118 GLU B CA 1
ATOM 2511 C C . GLU B 1 119 ? -6.798 18.839 39.637 1.00 32.17 118 GLU B C 1
ATOM 2512 O O . GLU B 1 119 ? -7.569 18.560 40.578 1.00 33.20 118 GLU B O 1
ATOM 2518 N N . SER B 1 120 ? -6.482 20.099 39.335 1.00 32.01 119 SER B N 1
ATOM 2519 C CA . SER B 1 120 ? -6.914 21.211 40.175 1.00 30.71 119 SER B CA 1
ATOM 2520 C C . SER B 1 120 ? -8.423 21.382 40.196 1.00 31.83 119 SER B C 1
ATOM 2521 O O . SER B 1 120 ? -8.969 21.899 41.180 1.00 30.35 119 SER B O 1
ATOM 2524 N N . LYS B 1 121 ? -9.118 21.020 39.104 1.00 29.42 120 LYS B N 1
ATOM 2525 C CA . LYS B 1 121 ? -10.564 21.105 39.072 1.00 27.53 120 LYS B CA 1
ATOM 2526 C C . LYS B 1 121 ? -11.214 19.820 39.609 1.00 27.20 120 LYS B C 1
ATOM 2527 O O . LYS B 1 121 ? -12.430 19.787 39.717 1.00 26.87 120 LYS B O 1
ATOM 2533 N N . GLY B 1 122 ? -10.453 18.762 39.785 1.00 27.08 121 GLY B N 1
ATOM 2534 C CA . GLY B 1 122 ? -10.976 17.463 40.246 1.00 27.97 121 GLY B CA 1
ATOM 2535 C C . GLY B 1 122 ? -11.681 16.744 39.108 1.00 29.41 121 GLY B C 1
ATOM 2536 O O . GLY B 1 122 ? -12.762 16.159 39.262 1.00 27.31 121 GLY B O 1
ATOM 2537 N N . TRP B 1 123 ? -11.150 16.932 37.885 1.00 27.88 122 TRP B N 1
ATOM 2538 C CA . TRP B 1 123 ? -11.754 16.356 36.720 1.00 28.11 122 TRP B CA 1
ATOM 2539 C C . TRP B 1 123 ? -11.004 15.115 36.220 1.00 27.22 122 TRP B C 1
ATOM 2540 O O . TRP B 1 123 ? -9.780 15.086 36.211 1.00 28.39 122 TRP B O 1
ATOM 2551 N N . HIS B 1 124 ? -11.797 14.202 35.679 1.00 27.90 123 HIS B N 1
ATOM 2552 C CA . HIS B 1 124 ? -11.261 13.042 34.981 1.00 27.84 123 HIS B CA 1
ATOM 2553 C C . HIS B 1 124 ? -11.120 13.497 33.520 1.00 27.78 123 HIS B C 1
ATOM 2554 O O . HIS B 1 124 ? -12.082 14.039 32.956 1.00 28.63 123 HIS B O 1
ATOM 2561 N N . CYS B 1 125 ? -9.926 13.399 32.973 1.00 27.17 124 CYS B N 1
ATOM 2562 C CA . CYS B 1 125 ? -9.673 13.912 31.633 1.00 28.35 124 CYS B CA 1
ATOM 2563 C C . CYS B 1 125 ? -8.912 12.906 30.780 1.00 29.10 124 CYS B C 1
ATOM 2564 O O . CYS B 1 125 ? -8.045 12.192 31.296 1.00 30.11 124 CYS B O 1
ATOM 2567 N N . ARG B 1 126 ? -9.223 12.887 29.499 1.00 27.60 125 ARG B N 1
ATOM 2568 C CA . ARG B 1 126 ? -8.459 12.091 28.526 1.00 28.38 125 ARG B CA 1
ATOM 2569 C C . ARG B 1 126 ? -7.791 13.132 27.601 1.00 27.21 125 ARG B C 1
ATOM 2570 O O . ARG B 1 126 ? -8.498 13.875 26.918 1.00 27.08 125 ARG B O 1
ATOM 2578 N N . ILE B 1 127 ? -6.491 13.246 27.713 1.00 26.37 126 ILE B N 1
ATOM 2579 C CA . ILE B 1 127 ? -5.717 14.299 27.079 1.00 26.13 126 ILE B CA 1
ATOM 2580 C C . ILE B 1 127 ? -5.136 13.853 25.766 1.00 26.86 126 ILE B C 1
ATOM 2581 O O . ILE B 1 127 ? -4.473 12.811 25.715 1.00 28.13 126 ILE B O 1
ATOM 2586 N N . ILE B 1 128 ? -5.422 14.590 24.699 1.00 25.86 127 ILE B N 1
ATOM 2587 C CA . ILE B 1 128 ? -4.953 14.246 23.343 1.00 25.02 127 ILE B CA 1
ATOM 2588 C C . ILE B 1 128 ? -3.974 15.311 22.877 1.00 24.42 127 ILE B C 1
ATOM 2589 O O . ILE B 1 128 ? -4.362 16.407 22.473 1.00 25.12 127 ILE B O 1
ATOM 2594 N N . PRO B 1 129 ? -2.683 15.045 22.970 1.00 24.59 128 PRO B N 1
ATOM 2595 C CA . PRO B 1 129 ? -1.673 16.022 22.590 1.00 24.66 128 PRO B CA 1
ATOM 2596 C C . PRO B 1 129 ? -1.676 16.278 21.100 1.00 23.42 128 PRO B C 1
ATOM 2597 O O . PRO B 1 129 ? -1.842 15.306 20.340 1.00 21.08 128 PRO B O 1
ATOM 2601 N N . LEU B 1 130 ? -1.591 17.541 20.684 1.00 20.80 129 LEU B N 1
ATOM 2602 C CA . LEU B 1 130 ? -1.473 17.831 19.252 1.00 20.86 129 LEU B CA 1
ATOM 2603 C C . LEU B 1 130 ? -0.284 18.795 19.100 1.00 23.17 129 LEU B C 1
ATOM 2604 O O . LEU B 1 130 ? 0.189 19.299 20.130 1.00 22.11 129 LEU B O 1
ATOM 2609 N N . LYS B 1 131 ? 0.101 19.089 17.875 1.00 22.14 130 LYS B N 1
ATOM 2610 C CA . LYS B 1 131 ? 1.230 19.986 17.643 1.00 23.73 130 LYS B CA 1
ATOM 2611 C C . LYS B 1 131 ? 0.748 21.354 17.180 1.00 25.28 130 LYS B C 1
ATOM 2612 O O . LYS B 1 131 ? 1.519 22.301 17.162 1.00 25.48 130 LYS B O 1
ATOM 2618 N N . GLY B 1 132 ? -0.505 21.458 16.740 1.00 26.08 131 GLY B N 1
ATOM 2619 C CA . GLY B 1 132 ? -0.951 22.791 16.256 1.00 25.90 131 GLY B CA 1
ATOM 2620 C C . GLY B 1 132 ? -2.400 22.693 15.781 1.00 25.19 131 GLY B C 1
ATOM 2621 O O . GLY B 1 132 ? -3.007 21.623 15.883 1.00 24.33 131 GLY B O 1
ATOM 2622 N N . SER B 1 133 ? -2.990 23.833 15.462 1.00 24.89 132 SER B N 1
ATOM 2623 C CA . SER B 1 133 ? -4.365 23.911 14.990 1.00 25.02 132 SER B CA 1
ATOM 2624 C C . SER B 1 133 ? -5.306 23.125 15.912 1.00 23.92 132 SER B C 1
ATOM 2625 O O . SER B 1 133 ? -6.166 22.370 15.451 1.00 23.65 132 SER B O 1
ATOM 2628 N N . VAL B 1 134 ? -5.168 23.380 17.202 1.00 22.89 133 VAL B N 1
ATOM 2629 C CA . VAL B 1 134 ? -5.887 22.695 18.246 1.00 22.59 133 VAL B CA 1
ATOM 2630 C C . VAL B 1 134 ? -7.391 22.977 18.167 1.00 21.93 133 VAL B C 1
ATOM 2631 O O . VAL B 1 134 ? -8.186 22.113 18.499 1.00 22.35 133 VAL B O 1
ATOM 2635 N N . GLU B 1 135 ? -7.789 24.134 17.647 1.00 22.61 134 GLU B N 1
ATOM 2636 C CA . GLU B 1 135 ? -9.208 24.460 17.512 1.00 22.54 134 GLU B CA 1
ATOM 2637 C C . GLU B 1 135 ? -9.938 23.491 16.587 1.00 21.87 134 GLU B C 1
ATOM 2638 O O . GLU B 1 135 ? -11.162 23.318 16.729 1.00 22.16 134 GLU B O 1
ATOM 2644 N N . LEU B 1 136 ? -9.247 22.759 15.732 1.00 20.19 135 LEU B N 1
ATOM 2645 C CA . LEU B 1 136 ? -9.908 21.765 14.878 1.00 21.44 135 LEU B CA 1
ATOM 2646 C C . LEU B 1 136 ? -10.382 20.541 15.644 1.00 22.08 135 LEU B C 1
ATOM 2647 O O . LEU B 1 136 ? -11.352 19.888 15.196 1.00 21.68 135 LEU B O 1
ATOM 2652 N N . ALA B 1 137 ? -9.811 20.210 16.804 1.00 21.54 136 ALA B N 1
ATOM 2653 C CA . ALA B 1 137 ? -10.205 19.008 17.525 1.00 21.47 136 ALA B CA 1
ATOM 2654 C C . ALA B 1 137 ? -11.673 18.898 17.854 1.00 23.51 136 ALA B C 1
ATOM 2655 O O . ALA B 1 137 ? -12.293 17.857 17.511 1.00 23.43 136 ALA B O 1
ATOM 2657 N N . PRO B 1 138 ? -12.316 19.917 18.417 1.00 21.82 137 PRO B N 1
ATOM 2658 C CA . PRO B 1 138 ? -13.725 19.894 18.708 1.00 24.29 137 PRO B CA 1
ATOM 2659 C C . PRO B 1 138 ? -14.596 19.799 17.448 1.00 24.26 137 PRO B C 1
ATOM 2660 O O . PRO B 1 138 ? -15.638 19.145 17.475 1.00 23.98 137 PRO B O 1
ATOM 2664 N N . ILE B 1 139 ? -14.201 20.509 16.404 1.00 23.95 138 ILE B N 1
ATOM 2665 C CA . ILE B 1 139 ? -14.952 20.521 15.140 1.00 24.71 138 ILE B CA 1
ATOM 2666 C C . ILE B 1 139 ? -15.001 19.130 14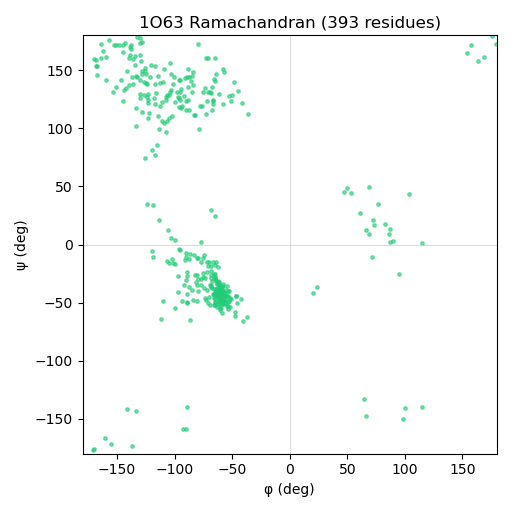.536 1.00 23.90 138 ILE B C 1
ATOM 2667 O O . ILE B 1 139 ? -16.023 18.615 14.071 1.00 22.97 138 ILE B O 1
ATOM 2672 N N . ALA B 1 140 ? -13.872 18.424 14.615 1.00 23.27 139 ALA B N 1
ATOM 2673 C CA . ALA B 1 140 ? -13.721 17.096 14.055 1.00 22.26 139 ALA B CA 1
ATOM 2674 C C . ALA B 1 140 ? -14.239 15.994 14.943 1.00 23.01 139 ALA B C 1
ATOM 2675 O O . ALA B 1 140 ? -14.226 14.810 14.568 1.00 23.47 139 ALA B O 1
ATOM 2677 N N . GLY B 1 141 ? -14.602 16.293 16.177 1.00 23.61 140 GLY B N 1
ATOM 2678 C CA . GLY B 1 141 ? -15.092 15.277 17.102 1.00 24.58 140 GLY B CA 1
ATOM 2679 C C . GLY B 1 141 ? -13.960 14.586 17.835 1.00 24.10 140 GLY B C 1
ATOM 2680 O O . GLY B 1 141 ? -14.172 13.556 18.472 1.00 24.38 140 GLY B O 1
ATOM 2681 N N . LEU B 1 142 ? -12.723 15.103 17.698 1.00 23.94 141 LEU B N 1
ATOM 2682 C CA . LEU B 1 142 ? -11.583 14.507 18.368 1.00 22.67 141 LEU B CA 1
ATOM 2683 C C . LEU B 1 142 ? -11.650 14.769 19.864 1.00 21.96 141 LEU B C 1
ATOM 2684 O O . LEU B 1 142 ? -11.225 13.934 20.678 1.00 22.96 141 LEU B O 1
ATOM 2689 N N . SER B 1 143 ? -12.080 15.964 20.269 1.00 21.01 142 SER B N 1
ATOM 2690 C CA . SER B 1 143 ? -12.182 16.246 21.699 1.00 22.36 142 SER B CA 1
ATOM 2691 C C . SER B 1 143 ? -13.469 17.002 22.013 1.00 24.16 142 SER B C 1
ATOM 2692 O O . SER B 1 143 ? -14.120 17.488 21.088 1.00 22.79 142 SER B O 1
ATOM 2695 N N . ASP B 1 144 ? -13.796 17.107 23.293 1.00 23.19 143 ASP B N 1
ATOM 2696 C CA . ASP B 1 144 ? -14.927 17.932 23.733 1.00 25.03 143 ASP B CA 1
ATOM 2697 C C . ASP B 1 144 ? -14.461 19.376 23.961 1.00 25.55 143 ASP B C 1
ATOM 2698 O O . ASP B 1 144 ? -15.185 20.316 23.710 1.00 26.23 143 ASP B O 1
ATOM 2703 N N . LEU B 1 145 ? -13.225 19.535 24.480 1.00 24.22 144 LEU B N 1
ATOM 2704 C CA . LEU B 1 145 ? -12.679 20.821 24.832 1.00 23.68 144 LEU B CA 1
ATOM 2705 C C . LEU B 1 145 ? -11.203 20.919 24.396 1.00 22.98 144 LEU B C 1
ATOM 2706 O O . LEU B 1 145 ? -10.620 19.923 24.003 1.00 22.56 144 LEU B O 1
ATOM 2711 N N . ILE B 1 146 ? -10.658 22.110 24.515 1.00 22.52 145 ILE B N 1
ATOM 2712 C CA . ILE B 1 146 ? -9.258 22.384 24.259 1.00 22.85 145 ILE B CA 1
ATOM 2713 C C . ILE B 1 146 ? -8.665 23.255 25.376 1.00 23.40 145 ILE B C 1
ATOM 2714 O O . ILE B 1 146 ? -9.345 24.026 26.044 1.00 21.83 145 ILE B O 1
ATOM 2719 N N . VAL B 1 147 ? -7.350 23.125 25.544 1.00 20.62 146 VAL B N 1
ATOM 2720 C CA . VAL B 1 147 ? -6.602 24.032 26.429 1.00 21.02 146 VAL B CA 1
ATOM 2721 C C . VAL B 1 147 ? -5.524 24.623 25.509 1.00 21.18 146 VAL B C 1
ATOM 2722 O O . VAL B 1 147 ? -4.759 23.820 24.946 1.00 21.43 146 VAL B O 1
ATOM 2726 N N . ASP B 1 148 ? -5.647 25.890 25.161 1.00 19.30 147 ASP B N 1
ATOM 2727 C CA . ASP B 1 148 ? -4.719 26.460 24.188 1.00 19.91 147 ASP B CA 1
ATOM 2728 C C . ASP B 1 148 ? -4.550 27.956 24.452 1.00 21.81 147 ASP B C 1
ATOM 2729 O O . ASP B 1 148 ? -5.163 28.504 25.369 1.00 23.10 147 ASP B O 1
ATOM 2734 N N . ILE B 1 149 ? -3.617 28.556 23.752 1.00 23.37 148 ILE B N 1
ATOM 2735 C CA . ILE B 1 149 ? -3.301 29.963 23.914 1.00 24.60 148 ILE B CA 1
ATOM 2736 C C . ILE B 1 149 ? -4.262 30.798 23.066 1.00 25.99 148 ILE B C 1
ATOM 2737 O O . ILE B 1 149 ? -4.531 30.423 21.916 1.00 25.93 148 ILE B O 1
ATOM 2742 N N . THR B 1 150 ? -4.750 31.880 23.638 1.00 26.83 149 THR B N 1
ATOM 2743 C CA . THR B 1 150 ? -5.564 32.832 22.891 1.00 29.46 149 THR B CA 1
ATOM 2744 C C . THR B 1 150 ? -4.990 34.249 23.041 1.00 31.97 149 THR B C 1
ATOM 2745 O O . THR B 1 150 ? -4.537 34.638 24.121 1.00 32.08 149 THR B O 1
ATOM 2749 N N . GLU B 1 151 ? -4.987 35.022 21.976 1.00 33.35 150 GLU B N 1
ATOM 2750 C CA . GLU B 1 151 ? -4.434 36.388 22.033 1.00 35.48 150 GLU B CA 1
ATOM 2751 C C . GLU B 1 151 ? -5.584 37.388 21.877 1.00 35.63 150 GLU B C 1
ATOM 2752 O O . GLU B 1 151 ? -5.892 38.172 22.769 1.00 35.37 150 GLU B O 1
ATOM 2753 N N . THR B 1 152 ? -6.218 37.351 20.703 1.00 34.15 151 THR B N 1
ATOM 2754 C CA . THR B 1 152 ? -7.343 38.239 20.436 1.00 33.85 151 THR B CA 1
ATOM 2755 C C . THR B 1 152 ? -8.671 37.519 20.574 1.00 34.25 151 THR B C 1
ATOM 2756 O O . THR B 1 152 ? -9.729 38.152 20.539 1.00 33.49 151 THR B O 1
ATOM 2760 N N . GLY B 1 153 ? -8.635 36.181 20.582 1.00 32.90 152 GLY B N 1
ATOM 2761 C CA . GLY B 1 153 ? -9.859 35.390 20.680 1.00 33.38 152 GLY B CA 1
ATOM 2762 C C . GLY B 1 153 ? -10.489 35.130 19.320 1.00 33.02 152 GLY B C 1
ATOM 2763 O O . GLY B 1 153 ? -11.535 34.490 19.209 1.00 31.99 152 GLY B O 1
ATOM 2764 N N . ARG B 1 154 ? -9.850 35.600 18.257 1.00 33.73 153 ARG B N 1
ATOM 2765 C CA . ARG B 1 154 ? -10.359 35.423 16.898 1.00 33.65 153 ARG B CA 1
ATOM 2766 C C . ARG B 1 154 ? -10.491 33.938 16.568 1.00 34.43 153 ARG B C 1
ATOM 2767 O O . ARG B 1 154 ? -11.566 33.492 16.151 1.00 35.26 153 ARG B O 1
ATOM 2768 N N . THR B 1 155 ? -9.415 33.170 16.720 1.00 32.53 154 THR B N 1
ATOM 2769 C CA . THR B 1 155 ? -9.440 31.743 16.370 1.00 32.20 154 THR B CA 1
ATOM 2770 C C . THR B 1 155 ? -10.550 31.010 17.086 1.00 32.01 154 THR B C 1
ATOM 2771 O O . THR B 1 155 ? -11.207 30.115 16.515 1.00 33.32 154 THR B O 1
ATOM 2775 N N . LEU B 1 156 ? -10.788 31.350 18.351 1.00 29.46 155 LEU B N 1
ATOM 2776 C CA . LEU B 1 156 ? -11.856 30.722 19.109 1.00 31.26 155 LEU B CA 1
ATOM 2777 C C . LEU B 1 156 ? -13.220 31.154 18.569 1.00 33.14 155 LEU B C 1
ATOM 2778 O O . LEU B 1 156 ? -14.073 30.340 18.230 1.00 32.57 155 LEU B O 1
ATOM 2783 N N . LYS B 1 157 ? -13.421 32.471 18.457 1.00 33.55 156 LYS B N 1
ATOM 2784 C CA . LYS B 1 157 ? -14.699 32.998 17.993 1.00 34.21 156 LYS B CA 1
ATOM 2785 C C . LYS B 1 157 ? -15.108 32.515 16.629 1.00 34.48 156 LYS B C 1
ATOM 2786 O O . LYS B 1 157 ? -16.268 32.127 16.408 1.00 35.15 156 LYS B O 1
ATOM 2787 N N . GLU B 1 158 ? -14.201 32.524 15.662 1.00 34.28 157 GLU B N 1
ATOM 2788 C CA . GLU B 1 158 ? -14.418 32.131 14.300 1.00 33.96 157 GLU B CA 1
ATOM 2789 C C . GLU B 1 158 ? -14.755 30.657 14.099 1.00 33.21 157 GLU B C 1
ATOM 2790 O O . GLU B 1 158 ? -15.284 30.303 13.040 1.00 30.95 157 GLU B O 1
ATOM 2796 N N . ASN B 1 159 ? -14.484 29.830 15.080 1.00 31.13 158 ASN B N 1
ATOM 2797 C CA . ASN B 1 159 ? -14.748 28.398 15.078 1.00 30.59 158 ASN B CA 1
ATOM 2798 C C . ASN B 1 159 ? -15.800 28.022 16.101 1.00 31.58 158 ASN B C 1
ATOM 2799 O O . ASN B 1 159 ? -15.904 26.880 16.572 1.00 30.71 158 ASN B O 1
ATOM 2804 N N . ASN B 1 160 ? -16.604 29.008 16.502 1.00 32.05 159 ASN B N 1
ATOM 2805 C CA . ASN B 1 160 ? -17.703 28.791 17.425 1.00 34.35 159 ASN B CA 1
ATOM 2806 C C . ASN B 1 160 ? -17.280 28.105 18.707 1.00 33.06 159 ASN B C 1
ATOM 2807 O O . ASN B 1 160 ? -17.957 27.195 19.209 1.00 33.06 159 ASN B O 1
ATOM 2812 N N . LEU B 1 161 ? -16.168 28.576 19.250 1.00 32.22 160 LEU B N 1
ATOM 2813 C CA . LEU B 1 161 ? -15.661 28.060 20.524 1.00 31.93 160 LEU B CA 1
ATOM 2814 C C . LEU B 1 161 ? -15.755 29.226 21.523 1.00 33.26 160 LEU B C 1
ATOM 2815 O O . LEU B 1 161 ? -15.541 30.361 21.089 1.00 33.99 160 LEU B O 1
ATOM 2820 N N . GLU B 1 162 ? -16.051 28.937 22.773 1.00 33.12 161 GLU B N 1
ATOM 2821 C CA . GLU B 1 162 ? -16.104 30.047 23.752 1.00 33.31 161 GLU B CA 1
ATOM 2822 C C . GLU B 1 162 ? -15.177 29.719 24.916 1.00 32.06 161 GLU B C 1
ATOM 2823 O O . GLU B 1 162 ? -14.963 28.553 25.238 1.00 29.51 161 GLU B O 1
ATOM 2829 N N . ILE B 1 163 ? -14.601 30.746 25.533 1.00 31.37 162 ILE B N 1
ATOM 2830 C CA . ILE B 1 163 ? -13.702 30.533 26.664 1.00 31.43 162 ILE B CA 1
ATOM 2831 C C . ILE B 1 163 ? -14.516 30.098 27.874 1.00 32.94 162 ILE B C 1
ATOM 2832 O O . ILE B 1 163 ? -15.461 30.784 28.254 1.00 31.32 162 ILE B O 1
ATOM 2837 N N . LEU B 1 164 ? -14.164 28.939 28.427 1.00 32.71 163 LEU B N 1
ATOM 2838 C CA . LEU B 1 164 ? -14.869 28.445 29.610 1.00 32.42 163 LEU B CA 1
ATOM 2839 C C . LEU B 1 164 ? -14.103 28.790 30.869 1.00 33.14 163 LEU B C 1
ATOM 2840 O O . LEU B 1 164 ? -14.658 28.958 31.943 1.00 34.52 163 LEU B O 1
ATOM 2845 N N . ASP B 1 165 ? -12.762 28.931 30.771 1.00 31.22 164 ASP B N 1
ATOM 2846 C CA . ASP B 1 165 ? -11.991 29.248 31.963 1.00 31.10 164 ASP B CA 1
ATOM 2847 C C . ASP B 1 165 ? -10.636 29.853 31.609 1.00 32.47 164 ASP B C 1
ATOM 2848 O O . ASP B 1 165 ? -10.037 29.432 30.612 1.00 30.92 164 ASP B O 1
ATOM 2853 N N . GLU B 1 166 ? -10.209 30.829 32.395 1.00 31.38 165 GLU B N 1
ATOM 2854 C CA . GLU B 1 166 ? -8.887 31.447 32.211 1.00 33.48 165 GLU B CA 1
ATOM 2855 C C . GLU B 1 166 ? -7.888 30.738 33.135 1.00 32.72 165 GLU B C 1
ATOM 2856 O O . GLU B 1 166 ? -8.061 30.751 34.350 1.00 33.35 165 GLU B O 1
ATOM 2862 N N . ILE B 1 167 ? -6.892 30.098 32.551 1.00 31.35 166 ILE B N 1
ATOM 2863 C CA . ILE B 1 167 ? -5.955 29.311 33.363 1.00 31.38 166 ILE B CA 1
ATOM 2864 C C . ILE B 1 167 ? -4.801 30.171 33.831 1.00 31.87 166 ILE B C 1
ATOM 2865 O O . ILE B 1 167 ? -4.535 30.239 35.043 1.00 33.25 166 ILE B O 1
ATOM 2870 N N . PHE B 1 168 ? -4.158 30.912 32.934 1.00 29.71 167 PHE B N 1
ATOM 2871 C CA . PHE B 1 168 ? -3.087 31.820 33.326 1.00 29.78 167 PHE B CA 1
ATOM 2872 C C . PHE B 1 168 ? -2.726 32.758 32.177 1.00 29.50 167 PHE B C 1
ATOM 2873 O O . PHE B 1 168 ? -2.924 32.457 31.009 1.00 27.02 167 PHE B O 1
ATOM 2881 N N . VAL B 1 169 ? -2.206 33.910 32.556 1.00 28.26 168 VAL B N 1
ATOM 2882 C CA . VAL B 1 169 ? -1.767 34.930 31.632 1.00 27.54 168 VAL B CA 1
ATOM 2883 C C . VAL B 1 169 ? -0.331 34.578 31.222 1.00 27.96 168 VAL B C 1
ATOM 2884 O O . VAL B 1 169 ? 0.384 34.035 32.067 1.00 27.74 168 VAL B O 1
ATOM 2888 N N . ILE B 1 170 ? 0.015 34.851 29.984 1.00 25.55 169 ILE B N 1
ATOM 2889 C CA . ILE B 1 170 ? 1.342 34.507 29.501 1.00 29.04 169 ILE B CA 1
ATOM 2890 C C . ILE B 1 170 ? 2.212 35.746 29.328 1.00 28.15 169 ILE B C 1
ATOM 2891 O O . ILE B 1 170 ? 1.822 36.699 28.659 1.00 28.15 169 ILE B O 1
ATOM 2896 N N . ARG B 1 171 ? 3.387 35.722 29.943 1.00 29.08 170 ARG B N 1
ATOM 2897 C CA . ARG B 1 171 ? 4.333 36.835 29.767 1.00 29.66 170 ARG B CA 1
ATOM 2898 C C . ARG B 1 171 ? 5.734 36.269 29.516 1.00 27.33 170 ARG B C 1
ATOM 2899 O O . ARG B 1 171 ? 5.941 35.093 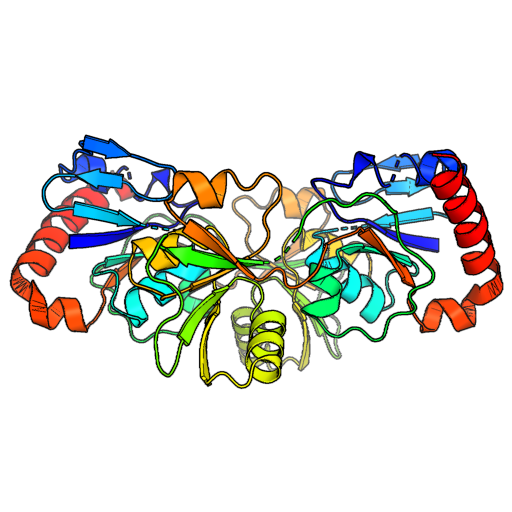29.763 1.00 28.09 170 ARG B O 1
ATOM 2907 N N . THR B 1 172 ? 6.634 37.090 28.989 1.00 26.48 171 THR B N 1
ATOM 2908 C CA . THR B 1 172 ? 7.995 36.663 28.731 1.00 25.12 171 THR B CA 1
ATOM 2909 C C . THR B 1 172 ? 8.844 36.776 30.007 1.00 24.04 171 THR B C 1
ATOM 2910 O O . THR B 1 172 ? 9.013 37.877 30.542 1.00 23.58 171 THR B O 1
ATOM 2914 N N . HIS B 1 173 ? 9.237 35.642 30.553 1.00 22.15 172 HIS B N 1
ATOM 2915 C CA . HIS B 1 173 ? 10.067 35.622 31.742 1.00 22.93 172 HIS B CA 1
ATOM 2916 C C . HIS B 1 173 ? 11.564 35.671 31.380 1.00 22.76 172 HIS B C 1
ATOM 2917 O O . HIS B 1 173 ? 11.978 35.125 30.363 1.00 22.22 172 HIS B O 1
ATOM 2924 N N . VAL B 1 174 ? 12.340 36.239 32.276 1.00 21.10 173 VAL B N 1
ATOM 2925 C CA . VAL B 1 174 ? 13.805 36.179 32.172 1.00 22.79 173 VAL B CA 1
ATOM 2926 C C . VAL B 1 174 ? 14.181 34.997 33.082 1.00 24.16 173 VAL B C 1
ATOM 2927 O O . VAL B 1 174 ? 13.633 34.948 34.204 1.00 25.01 173 VAL B O 1
ATOM 2931 N N . VAL B 1 175 ? 14.920 34.034 32.573 1.00 22.97 174 VAL B N 1
ATOM 2932 C CA . VAL B 1 175 ? 15.302 32.868 33.364 1.00 25.04 174 VAL B CA 1
ATOM 2933 C C . VAL B 1 175 ? 16.821 32.701 33.367 1.00 24.36 174 VAL B C 1
ATOM 2934 O O . VAL B 1 175 ? 17.500 33.158 32.435 1.00 24.78 174 VAL B O 1
ATOM 2938 N N . VAL B 1 176 ? 17.364 32.206 34.471 1.00 23.32 175 VAL B N 1
ATOM 2939 C CA . VAL B 1 176 ? 18.825 32.086 34.614 1.00 22.35 175 VAL B CA 1
ATOM 2940 C C . VAL B 1 176 ? 19.199 30.640 34.948 1.00 21.01 175 VAL B C 1
ATOM 2941 O O . VAL B 1 176 ? 18.510 29.963 35.690 1.00 21.57 175 VAL B O 1
ATOM 2945 N N . ASN B 1 177 ? 20.263 30.179 34.324 1.00 22.98 176 ASN B N 1
ATOM 2946 C CA . ASN B 1 177 ? 20.826 28.833 34.615 1.00 25.36 176 ASN B CA 1
ATOM 2947 C C . ASN B 1 177 ? 21.369 28.889 36.038 1.00 25.51 176 ASN B C 1
ATOM 2948 O O . ASN B 1 177 ? 22.186 29.757 36.332 1.00 23.62 176 ASN B O 1
ATOM 2953 N N . PRO B 1 178 ? 20.937 28.017 36.936 1.00 27.39 177 PRO B N 1
ATOM 2954 C CA . PRO B 1 178 ? 21.402 28.028 38.319 1.00 29.07 177 PRO B CA 1
ATOM 2955 C C . PRO B 1 178 ? 22.906 27.872 38.453 1.00 28.82 177 PRO B C 1
ATOM 2956 O O . PRO B 1 178 ? 23.524 28.433 39.346 1.00 28.27 177 PRO B O 1
ATOM 2960 N N . VAL B 1 179 ? 23.525 27.095 37.563 1.00 30.51 178 VAL B N 1
ATOM 2961 C CA . VAL B 1 179 ? 24.976 26.939 37.599 1.00 30.58 178 VAL B CA 1
ATOM 2962 C C . VAL B 1 179 ? 25.675 28.261 37.306 1.00 29.72 178 VAL B C 1
ATOM 2963 O O . VAL B 1 179 ? 26.546 28.707 38.055 1.00 27.02 178 VAL B O 1
ATOM 2967 N N . SER B 1 180 ? 25.268 28.929 36.215 1.00 27.87 179 SER B N 1
ATOM 2968 C CA . SER B 1 180 ? 25.853 30.222 35.890 1.00 28.12 179 SER B CA 1
ATOM 2969 C C . SER B 1 180 ? 25.603 31.248 36.982 1.00 29.24 179 SER B C 1
ATOM 2970 O O . SER B 1 180 ? 26.409 32.158 37.181 1.00 29.47 179 SER B O 1
ATOM 2973 N N . TYR B 1 181 ? 24.440 31.165 37.643 1.00 28.94 180 TYR B N 1
ATOM 2974 C CA . TYR B 1 181 ? 24.178 32.077 38.754 1.00 30.78 180 TYR B CA 1
ATOM 2975 C C . TYR B 1 181 ? 25.180 31.919 39.897 1.00 30.82 180 TYR B C 1
ATOM 2976 O O . TYR B 1 181 ? 25.423 32.883 40.649 1.00 29.74 180 TYR B O 1
ATOM 2985 N N . ARG B 1 182 ? 25.679 30.710 40.109 1.00 29.83 181 ARG B N 1
ATOM 2986 C CA . ARG B 1 182 ? 26.694 30.502 41.144 1.00 32.23 181 ARG B CA 1
ATOM 2987 C C . ARG B 1 182 ? 28.089 30.824 40.646 1.00 32.58 181 ARG B C 1
ATOM 2988 O O . ARG B 1 182 ? 28.854 31.466 41.353 1.00 34.40 181 ARG B O 1
ATOM 2996 N N . THR B 1 183 ? 28.493 30.344 39.480 1.00 34.83 182 THR B N 1
ATOM 2997 C CA . THR B 1 183 ? 29.851 30.569 38.987 1.00 35.21 182 THR B CA 1
ATOM 2998 C C . THR B 1 183 ? 30.076 31.930 38.374 1.00 35.51 182 THR B C 1
ATOM 2999 O O . THR B 1 183 ? 31.201 32.457 38.368 1.00 35.25 182 THR B O 1
ATOM 3003 N N . LYS B 1 184 ? 29.047 32.542 37.782 1.00 35.69 183 LYS B N 1
ATOM 3004 C CA . LYS B 1 184 ? 29.260 33.864 37.160 1.00 35.80 183 LYS B CA 1
ATOM 3005 C C . LYS B 1 184 ? 28.378 34.902 37.845 1.00 36.91 183 LYS B C 1
ATOM 3006 O O . LYS B 1 184 ? 27.911 35.856 37.231 1.00 34.62 183 LYS B O 1
ATOM 3012 N N . ARG B 1 185 ? 28.171 34.725 39.151 1.00 35.44 184 ARG B N 1
ATOM 3013 C CA . ARG B 1 185 ? 27.302 35.551 39.930 1.00 35.74 184 ARG B CA 1
ATOM 3014 C C . ARG B 1 185 ? 27.301 37.032 39.572 1.00 34.71 184 ARG B C 1
ATOM 3015 O O . ARG B 1 185 ? 26.246 37.634 39.340 1.00 31.19 184 ARG B O 1
ATOM 3023 N N . GLU B 1 186 ? 28.457 37.670 39.735 1.00 34.12 185 GLU B N 1
ATOM 3024 C CA . GLU B 1 186 ? 28.516 39.137 39.599 1.00 34.27 185 GLU B CA 1
ATOM 3025 C C . GLU B 1 186 ? 28.260 39.583 38.182 1.00 32.29 185 GLU B C 1
ATOM 3026 O O . GLU B 1 186 ? 27.565 40.578 37.962 1.00 34.13 185 GLU B O 1
ATOM 3032 N N . GLU B 1 187 ? 28.750 38.835 37.193 1.00 31.77 186 GLU B N 1
ATOM 3033 C CA . GLU B 1 187 ? 28.526 39.166 35.801 1.00 30.77 186 GLU B CA 1
ATOM 3034 C C . GLU B 1 187 ? 27.043 39.068 35.417 1.00 30.02 186 GLU B C 1
ATOM 3035 O O . GLU B 1 187 ? 26.541 39.949 34.698 1.00 27.99 186 GLU B O 1
ATOM 3041 N N . VAL B 1 188 ? 26.373 38.025 35.877 1.00 27.03 187 VAL B N 1
ATOM 3042 C CA . VAL B 1 188 ? 24.949 37.859 35.603 1.00 27.60 187 VAL B CA 1
ATOM 3043 C C . VAL B 1 188 ? 24.117 38.950 36.248 1.00 27.72 187 VAL B C 1
ATOM 3044 O O . VAL B 1 188 ? 23.257 39.570 35.622 1.00 27.14 187 VAL B O 1
ATOM 3048 N N . VAL B 1 189 ? 24.355 39.184 37.547 1.00 27.81 188 VAL B N 1
ATOM 3049 C CA . VAL B 1 189 ? 23.596 40.217 38.264 1.00 28.64 188 VAL B CA 1
ATOM 3050 C C . VAL B 1 189 ? 23.767 41.568 37.597 1.00 27.31 188 VAL B C 1
ATOM 3051 O O . VAL B 1 189 ? 22.800 42.324 37.436 1.00 26.94 188 VAL B O 1
ATOM 3055 N N . SER B 1 190 ? 24.979 41.869 37.144 1.00 28.87 189 SER B N 1
ATOM 3056 C CA . SER B 1 190 ? 25.238 43.107 36.428 1.00 30.67 189 SER B CA 1
ATOM 3057 C C . SER B 1 190 ? 24.467 43.228 35.123 1.00 30.29 189 SER B C 1
ATOM 3058 O O . SER B 1 190 ? 23.947 44.349 34.930 1.00 30.20 189 SER B O 1
ATOM 3061 N N . PHE B 1 191 ? 24.378 42.210 34.282 1.00 30.22 190 PHE B N 1
ATOM 3062 C CA . PHE B 1 191 ? 23.578 42.308 33.056 1.00 28.92 190 PHE B CA 1
ATOM 3063 C C . PHE B 1 191 ? 22.099 42.467 33.461 1.00 28.82 190 PHE B C 1
ATOM 3064 O O . PHE B 1 191 ? 21.357 43.254 32.898 1.00 29.54 190 PHE B O 1
ATOM 3072 N N . LEU B 1 192 ? 21.668 41.667 34.438 1.00 26.78 191 LEU B N 1
ATOM 3073 C CA . LEU B 1 192 ? 20.293 41.657 34.892 1.00 28.55 191 LEU B CA 1
ATOM 3074 C C . LEU B 1 192 ? 19.809 42.995 35.431 1.00 27.86 191 LEU B C 1
ATOM 3075 O O . LEU B 1 192 ? 18.682 43.426 35.186 1.00 28.00 191 LEU B O 1
ATOM 3080 N N . GLU B 1 193 ? 20.684 43.701 36.140 1.00 28.25 192 GLU B N 1
ATOM 3081 C CA . GLU B 1 193 ? 20.322 45.040 36.640 1.00 28.16 192 GLU B CA 1
ATOM 3082 C C . GLU B 1 193 ? 20.113 45.984 35.483 1.00 28.56 192 GLU B C 1
ATOM 3083 O O . GLU B 1 193 ? 19.073 46.673 35.397 1.00 28.63 192 GLU B O 1
ATOM 3089 N N . LYS B 1 194 ? 21.036 45.984 34.523 1.00 27.03 193 LYS B N 1
ATOM 3090 C CA . LYS B 1 194 ? 20.860 46.844 33.347 1.00 28.97 193 LYS B CA 1
ATOM 3091 C C . LYS B 1 194 ? 19.585 46.515 32.594 1.00 29.67 193 LYS B C 1
ATOM 3092 O O . LYS B 1 194 ? 18.855 47.433 32.200 1.00 28.65 193 LYS B O 1
ATOM 3098 N N . LEU B 1 195 ? 19.318 45.225 32.382 1.00 28.83 194 LEU B N 1
ATOM 3099 C CA . LEU B 1 195 ? 18.096 44.804 31.708 1.00 27.72 194 LEU B CA 1
ATOM 3100 C C . LEU B 1 195 ? 16.857 45.267 32.450 1.00 27.18 194 LEU B C 1
ATOM 3101 O O . LEU B 1 195 ? 15.900 45.751 31.843 1.00 26.69 194 LEU B O 1
ATOM 3106 N N . GLN B 1 196 ? 16.813 45.048 33.770 1.00 27.33 195 GLN B N 1
ATOM 3107 C CA . GLN B 1 196 ? 15.644 45.472 34.545 1.00 28.14 195 GLN B CA 1
ATOM 3108 C C . GLN B 1 196 ? 15.415 46.979 34.429 1.00 30.10 195 GLN B C 1
ATOM 3109 O O . GLN B 1 196 ? 14.271 47.433 34.339 1.00 28.30 195 GLN B O 1
ATOM 3115 N N . GLU B 1 197 ? 16.475 47.780 34.371 1.00 28.79 196 GLU B N 1
ATOM 3116 C CA . GLU B 1 197 ? 16.310 49.224 34.173 1.00 32.31 196 GLU B CA 1
ATOM 3117 C C . GLU B 1 197 ? 15.649 49.544 32.842 1.00 33.43 196 GLU B C 1
ATOM 3118 O O . GLU B 1 197 ? 14.816 50.441 32.720 1.00 32.58 196 GLU B O 1
ATOM 3124 N N . VAL B 1 198 ? 16.070 48.870 31.776 1.00 35.02 197 VAL B N 1
ATOM 3125 C CA . VAL B 1 198 ? 15.493 49.124 30.450 1.00 38.79 197 VAL B CA 1
ATOM 3126 C C . VAL B 1 198 ? 14.029 48.730 30.417 1.00 40.79 197 VAL B C 1
ATOM 3127 O O . VAL B 1 198 ? 13.180 49.455 29.874 1.00 40.13 197 VAL B O 1
ATOM 3131 N N . ILE B 1 199 ? 13.703 47.596 31.033 1.00 42.63 198 ILE B N 1
ATOM 3132 C CA . ILE B 1 199 ? 12.341 47.107 31.128 1.00 45.19 198 ILE B CA 1
ATOM 3133 C C . ILE B 1 199 ? 11.449 48.070 31.893 1.00 46.93 198 ILE B C 1
ATOM 3134 O O . ILE B 1 199 ? 10.360 48.418 31.416 1.00 47.11 198 ILE B O 1
ATOM 3139 N N . GLU B 1 200 ? 11.904 48.561 33.041 1.00 48.08 199 GLU B N 1
ATOM 3140 C CA . GLU B 1 200 ? 11.135 49.530 33.810 1.00 49.76 199 GLU B CA 1
ATOM 3141 C C . GLU B 1 200 ? 10.906 50.800 32.993 1.00 50.92 199 GLU B C 1
ATOM 3142 O O . GLU B 1 200 ? 9.775 51.216 32.745 1.00 50.11 199 GLU B O 1
ATOM 3148 N N . HIS B 1 201 ? 12.002 51.403 32.537 1.00 51.98 200 HIS B N 1
ATOM 3149 C CA . HIS B 1 201 ? 11.920 52.609 31.729 1.00 54.19 200 HIS B CA 1
ATOM 3150 C C . HIS B 1 201 ? 10.965 52.427 30.553 1.00 54.91 200 HIS B C 1
ATOM 3151 O O . HIS B 1 201 ? 10.025 53.209 30.371 1.00 54.76 200 HIS B O 1
ATOM 3158 N N . ASP B 1 202 ? 11.181 51.385 29.760 1.00 55.44 201 ASP B N 1
ATOM 3159 C CA . ASP B 1 202 ? 10.320 51.107 28.616 1.00 56.46 201 ASP B CA 1
ATOM 3160 C C . ASP B 1 202 ? 8.850 51.098 29.043 1.00 56.74 201 ASP B C 1
ATOM 3161 O O . ASP B 1 202 ? 8.056 51.802 28.395 1.00 56.81 201 ASP B O 1
#

Foldseek 3Di:
DEEEEAPDDCRVVVVLCVVLPFDFPDDDPAWTHTVVYIYGDHQLCRVVCQQVPVGFKYKHKPLSCQLDPDPWDFPDDQDDFQWWAKKFAPPPDADPAEFEEEECRVRLVVVVCVVVVHHYDYHHDDDPRLVCRVVVNGGIYDYIDHPCVVCVVSNMDGPGISTTMDMTMTGRVVCCVVVVVVVVVSVVSSCVSSVVVRVD/DEEEEAPDDCRVVVVLLVQLPDDFPDDDSAWTHDVPYIYGDHQLCRLVCLVVPVGFKYKHKPLSCQLDPRPWAFPWFQPDQQWFAKKFAPPPAADPAEFEEEECRVSLVVVVCVVVVHHYHYHYDNDPRLCCRVVVNGGMYDYIDGPCCSQVVSRMDGNGISTTMTMTMTGRVVCCVVVVVVVVVSVVSSVVSSVVD

B-factor: mean 33.76, std 10.17, range [13.34, 76.59]

Radius of gyration: 23.32 Å; Cα contacts (8 Å, |Δi|>4): 795; chains: 2; bounding box: 60×55×56 Å

CATH classification: 3.40.190.10 (+1 more: 3.40.190.10)